Protein 5NKZ (pdb70)

Foldseek 3Di:
DCQVVVLVVLAVVQVVQLVDDPRCLVLLFWNDKDDPDPDSQKIKTKGQAHPPALSHPAIWIKIWGHDPPPPAAAIFMFTAADDPVVQVVLAVVPPCPDHKHFRADDAFQAAGPTRGGDDCCNVPVPHNVDDPSVVSSSVSVCRRPPDLVNGNHVPLSVCVVVVVVVVNSVVSVVRRVSGMHD/DDAFEEAEDEPVLVVLDALVVVVVYVNYAYEYDLNDDLVVVCVVRVPPVPSVSYHYDNHPVVVLVVCLVSQTQAYEDDPVPDPDPVPCVRDDSHHHYDHCVVVPD/DQAEEAEDEPVLVVVDALVVVVPDVRYAYEYDLNDDLVVVCVVRVPPVPSVSYHYDNHPVVVLVVCLVSQTQEYEAAPVPDPDPPCVVDDPPHHHYDHNVPVVVD/DCVVVVLVVLAVVVVVQQVDDPRCLVLLFWNDKDADDPDSQKMKTKGQAHPPALSHPAIWIKIWGHDPPPPAAAIFMFTAADDPVVQVVLAVVPDPPDHKHFRADDAFQAAGPTRGGDACCNPVVPHNVDDPSVVSSSVSVCRRPPDLVNGNHPPLSVCVVVVVRVVNSVVSNVRRVSGIHD

Structure (mmCIF, N/CA/C/O backbone):
data_5NKZ
#
_entry.id   5NKZ
#
_cell.length_a   44.683
_cell.length_b   61.582
_cell.length_c   78.441
_cell.angle_alpha   89.18
_cell.angle_beta   78.02
_cell.angle_gamma   84.09
#
_symmetry.space_group_name_H-M   'P 1'
#
loop_
_entity.id
_entity.type
_entity.pdbx_description
1 polymer 'Ubiquitin-conjugating enzyme E2-21 kDa'
2 polymer 'Peroxin 22'
#
loop_
_atom_site.group_PDB
_atom_site.id
_atom_site.type_symbol
_atom_site.label_atom_id
_atom_site.label_alt_id
_atom_site.label_comp_id
_atom_site.label_asym_id
_atom_site.label_entity_id
_atom_site.label_seq_id
_atom_site.pdbx_PDB_ins_code
_atom_site.Cartn_x
_atom_site.Cartn_y
_atom_site.Cartn_z
_atom_site.occupancy
_atom_site.B_iso_or_equiv
_atom_site.auth_seq_id
_atom_site.auth_comp_id
_atom_site.auth_asym_id
_atom_site.auth_atom_id
_atom_site.pdbx_PDB_model_num
ATOM 1 N N . ALA A 1 4 ? 10.867 24.091 -8.060 1.00 115.26 2 ALA A N 1
ATOM 2 C CA . ALA A 1 4 ? 9.827 24.548 -9.042 1.00 117.08 2 ALA A CA 1
ATOM 3 C C . ALA A 1 4 ? 8.417 24.281 -8.487 1.00 112.67 2 ALA A C 1
ATOM 4 O O . ALA A 1 4 ? 7.548 25.167 -8.398 1.00 108.00 2 ALA A O 1
ATOM 6 N N . SER A 1 5 ? 8.229 23.032 -8.090 1.00 111.54 3 SER A N 1
ATOM 7 C CA . SER A 1 5 ? 6.945 22.520 -7.623 1.00 105.80 3 SER A CA 1
ATOM 8 C C . SER A 1 5 ? 6.576 2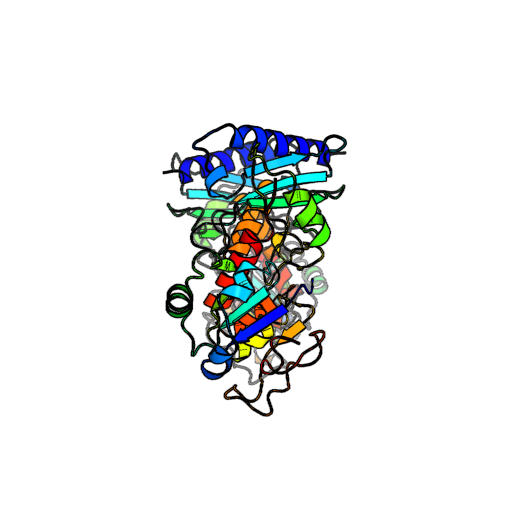2.981 -6.211 1.00 98.80 3 SER A C 1
ATOM 9 O O . SER A 1 5 ? 5.443 23.415 -6.006 1.00 96.57 3 SER A O 1
ATOM 12 N N . THR A 1 6 ? 7.517 22.852 -5.258 1.00 94.30 4 THR A N 1
ATOM 13 C CA . THR A 1 6 ? 7.338 23.213 -3.837 1.00 87.52 4 THR A CA 1
ATOM 14 C C . THR A 1 6 ? 6.328 24.321 -3.548 1.00 86.76 4 THR A C 1
ATOM 15 O O . THR A 1 6 ? 5.435 24.157 -2.714 1.00 80.50 4 THR A O 1
ATOM 19 N N . GLU A 1 7 ? 6.516 25.432 -4.266 1.00 93.79 5 GLU A N 1
ATOM 20 C CA . GLU A 1 7 ? 5.684 26.637 -4.246 1.00 96.69 5 GLU A CA 1
ATOM 21 C C . GLU A 1 7 ? 4.189 26.348 -4.282 1.00 95.07 5 GLU A C 1
ATOM 22 O O . GLU A 1 7 ? 3.409 26.934 -3.501 1.00 96.58 5 GLU A O 1
ATOM 28 N N . LYS A 1 8 ? 3.778 25.506 -5.237 1.00 94.39 6 LYS A N 1
ATOM 29 C CA . LYS A 1 8 ? 2.347 25.252 -5.298 1.00 91.55 6 LYS A CA 1
ATOM 30 C C . LYS A 1 8 ? 1.862 24.266 -4.270 1.00 84.09 6 LYS A C 1
ATOM 31 O O . LYS A 1 8 ? 0.702 24.351 -3.944 1.00 83.12 6 LYS A O 1
ATOM 37 N N . ARG A 1 9 ? 2.707 23.417 -3.681 1.00 79.46 7 ARG A N 1
ATOM 38 C CA . ARG A 1 9 ? 2.276 22.620 -2.520 1.00 75.30 7 ARG A CA 1
ATOM 39 C C . ARG A 1 9 ? 1.992 23.536 -1.345 1.00 73.45 7 ARG A C 1
ATOM 40 O O . ARG A 1 9 ? 0.904 23.500 -0.740 1.00 70.81 7 ARG A O 1
ATOM 48 N N . LEU A 1 10 ? 3.021 24.332 -1.026 1.00 73.78 8 LEU A N 1
ATOM 49 C CA . LEU A 1 10 ? 2.968 25.281 0.060 1.00 70.61 8 LEU A CA 1
ATOM 50 C C . LEU A 1 10 ? 1.744 26.145 -0.083 1.00 71.73 8 LEU A C 1
ATOM 51 O O . LEU A 1 10 ? 1.026 26.343 0.882 1.00 72.59 8 LEU A O 1
ATOM 56 N N . LEU A 1 11 ? 1.476 26.644 -1.276 1.00 75.39 9 LEU A N 1
ATOM 57 C CA . LEU A 1 11 ? 0.259 27.418 -1.451 1.00 79.81 9 LEU A CA 1
ATOM 58 C C . LEU A 1 11 ? -0.987 26.580 -1.115 1.00 78.34 9 LEU A C 1
ATOM 59 O O . LEU A 1 11 ? -1.904 27.084 -0.455 1.00 79.70 9 LEU A O 1
ATOM 64 N N . LYS A 1 12 ? -1.006 25.307 -1.525 1.00 78.08 10 LYS A N 1
ATOM 65 C CA . LYS A 1 12 ? -2.142 24.414 -1.240 1.00 75.53 10 LYS A CA 1
ATOM 66 C C . LYS A 1 12 ? -2.305 24.174 0.266 1.00 67.60 10 LYS A C 1
ATOM 67 O O . LYS A 1 12 ? -3.399 24.299 0.785 1.00 64.25 10 LYS A O 1
ATOM 73 N N . GLU A 1 13 ? -1.212 23.872 0.947 1.00 64.70 11 GLU A N 1
ATOM 74 C CA . GLU A 1 13 ? -1.221 23.786 2.414 1.00 65.17 11 GLU A CA 1
ATOM 75 C C . GLU A 1 13 ? -1.803 25.016 3.117 1.00 67.59 11 GLU A C 1
ATOM 76 O O . GLU A 1 13 ? -2.467 24.867 4.145 1.00 67.18 11 GLU A O 1
ATOM 82 N N . TYR A 1 14 ? -1.539 26.207 2.575 1.00 70.55 12 TYR A N 1
ATOM 83 C CA . TYR A 1 14 ? -2.059 27.445 3.131 1.00 71.99 12 TYR A CA 1
ATOM 84 C C . TYR A 1 14 ? -3.566 27.544 2.968 1.00 73.59 12 TYR A C 1
ATOM 85 O O . TYR A 1 14 ? -4.268 27.829 3.942 1.00 75.60 12 TYR A O 1
ATOM 94 N N . ARG A 1 15 ? -4.047 27.336 1.740 1.00 75.58 13 ARG A N 1
ATOM 95 C CA . ARG A 1 15 ? -5.470 27.434 1.446 1.00 77.35 13 ARG A CA 1
ATOM 96 C C . ARG A 1 15 ? -6.283 26.474 2.305 1.00 72.36 13 ARG A C 1
ATOM 97 O O . ARG A 1 15 ? -7.369 26.796 2.806 1.00 70.41 13 ARG A O 1
ATOM 105 N N . ALA A 1 16 ? -5.734 25.281 2.447 1.00 69.34 14 ALA A N 1
ATOM 106 C CA . ALA A 1 16 ? -6.310 24.229 3.244 1.00 69.06 14 ALA A CA 1
ATOM 107 C C . ALA A 1 16 ? -6.562 24.678 4.649 1.00 66.50 14 ALA A C 1
ATOM 108 O O . ALA A 1 16 ? -7.664 24.575 5.139 1.00 65.08 14 ALA A O 1
ATOM 110 N N . VAL A 1 17 ? -5.521 25.170 5.298 1.00 66.89 15 VAL A N 1
ATOM 111 C CA . VAL A 1 17 ? -5.613 25.562 6.702 1.00 67.88 15 VAL A CA 1
ATOM 112 C C . VAL A 1 17 ? -6.417 26.850 6.824 1.00 67.73 15 VAL A C 1
ATOM 113 O O . VAL A 1 17 ? -7.197 26.972 7.756 1.00 68.18 15 VAL A O 1
ATOM 117 N N . LYS A 1 18 ? -6.239 27.796 5.908 1.00 67.70 16 LYS A N 1
ATOM 118 C CA . LYS A 1 18 ? -7.129 28.929 5.865 1.00 70.90 16 LYS A CA 1
ATOM 119 C C . LYS A 1 18 ? -8.570 28.439 5.982 1.00 76.75 16 LYS A C 1
ATOM 120 O O . LYS A 1 18 ? -9.264 28.761 6.950 1.00 83.30 16 LYS A O 1
ATOM 126 N N . LYS A 1 19 ? -9.024 27.639 5.022 1.00 78.83 17 LYS A N 1
ATOM 127 C CA . LYS A 1 19 ? -10.423 27.293 5.063 1.00 79.56 17 LYS A CA 1
ATOM 128 C C . LYS A 1 19 ? -10.830 26.333 6.193 1.00 73.95 17 LYS A C 1
ATOM 129 O O . LYS A 1 19 ? -11.935 26.332 6.589 1.00 75.72 17 LYS A O 1
ATOM 135 N N . GLU A 1 20 ? -9.930 25.573 6.773 1.00 69.83 18 GLU A N 1
ATOM 136 C CA . GLU A 1 20 ? -10.292 24.644 7.847 1.00 69.74 18 GLU A CA 1
ATOM 137 C C . GLU A 1 20 ? -10.604 25.374 9.141 1.00 67.56 18 GLU A C 1
ATOM 138 O O . GLU A 1 20 ? -11.485 24.967 9.886 1.00 68.88 18 GLU A O 1
ATOM 144 N N . LEU A 1 21 ? -9.923 26.493 9.377 1.00 68.00 19 LEU A N 1
ATOM 145 C CA . LEU A 1 21 ? -10.138 27.372 10.577 1.00 66.24 19 LEU A CA 1
ATOM 146 C C . LEU A 1 21 ? -11.408 28.217 10.468 1.00 68.28 19 LEU A C 1
ATOM 147 O O . LEU A 1 21 ? -11.963 28.593 11.481 1.00 69.28 19 LEU A O 1
ATOM 152 N N . THR A 1 22 ? -11.831 28.523 9.245 1.00 68.17 20 THR A N 1
ATOM 153 C CA . THR A 1 22 ? -13.090 29.202 8.981 1.00 72.57 20 THR A CA 1
ATOM 154 C C . THR A 1 22 ? -14.306 28.344 9.365 1.00 77.09 20 THR A C 1
ATOM 155 O O . THR A 1 22 ? -15.380 28.884 9.552 1.00 82.28 20 THR A O 1
ATOM 159 N N . GLU A 1 23 ? -14.170 27.027 9.460 1.00 80.16 21 GLU A N 1
ATOM 160 C CA . GLU A 1 23 ? -15.268 26.168 9.938 1.00 85.37 21 GLU A CA 1
ATOM 161 C C . GLU A 1 23 ? -15.204 25.893 11.443 1.00 83.60 21 GLU A C 1
ATOM 162 O O . GLU A 1 23 ? -14.150 25.485 11.968 1.00 77.13 21 GLU A O 1
ATOM 168 N N . LYS A 1 24 ? -16.358 26.035 12.098 1.00 88.53 22 LYS A N 1
ATOM 169 C CA . LYS A 1 24 ? -16.471 25.978 13.560 1.00 91.91 22 LYS A CA 1
ATOM 170 C C . LYS A 1 24 ? -16.316 24.552 14.076 1.00 90.26 22 LYS A C 1
ATOM 171 O O . LYS A 1 24 ? -15.661 24.329 15.087 1.00 88.83 22 LYS A O 1
ATOM 177 N N . ARG A 1 25 ? -16.946 23.601 13.386 1.00 93.57 23 ARG A N 1
ATOM 178 C CA . ARG A 1 25 ? -16.990 22.223 13.827 1.00 95.73 23 ARG A CA 1
ATOM 179 C C . ARG A 1 25 ? -15.825 21.338 13.382 1.00 91.47 23 ARG A C 1
ATOM 180 O O . ARG A 1 25 ? -15.696 20.218 13.855 1.00 91.68 23 ARG A O 1
ATOM 188 N N . SER A 1 26 ? -14.950 21.868 12.527 1.00 89.22 24 SER A N 1
ATOM 189 C CA . SER A 1 26 ? -13.792 21.114 12.014 1.00 84.82 24 SER A CA 1
ATOM 190 C C . SER A 1 26 ? -12.860 20.590 13.129 1.00 79.99 24 SER A C 1
ATOM 191 O O . SER A 1 26 ? -12.708 21.266 14.155 1.00 86.58 24 SER A O 1
ATOM 194 N N . PRO A 1 27 ? -12.198 19.414 12.924 1.00 72.73 25 PRO A N 1
ATOM 195 C CA . PRO A 1 27 ? -11.396 18.881 14.021 1.00 68.87 25 PRO A CA 1
ATOM 196 C C . PRO A 1 27 ? -10.139 19.660 14.325 1.00 64.39 25 PRO A C 1
ATOM 197 O O . PRO A 1 27 ? -9.511 19.374 15.368 1.00 61.16 25 PRO A O 1
ATOM 201 N N . ILE A 1 28 ? -9.781 20.608 13.429 1.00 64.63 26 ILE A N 1
ATOM 202 C CA . ILE A 1 28 ? -8.570 21.491 13.533 1.00 62.12 26 ILE A CA 1
ATOM 203 C C . ILE A 1 28 ? -8.433 22.087 14.906 1.00 60.89 26 ILE A C 1
ATOM 204 O O . ILE A 1 28 ? -7.344 22.117 15.444 1.00 60.63 26 ILE A O 1
ATOM 209 N N . HIS A 1 29 ? -9.555 22.507 15.486 1.00 62.16 27 HIS A N 1
ATOM 210 C CA . HIS A 1 29 ? -9.513 23.293 16.692 1.00 62.14 27 HIS A CA 1
ATOM 211 C C . HIS A 1 29 ? -9.042 22.475 17.887 1.00 63.43 27 HIS A C 1
ATOM 212 O O . HIS A 1 29 ? -8.123 22.920 18.595 1.00 65.39 27 HIS A O 1
ATOM 219 N N . ASP A 1 30 ? -9.592 21.266 18.066 1.00 64.36 28 ASP A N 1
ATOM 220 C CA . ASP A 1 30 ? -9.146 20.400 19.167 1.00 65.66 28 ASP A CA 1
ATOM 221 C C . ASP A 1 30 ? -7.727 19.877 19.021 1.00 60.89 28 ASP A C 1
ATOM 222 O O . ASP A 1 30 ? -7.195 19.304 19.983 1.00 56.32 28 ASP A O 1
ATOM 227 N N . THR A 1 31 ? -7.121 20.094 17.846 1.00 61.58 29 THR A N 1
ATOM 228 C CA . THR A 1 31 ? -5.690 19.779 17.618 1.00 61.57 29 THR A CA 1
ATOM 229 C C . THR A 1 31 ? -4.747 20.815 18.191 1.00 63.69 29 THR A C 1
ATOM 230 O O . THR A 1 31 ? -3.548 20.546 18.280 1.00 64.24 29 THR A O 1
ATOM 234 N N . GLY A 1 32 ? -5.274 22.013 18.503 1.00 65.51 30 GLY A N 1
ATOM 235 C CA . GLY A 1 32 ? -4.504 23.099 19.100 1.00 61.20 30 GLY A CA 1
ATOM 236 C C . GLY A 1 32 ? -4.090 24.193 18.131 1.00 58.30 30 GLY A C 1
ATOM 237 O O . GLY A 1 32 ? -3.415 25.130 18.541 1.00 59.45 30 GLY A O 1
ATOM 238 N N . ILE A 1 33 ? -4.472 24.108 16.864 1.00 53.89 31 ILE A N 1
ATOM 239 C CA . ILE A 1 33 ? -3.926 25.018 15.892 1.00 54.02 31 ILE A CA 1
ATOM 240 C C . ILE A 1 33 ? -4.857 26.187 15.767 1.00 56.24 31 ILE A C 1
ATOM 241 O O . ILE A 1 33 ? -5.957 26.064 15.228 1.00 58.38 31 ILE A O 1
ATOM 246 N N . VAL A 1 34 ? -4.372 27.339 16.228 1.00 56.21 32 VAL A N 1
ATOM 247 C CA . VAL A 1 34 ? -5.149 28.557 16.270 1.00 55.89 32 VAL A CA 1
ATOM 248 C C . VAL A 1 34 ? -4.976 29.340 14.980 1.00 56.27 32 VAL A C 1
ATOM 249 O O . VAL A 1 34 ? -5.940 29.885 14.457 1.00 57.11 32 VAL A O 1
ATOM 253 N N . ASP A 1 35 ? -3.748 29.423 14.482 1.00 56.50 33 ASP A N 1
ATOM 254 C CA . ASP A 1 35 ? -3.492 30.114 13.222 1.00 59.38 33 ASP A CA 1
ATOM 255 C C . ASP A 1 35 ? -2.184 29.640 12.572 1.00 57.87 33 ASP A C 1
ATOM 256 O O . ASP A 1 35 ? -1.262 29.174 13.266 1.00 52.40 33 ASP A O 1
ATOM 261 N N . LEU A 1 36 ? -2.138 29.740 11.234 1.00 60.46 34 LEU A N 1
ATOM 262 C CA . LEU A 1 36 ? -0.948 29.383 10.407 1.00 60.62 34 LEU A CA 1
ATOM 263 C C . LEU A 1 36 ? -0.963 30.018 9.021 1.00 58.67 34 LEU A C 1
ATOM 264 O O . LEU A 1 36 ? -1.898 29.813 8.277 1.00 54.39 34 LEU A O 1
ATOM 269 N N . HIS A 1 37 ? 0.086 30.753 8.681 1.00 60.64 35 HIS A N 1
ATOM 270 C CA . HIS A 1 37 ? 0.154 31.436 7.392 1.00 65.41 35 HIS A CA 1
ATOM 271 C C . HIS A 1 37 ? 1.580 31.858 7.009 1.00 64.02 35 HIS A C 1
ATOM 272 O O . HIS A 1 37 ? 2.461 31.927 7.871 1.00 60.17 35 HIS A O 1
ATOM 279 N N . PRO A 1 38 ? 1.797 32.141 5.718 1.00 65.58 36 PRO A N 1
ATOM 280 C CA . PRO A 1 38 ? 3.030 32.767 5.310 1.00 69.88 36 PRO A CA 1
ATOM 281 C C . PRO A 1 38 ? 3.098 34.239 5.713 1.00 71.38 36 PRO A C 1
ATOM 282 O O . PRO A 1 38 ? 2.084 34.916 5.810 1.00 71.94 36 PRO A O 1
ATOM 286 N N . LEU A 1 39 ? 4.321 34.690 5.913 1.00 72.26 37 LEU A N 1
ATOM 287 C CA . LEU A 1 39 ? 4.639 36.082 6.069 1.00 76.87 37 LEU A CA 1
ATOM 288 C C . LEU A 1 39 ? 4.696 36.766 4.721 1.00 85.30 37 LEU A C 1
ATOM 289 O O . LEU A 1 39 ? 4.823 36.122 3.688 1.00 85.10 37 LEU A O 1
ATOM 294 N N . GLU A 1 40 ? 4.618 38.103 4.753 1.00 96.13 38 GLU A N 1
ATOM 295 C CA . GLU A 1 40 ? 4.896 38.964 3.614 1.00 105.00 38 GLU A CA 1
ATOM 296 C C . GLU A 1 40 ? 4.168 38.454 2.368 1.00 108.23 38 GLU A C 1
ATOM 297 O O . GLU A 1 40 ? 3.009 38.060 2.449 1.00 108.84 38 GLU A O 1
ATOM 303 N N . ASP A 1 41 ? 4.833 38.515 1.216 1.00 113.59 39 ASP A N 1
ATOM 304 C CA . ASP A 1 41 ? 4.496 37.695 0.059 1.00 115.98 39 ASP A CA 1
ATOM 305 C C . ASP A 1 41 ? 5.342 36.384 0.052 1.00 113.32 39 ASP A C 1
ATOM 306 O O . ASP A 1 41 ? 4.930 35.427 -0.606 1.00 118.18 39 ASP A O 1
ATOM 311 N N . GLY A 1 42 ? 6.483 36.291 0.755 1.00 108.11 40 GLY A N 1
ATOM 312 C CA . GLY A 1 42 ? 7.346 35.083 0.643 1.00 102.92 40 GLY A CA 1
ATOM 313 C C . GLY A 1 42 ? 6.721 33.811 1.240 1.00 96.58 40 GLY A C 1
ATOM 314 O O . GLY A 1 42 ? 6.235 33.847 2.381 1.00 97.19 40 GLY A O 1
ATOM 315 N N . LEU A 1 43 ? 6.726 32.700 0.473 1.00 89.53 41 LEU A N 1
ATOM 316 C CA . LEU A 1 43 ? 6.130 31.436 0.919 1.00 81.63 41 LEU A CA 1
ATOM 317 C C . LEU A 1 43 ? 7.029 30.664 1.878 1.00 76.47 41 LEU A C 1
ATOM 318 O O . LEU A 1 43 ? 6.567 29.714 2.506 1.00 72.74 41 LEU A O 1
ATOM 323 N N . PHE A 1 44 ? 8.291 31.049 1.984 1.00 76.86 42 PHE A N 1
ATOM 324 C CA . PHE A 1 44 ? 9.265 30.207 2.671 1.00 75.96 42 PHE A CA 1
ATOM 325 C C . PHE A 1 44 ? 9.506 30.590 4.117 1.00 75.62 42 PHE A C 1
ATOM 326 O O . PHE A 1 44 ? 10.423 30.056 4.732 1.00 77.66 42 PHE A O 1
ATOM 334 N N . ARG A 1 45 ? 8.720 31.544 4.630 1.00 74.90 43 ARG A N 1
ATOM 335 C CA . ARG A 1 45 ? 8.743 31.852 6.049 1.00 73.10 43 ARG A CA 1
ATOM 336 C C . ARG A 1 45 ? 7.345 32.037 6.521 1.00 69.03 43 ARG A C 1
ATOM 337 O O . ARG A 1 45 ? 6.604 32.805 5.943 1.00 67.08 43 ARG A O 1
ATOM 345 N N . TRP A 1 46 ? 6.992 31.303 7.558 1.00 68.43 44 TRP A N 1
ATOM 346 C CA . TRP A 1 46 ? 5.619 31.249 8.027 1.00 70.44 44 TRP A CA 1
ATOM 347 C C . TRP A 1 46 ? 5.552 31.557 9.513 1.00 68.17 44 TRP A C 1
ATOM 348 O O . TRP A 1 46 ? 6.500 31.285 10.256 1.00 65.07 44 TRP A O 1
ATOM 359 N N . SER A 1 47 ? 4.377 32.040 9.921 1.00 65.63 45 SER A N 1
ATOM 360 C CA . SER A 1 47 ? 3.998 32.136 11.311 1.00 63.50 45 SER A CA 1
ATOM 361 C C . SER A 1 47 ? 2.884 31.168 11.664 1.00 58.21 45 SER A C 1
ATOM 362 O O . SER A 1 47 ? 1.992 30.886 10.874 1.00 54.57 45 SER A O 1
ATOM 365 N N . ALA A 1 48 ? 2.944 30.702 12.897 1.00 56.28 46 ALA A N 1
ATOM 366 C CA . ALA A 1 48 ? 1.915 29.904 13.472 1.00 53.63 46 ALA A CA 1
ATOM 367 C C . ALA A 1 48 ? 1.730 30.245 14.940 1.00 54.10 46 ALA A C 1
ATOM 368 O O . ALA A 1 48 ? 2.671 30.590 15.642 1.00 53.10 46 ALA A O 1
ATOM 370 N N . VAL A 1 49 ? 0.496 30.065 15.382 1.00 55.52 47 VAL A N 1
ATOM 371 C CA . VAL A 1 49 ? 0.055 30.193 16.756 1.00 55.12 47 VAL A CA 1
ATOM 372 C C . VAL A 1 49 ? -0.620 28.855 17.125 1.00 52.19 47 VAL A C 1
ATOM 373 O O . VAL A 1 49 ? -1.532 28.371 16.416 1.00 49.89 47 VAL A O 1
ATOM 377 N N . ILE A 1 50 ? -0.224 28.296 18.258 1.00 50.83 48 ILE A N 1
ATOM 378 C CA . ILE A 1 50 ? -0.827 27.060 18.763 1.00 50.96 48 ILE A CA 1
ATOM 379 C C . ILE A 1 50 ? -1.301 27.217 20.207 1.00 51.89 48 ILE A C 1
ATOM 380 O O . ILE A 1 50 ? -0.784 28.054 20.918 1.00 53.24 48 ILE A O 1
ATOM 385 N N . ARG A 1 51 ? -2.247 26.388 20.632 1.00 50.65 49 ARG A N 1
ATOM 386 C CA . ARG A 1 51 ? -2.713 26.373 21.999 1.00 51.81 49 ARG A CA 1
ATOM 387 C C . ARG A 1 51 ? -2.285 25.078 22.601 1.00 49.31 49 ARG A C 1
ATOM 388 O O . ARG A 1 51 ? -2.589 24.048 22.087 1.00 49.58 49 ARG A O 1
ATOM 396 N N . GLY A 1 52 ? -1.594 25.142 23.713 1.00 51.29 50 GLY A N 1
ATOM 397 C CA . GLY A 1 52 ? -1.121 23.971 24.398 1.00 53.15 50 GLY A CA 1
ATOM 398 C C . GLY A 1 52 ? -2.286 23.125 24.834 1.00 56.70 50 GLY A C 1
ATOM 399 O O . GLY A 1 52 ? -3.349 23.637 25.112 1.00 58.52 50 GLY A O 1
ATOM 400 N N . PRO A 1 53 ? -2.078 21.821 24.904 1.00 60.92 51 PRO A N 1
ATOM 401 C CA . PRO A 1 53 ? -3.155 20.886 24.999 1.00 61.14 51 PRO A CA 1
ATOM 402 C C . PRO A 1 53 ? -3.661 20.743 26.410 1.00 61.21 51 PRO A C 1
ATOM 403 O O . PRO A 1 53 ? -2.875 20.810 27.349 1.00 58.75 51 PRO A O 1
ATOM 407 N N . ASP A 1 54 ? -4.963 20.474 26.499 1.00 61.09 52 ASP A N 1
ATOM 408 C CA . ASP A 1 54 ? -5.692 20.238 27.726 1.00 64.59 52 ASP A CA 1
ATOM 409 C C . ASP A 1 54 ? -5.108 19.148 28.603 1.00 66.31 52 ASP A C 1
ATOM 410 O O . ASP A 1 54 ? -4.183 18.481 28.226 1.00 66.45 52 ASP A O 1
ATOM 415 N N . GLN A 1 55 ? -5.625 19.047 29.823 1.00 72.75 53 GLN A N 1
ATOM 416 C CA . GLN A 1 55 ? -5.071 18.197 30.888 1.00 78.80 53 GLN A CA 1
ATOM 417 C C . GLN A 1 55 ? -3.530 18.236 30.940 1.00 75.47 53 GLN A C 1
ATOM 418 O O . GLN A 1 55 ? -2.920 17.251 31.300 1.00 76.13 53 GLN A O 1
ATOM 424 N N . SER A 1 56 ? -2.906 19.360 30.599 1.00 73.82 54 SER A N 1
ATOM 425 C CA . SER A 1 56 ? -1.453 19.511 30.621 1.00 71.38 54 SER A CA 1
ATOM 426 C C . SER A 1 56 ? -1.091 20.899 31.133 1.00 72.01 54 SER A C 1
ATOM 427 O O . SER A 1 56 ? -1.868 21.827 30.953 1.00 75.21 54 SER A O 1
ATOM 430 N N . PRO A 1 57 ? 0.102 21.077 31.711 1.00 70.84 55 PRO A N 1
ATOM 431 C CA . PRO A 1 57 ? 0.456 22.393 32.299 1.00 71.64 55 PRO A CA 1
ATOM 432 C C . PRO A 1 57 ? 0.498 23.586 31.309 1.00 68.99 55 PRO A C 1
ATOM 433 O O . PRO A 1 57 ? 0.463 24.766 31.740 1.00 71.47 55 PRO A O 1
ATOM 437 N N . PHE A 1 58 ? 0.515 23.268 30.014 1.00 65.08 56 PHE A N 1
ATOM 438 C CA . PHE A 1 58 ? 0.491 24.251 28.932 1.00 63.48 56 PHE A CA 1
ATOM 439 C C . PHE A 1 58 ? -0.952 24.599 28.505 1.00 63.36 56 PHE A C 1
ATOM 440 O O . PHE A 1 58 ? -1.149 25.421 27.600 1.00 59.73 56 PHE A O 1
ATOM 448 N N . GLU A 1 59 ? -1.965 24.007 29.155 1.00 65.71 57 GLU A N 1
ATOM 449 C CA . GLU A 1 59 ? -3.361 24.268 28.789 1.00 66.61 57 GLU A CA 1
ATOM 450 C C . GLU A 1 59 ? -3.755 25.742 28.935 1.00 67.02 57 GLU A C 1
ATOM 451 O O . GLU A 1 59 ? -3.298 26.464 29.825 1.00 67.51 57 GLU A O 1
ATOM 457 N N . ASP A 1 60 ? -4.607 26.159 28.016 1.00 67.07 58 ASP A N 1
ATOM 458 C CA . ASP A 1 60 ? -5.272 27.443 28.036 1.00 67.62 58 ASP A CA 1
ATOM 459 C C . ASP A 1 60 ? -4.395 28.623 27.659 1.00 64.51 58 ASP A C 1
ATOM 460 O O . ASP A 1 60 ? -4.869 29.726 27.668 1.00 70.15 58 ASP A O 1
ATOM 465 N N . ALA A 1 61 ? -3.166 28.388 27.228 1.00 59.75 59 ALA A N 1
ATOM 466 C CA . ALA A 1 61 ? -2.252 29.449 26.801 1.00 57.79 59 ALA A CA 1
ATOM 467 C C . ALA A 1 61 ? -1.847 29.239 25.339 1.00 54.59 59 ALA A C 1
ATOM 468 O O . ALA A 1 61 ? -1.670 28.120 24.898 1.00 53.76 59 ALA A O 1
ATOM 470 N N . LEU A 1 62 ? -1.640 30.320 24.626 1.00 53.78 60 LEU A N 1
ATOM 471 C CA . LEU A 1 62 ? -1.118 30.273 23.282 1.00 52.37 60 LEU A CA 1
ATOM 472 C C . LEU A 1 62 ? 0.425 30.422 23.189 1.00 54.43 60 LEU A C 1
ATOM 473 O O . LEU A 1 62 ? 1.072 30.908 24.117 1.00 58.12 60 LEU A O 1
ATOM 478 N N . TRP A 1 63 ? 1.012 29.955 22.077 1.00 53.06 61 TRP A N 1
ATOM 479 C CA . TRP A 1 63 ? 2.403 30.227 21.745 1.00 53.16 61 TRP A CA 1
ATOM 480 C C . TRP A 1 63 ? 2.554 30.574 20.302 1.00 55.41 61 TRP A C 1
ATOM 481 O O . TRP A 1 63 ? 1.675 30.222 19.494 1.00 56.22 61 TRP A O 1
ATOM 492 N N . LYS A 1 64 ? 3.652 31.289 19.991 1.00 60.14 62 LYS A N 1
ATOM 493 C CA . LYS A 1 64 ? 3.936 31.675 18.615 1.00 61.46 62 LYS A CA 1
ATOM 494 C C . LYS A 1 64 ? 5.112 30.857 18.116 1.00 61.27 62 LYS A C 1
ATOM 495 O O . LYS A 1 64 ? 6.033 30.527 18.883 1.00 63.70 62 LYS A O 1
ATOM 501 N N . LEU A 1 65 ? 5.025 30.470 16.843 1.00 59.38 63 LEU A N 1
ATOM 502 C CA . LEU A 1 65 ? 6.057 29.712 16.162 1.00 58.60 63 LEU A CA 1
ATOM 503 C C . LEU A 1 65 ? 6.409 30.408 14.850 1.00 60.94 63 LEU A C 1
ATOM 504 O O . LEU A 1 65 ? 5.539 31.011 14.201 1.00 58.42 63 LEU A O 1
ATOM 509 N N . GLU A 1 66 ? 7.703 30.376 14.521 1.00 65.06 64 GLU A N 1
ATOM 510 C CA . GLU A 1 66 ? 8.221 30.811 13.233 1.00 69.47 64 GLU A CA 1
ATOM 511 C C . GLU A 1 66 ? 8.673 29.556 12.525 1.00 68.78 64 GLU A C 1
ATOM 512 O O . GLU A 1 66 ? 9.277 28.692 13.147 1.00 67.02 64 GLU A O 1
ATOM 518 N N . ILE A 1 67 ? 8.403 29.487 11.222 1.00 69.07 65 ILE A N 1
ATOM 519 C CA . ILE A 1 67 ? 8.634 28.308 10.402 1.00 67.81 65 ILE A CA 1
ATOM 520 C C . ILE A 1 67 ? 9.408 28.706 9.151 1.00 69.36 65 ILE A C 1
ATOM 521 O O . ILE A 1 67 ? 8.887 29.464 8.326 1.00 65.98 65 ILE A O 1
ATOM 526 N N . ASP A 1 68 ? 10.637 28.188 9.034 1.00 74.47 66 ASP A N 1
ATOM 527 C CA . ASP A 1 68 ? 11.471 28.312 7.822 1.00 80.96 66 ASP A CA 1
ATOM 528 C C . ASP A 1 68 ? 11.382 27.086 6.916 1.00 77.34 66 ASP A C 1
ATOM 529 O O . ASP A 1 68 ? 11.710 25.993 7.334 1.00 76.02 66 ASP A O 1
ATOM 534 N N . ILE A 1 69 ? 11.033 27.318 5.662 1.00 75.29 67 ILE A N 1
ATOM 535 C CA . ILE A 1 69 ? 10.812 26.272 4.702 1.00 76.03 67 ILE A CA 1
ATOM 536 C C . ILE A 1 69 ? 12.026 26.172 3.785 1.00 77.36 67 ILE A C 1
ATOM 537 O O . ILE A 1 69 ? 12.289 27.132 3.106 1.00 79.53 67 ILE A O 1
ATOM 542 N N . PRO A 1 70 ? 12.739 25.012 3.715 1.00 67.26 68 PRO A N 1
ATOM 543 C CA . PRO A 1 70 ? 13.814 24.849 2.712 1.00 66.57 68 PRO A CA 1
ATOM 544 C C . PRO A 1 70 ? 13.290 24.737 1.293 1.00 64.96 68 PRO A C 1
ATOM 545 O O . PRO A 1 70 ? 12.145 24.434 1.125 1.00 62.68 68 PRO A O 1
ATOM 549 N N . THR A 1 71 ? 14.111 25.020 0.284 1.00 66.99 69 THR A N 1
ATOM 550 C CA . THR A 1 71 ? 13.610 25.143 -1.094 1.00 69.58 69 THR A CA 1
ATOM 551 C C . THR A 1 71 ? 13.188 23.791 -1.655 1.00 71.61 69 THR A C 1
ATOM 552 O O . THR A 1 71 ? 12.200 23.695 -2.386 1.00 73.33 69 THR A O 1
ATOM 556 N N . ASN A 1 72 ? 13.922 22.737 -1.308 1.00 73.93 70 ASN A N 1
ATOM 557 C CA . ASN A 1 72 ? 13.572 21.395 -1.766 1.00 75.11 70 ASN A CA 1
ATOM 558 C C . ASN A 1 72 ? 12.470 20.721 -0.910 1.00 71.87 70 ASN A C 1
ATOM 559 O O . ASN A 1 72 ? 12.190 19.539 -1.094 1.00 79.52 70 ASN A O 1
ATOM 564 N N . TYR A 1 73 ? 11.869 21.426 0.047 1.00 65.60 71 TYR A N 1
ATOM 565 C CA . TYR A 1 73 ? 10.663 20.951 0.750 1.00 58.81 71 TYR A CA 1
ATOM 566 C C . TYR A 1 73 ? 9.659 20.437 -0.287 1.00 57.77 71 TYR A C 1
ATOM 567 O O . TYR A 1 73 ? 9.509 21.042 -1.352 1.00 58.69 71 TYR A O 1
ATOM 576 N N . PRO A 1 74 ? 8.976 19.337 -0.001 1.00 55.95 72 PRO A N 1
ATOM 577 C CA . PRO A 1 74 ? 8.960 18.651 1.296 1.00 55.70 72 PRO A CA 1
ATOM 578 C C . PRO A 1 74 ? 9.953 17.550 1.493 1.00 56.26 72 PRO A C 1
ATOM 579 O O . PRO A 1 74 ? 9.801 16.760 2.431 1.00 53.51 72 PRO A O 1
ATOM 583 N N . LEU A 1 75 ? 10.988 17.503 0.656 1.00 59.34 73 LEU A N 1
ATOM 584 C CA . LEU A 1 75 ? 11.944 16.419 0.766 1.00 62.71 73 LEU A CA 1
ATOM 585 C C . LEU A 1 75 ? 12.673 16.669 2.026 1.00 63.10 73 LEU A C 1
ATOM 586 O O . LEU A 1 75 ? 12.773 15.768 2.834 1.00 63.64 73 LEU A O 1
ATOM 591 N N . ASP A 1 76 ? 13.142 17.907 2.216 1.00 64.89 74 ASP A N 1
ATOM 592 C CA . ASP A 1 76 ? 13.645 18.314 3.530 1.00 61.30 74 ASP A CA 1
ATOM 593 C C . ASP A 1 76 ? 12.616 18.981 4.418 1.00 58.29 74 ASP A C 1
ATOM 594 O O . ASP A 1 76 ? 11.728 19.720 3.909 1.00 56.87 74 ASP A O 1
ATOM 599 N N . PRO A 1 77 ? 12.729 18.728 5.742 1.00 56.51 75 PRO A N 1
ATOM 600 C CA . PRO A 1 77 ? 11.817 19.298 6.748 1.00 54.51 75 PRO A CA 1
ATOM 601 C C . PRO A 1 77 ? 11.890 20.802 6.875 1.00 54.19 75 PRO A C 1
ATOM 602 O O . PRO A 1 77 ? 12.938 21.384 6.598 1.00 56.42 75 PRO A O 1
ATOM 606 N N . PRO A 1 78 ? 10.796 21.429 7.355 1.00 54.66 76 PRO A N 1
ATOM 607 C CA . PRO A 1 78 ? 10.859 22.821 7.777 1.00 55.75 76 PRO A CA 1
ATOM 608 C C . PRO A 1 78 ? 11.651 22.906 9.058 1.00 55.84 76 PRO A C 1
ATOM 609 O O . PRO A 1 78 ? 11.726 21.920 9.787 1.00 53.29 76 PRO A O 1
ATOM 613 N N . LYS A 1 79 ? 12.286 24.051 9.282 1.00 60.25 77 LYS A N 1
ATOM 614 C CA . LYS A 1 79 ? 12.901 24.371 10.583 1.00 61.94 77 LYS A CA 1
ATOM 615 C C . LYS A 1 79 ? 11.831 25.152 11.319 1.00 60.95 77 LYS A C 1
ATOM 616 O O . LYS A 1 79 ? 11.316 26.156 10.802 1.00 59.42 77 LYS A O 1
ATOM 622 N N . ILE A 1 80 ? 11.452 24.662 12.495 1.00 61.08 78 ILE A N 1
ATOM 623 C CA . ILE A 1 80 ? 10.418 25.303 13.279 1.00 62.67 78 ILE A CA 1
ATOM 624 C C . ILE A 1 80 ? 10.892 25.647 14.688 1.00 64.26 78 ILE A C 1
ATOM 625 O O . ILE A 1 80 ? 11.481 24.818 15.364 1.00 64.99 78 ILE A O 1
ATOM 630 N N . LYS A 1 81 ? 10.642 26.888 15.114 1.00 67.07 79 LYS A N 1
ATOM 631 C CA . LYS A 1 81 ? 10.970 27.307 16.490 1.00 65.76 79 LYS A CA 1
ATOM 632 C C . LYS A 1 81 ? 9.863 28.112 17.119 1.00 61.18 79 LYS A C 1
ATOM 633 O O . LYS A 1 81 ? 9.103 28.771 16.415 1.00 59.43 79 LYS A O 1
ATOM 639 N N . PHE A 1 82 ? 9.756 27.985 18.441 1.00 58.73 80 PHE A N 1
ATOM 640 C CA . PHE A 1 82 ? 8.911 28.865 19.276 1.00 59.85 80 PHE A CA 1
ATOM 641 C C . PHE A 1 82 ? 9.485 30.262 19.288 1.00 60.28 80 PHE A C 1
ATOM 642 O O . PHE A 1 82 ? 10.699 30.392 19.446 1.00 59.51 80 PHE A O 1
ATOM 650 N N . VAL A 1 83 ? 8.652 31.295 19.163 1.00 61.28 81 VAL A N 1
ATOM 651 C CA . VAL A 1 83 ? 9.168 32.667 19.340 1.00 63.74 81 VAL A CA 1
ATOM 652 C C . VAL A 1 83 ? 9.256 33.000 20.863 1.00 63.50 81 VAL A C 1
ATOM 653 O O . VAL A 1 83 ? 8.286 32.916 21.619 1.00 63.97 81 VAL A O 1
ATOM 657 N N . VAL A 1 84 ? 10.482 33.317 21.258 1.00 63.81 82 VAL A N 1
ATOM 658 C CA . VAL A 1 84 ? 10.924 33.470 22.610 1.00 64.03 82 VAL A CA 1
ATOM 659 C C . VAL A 1 84 ? 11.715 34.776 22.653 1.00 65.83 82 VAL A C 1
ATOM 660 O O . VAL A 1 84 ? 12.631 34.983 21.872 1.00 69.21 82 VAL A O 1
ATOM 664 N N . PHE A 1 85 ? 11.369 35.663 23.559 1.00 65.78 83 PHE A N 1
ATOM 665 C CA . PHE A 1 85 ? 12.055 36.917 23.636 1.00 66.90 83 PHE A CA 1
ATOM 666 C C . PHE A 1 85 ? 12.738 37.037 24.964 1.00 66.59 83 PHE A C 1
ATOM 667 O O . PHE A 1 85 ? 12.462 36.267 25.893 1.00 64.16 83 PHE A O 1
ATOM 675 N N . GLY A 1 86 ? 13.673 37.978 25.033 1.00 68.73 84 GLY A N 1
ATOM 676 C CA . GLY A 1 86 ? 14.259 38.348 26.298 1.00 71.56 84 GLY A CA 1
ATOM 677 C C . GLY A 1 86 ? 13.233 39.038 27.205 1.00 73.60 84 GLY A C 1
ATOM 678 O O . GLY A 1 86 ? 12.256 39.683 26.750 1.00 71.61 84 GLY A O 1
ATOM 679 N N . GLU A 1 87 ? 13.465 38.881 28.508 1.00 76.42 85 GLU A N 1
ATOM 680 C CA . GLU A 1 87 ? 12.647 39.471 29.580 1.00 78.85 85 GLU A CA 1
ATOM 681 C C . GLU A 1 87 ? 12.453 41.017 29.420 1.00 79.85 85 GLU A C 1
ATOM 682 O O . GLU A 1 87 ? 11.355 41.532 29.640 1.00 79.64 85 GLU A O 1
ATOM 688 N N . GLU A 1 88 ? 13.487 41.722 28.966 1.00 80.92 86 GLU A N 1
ATOM 689 C CA . GLU A 1 88 ? 13.373 43.153 28.649 1.00 84.48 86 GLU A CA 1
ATOM 690 C C . GLU A 1 88 ? 12.516 43.442 27.404 1.00 83.53 86 GLU A C 1
ATOM 691 O O . GLU A 1 88 ? 11.727 44.353 27.411 1.00 83.74 86 GLU A O 1
ATOM 697 N N . LYS A 1 89 ? 12.641 42.667 26.339 1.00 85.22 87 LYS A N 1
ATOM 698 C CA . LYS A 1 89 ? 11.722 42.831 25.199 1.00 85.19 87 LYS A CA 1
ATOM 699 C C . LYS A 1 89 ? 10.263 42.501 25.547 1.00 84.03 87 LYS A C 1
ATOM 700 O O . LYS A 1 89 ? 9.340 43.149 25.034 1.00 85.35 87 LYS A O 1
ATOM 706 N N . ILE A 1 90 ? 10.048 41.493 26.391 1.00 82.14 88 ILE A N 1
ATOM 707 C CA . ILE A 1 90 ? 8.672 41.126 26.757 1.00 82.16 88 ILE A CA 1
ATOM 708 C C . ILE A 1 90 ? 8.022 42.220 27.603 1.00 87.70 88 ILE A C 1
ATOM 709 O O . ILE A 1 90 ? 6.879 42.592 27.333 1.00 92.18 88 ILE A O 1
ATOM 714 N N . ARG A 1 91 ? 8.741 42.754 28.605 1.00 90.41 89 ARG A N 1
ATOM 715 C CA . ARG A 1 91 ? 8.180 43.815 29.476 1.00 90.40 89 ARG A CA 1
ATOM 716 C C . ARG A 1 91 ? 7.814 45.094 28.695 1.00 89.85 89 ARG A C 1
ATOM 717 O O . ARG A 1 91 ? 6.872 45.742 29.073 1.00 91.27 89 ARG A O 1
ATOM 725 N N . GLN A 1 92 ? 8.476 45.407 27.578 1.00 89.23 90 GLN A N 1
ATOM 726 C CA . GLN A 1 92 ? 8.021 46.468 26.649 1.00 92.37 90 GLN A CA 1
ATOM 727 C C . GLN A 1 92 ? 6.798 46.114 25.822 1.00 90.44 90 GLN A C 1
ATOM 728 O O . GLN A 1 92 ? 5.954 46.970 25.559 1.00 94.32 90 GLN A O 1
ATOM 734 N N . LEU A 1 93 ? 6.722 44.879 25.347 1.00 85.16 91 LEU A N 1
ATOM 735 C CA . LEU A 1 93 ? 5.505 44.389 24.686 1.00 82.72 91 LEU A CA 1
ATOM 736 C C . LEU A 1 93 ? 4.285 44.413 25.598 1.00 81.58 91 LEU A C 1
ATOM 737 O O . LEU A 1 93 ? 3.187 44.606 25.120 1.00 83.59 91 LEU A O 1
ATOM 742 N N . GLN A 1 94 ? 4.487 44.165 26.887 1.00 78.93 92 GLN A N 1
ATOM 743 C CA . GLN A 1 94 ? 3.437 44.219 27.926 1.00 79.77 92 GLN A CA 1
ATOM 744 C C . GLN A 1 94 ? 2.872 45.659 28.172 1.00 88.10 92 GLN A C 1
ATOM 745 O O . GLN A 1 94 ? 1.709 45.856 28.538 1.00 89.23 92 GLN A O 1
ATOM 751 N N . ARG A 1 95 ? 3.694 46.672 27.937 1.00 96.43 93 ARG A N 1
ATOM 752 C CA . ARG A 1 95 ? 3.241 48.055 28.029 1.00 105.31 93 ARG A CA 1
ATOM 753 C C . ARG A 1 95 ? 2.153 48.415 27.034 1.00 111.99 93 ARG A C 1
ATOM 754 O O . ARG A 1 95 ? 1.433 49.369 27.257 1.00 117.68 93 ARG A O 1
ATOM 762 N N . LYS A 1 96 ? 2.027 47.682 25.931 1.00 113.95 94 LYS A N 1
ATOM 763 C CA . LYS A 1 96 ? 0.911 47.860 24.980 1.00 118.40 94 LYS A CA 1
ATOM 764 C C . LYS A 1 96 ? -0.230 46.888 25.332 1.00 119.12 94 LYS A C 1
ATOM 765 O O . LYS A 1 96 ? -0.573 45.938 24.590 1.00 114.62 94 LYS A O 1
ATOM 771 N N . THR A 1 97 ? -0.866 47.190 26.471 1.00 125.39 95 THR A N 1
ATOM 772 C CA . THR A 1 97 ? -1.871 46.327 27.148 1.00 124.80 95 THR A CA 1
ATOM 773 C C . THR A 1 97 ? -3.329 46.348 26.608 1.00 129.38 95 THR A C 1
ATOM 774 O O . THR A 1 97 ? -4.115 45.483 27.006 1.00 125.02 95 THR A O 1
ATOM 778 N N . SER A 1 98 ? -3.708 47.313 25.741 1.00 136.29 96 SER A N 1
ATOM 779 C CA . SER A 1 98 ? -5.021 47.366 25.089 1.00 139.98 96 SER A CA 1
ATOM 780 C C . SER A 1 98 ? -5.300 46.035 24.450 1.00 141.66 96 SER A C 1
ATOM 781 O O . SER A 1 98 ? -4.620 45.656 23.509 1.00 145.68 96 SER A O 1
ATOM 784 N N . SER A 1 99 ? -6.292 45.324 24.981 1.00 141.58 97 SER A N 1
ATOM 785 C CA . SER A 1 99 ? -6.382 43.854 24.878 1.00 136.70 97 SER A CA 1
ATOM 786 C C . SER A 1 99 ? -6.885 43.350 23.515 1.00 134.65 97 SER A C 1
ATOM 787 O O . SER A 1 99 ? -7.834 42.551 23.442 1.00 136.66 97 SER A O 1
ATOM 790 N N . GLY A 1 100 ? -6.153 43.736 22.464 1.00 130.35 98 GLY A N 1
ATOM 791 C CA . GLY A 1 100 ? -6.558 43.576 21.053 1.00 129.60 98 GLY A CA 1
ATOM 792 C C . GLY A 1 100 ? -6.785 42.126 20.651 1.00 124.72 98 GLY A C 1
ATOM 793 O O . GLY A 1 100 ? -7.699 41.494 21.187 1.00 124.01 98 GLY A O 1
ATOM 794 N N . ALA A 1 101 ? -5.968 41.598 19.740 1.00 119.49 99 ALA A N 1
ATOM 795 C CA . ALA A 1 101 ? -6.111 40.198 19.295 1.00 117.08 99 ALA A CA 1
ATOM 796 C C . ALA A 1 101 ? -6.108 39.208 20.497 1.00 112.19 99 ALA A C 1
ATOM 797 O O . ALA A 1 101 ? -7.158 38.870 21.039 1.00 116.97 99 ALA A O 1
ATOM 799 N N . ARG A 1 102 ? -4.949 38.768 20.942 1.00 101.51 100 ARG A N 1
ATOM 800 C CA . ARG A 1 102 ? -4.908 37.667 21.897 1.00 94.94 100 ARG A CA 1
ATOM 801 C C . ARG A 1 102 ? -3.634 37.761 22.691 1.00 89.47 100 ARG A C 1
ATOM 802 O O . ARG A 1 102 ? -2.686 38.439 22.284 1.00 86.97 100 ARG A O 1
ATOM 810 N N . LYS A 1 103 ? -3.648 37.159 23.877 1.00 87.17 101 LYS A N 1
ATOM 811 C CA . LYS A 1 103 ? -2.461 36.989 24.679 1.00 86.04 101 LYS A CA 1
ATOM 812 C C . LYS A 1 103 ? -1.701 35.748 24.201 1.00 82.82 101 LYS A C 1
ATOM 813 O O . LYS A 1 103 ? -2.282 34.672 23.948 1.00 79.35 101 LYS A O 1
ATOM 819 N N . VAL A 1 104 ? -0.387 35.936 24.079 1.00 80.21 102 VAL A N 1
ATOM 820 C CA . VAL A 1 104 ? 0.543 34.929 23.682 1.00 76.13 102 VAL A CA 1
ATOM 821 C C . VAL A 1 104 ? 1.680 34.991 24.673 1.00 71.86 102 VAL A C 1
ATOM 822 O O . VAL A 1 104 ? 2.068 36.063 25.091 1.00 74.38 102 VAL A O 1
ATOM 826 N N . CYS A 1 105 ? 2.252 33.841 24.986 1.00 67.19 103 CYS A N 1
ATOM 827 C CA . CYS A 1 105 ? 3.343 33.716 25.930 1.00 63.60 103 CYS A CA 1
ATOM 828 C C . CYS A 1 105 ? 4.646 33.565 25.151 1.00 63.74 103 CYS A C 1
ATOM 829 O O . CYS A 1 105 ? 4.714 32.829 24.143 1.00 66.68 103 CYS A O 1
ATOM 832 N N . TYR A 1 106 ? 5.675 34.282 25.594 1.00 62.89 104 TYR A N 1
ATOM 833 C CA . TYR A 1 106 ? 6.905 34.398 24.854 1.00 60.00 104 TYR A CA 1
ATOM 834 C C . TYR A 1 106 ? 8.037 33.728 25.575 1.00 58.62 104 TYR A C 1
ATOM 835 O O . TYR A 1 106 ? 9.173 33.990 25.285 1.00 58.19 104 TYR A O 1
ATOM 844 N N . LYS A 1 107 ? 7.748 32.831 26.501 1.00 59.84 105 LYS A N 1
ATOM 845 C CA . LYS A 1 107 ? 8.777 31.916 27.001 1.00 63.39 105 LYS A CA 1
ATOM 846 C C . LYS A 1 107 ? 8.247 30.499 26.836 1.00 65.34 105 LYS A C 1
ATOM 847 O O . LYS A 1 107 ? 7.002 30.281 26.977 1.00 69.42 105 LYS A O 1
ATOM 853 N N . MET A 1 108 ? 9.164 29.550 26.557 1.00 60.04 106 MET A N 1
ATOM 854 C CA . MET A 1 108 ? 8.799 28.159 26.398 1.00 57.17 106 MET A CA 1
ATOM 855 C C . MET A 1 108 ? 9.638 27.194 27.233 1.00 56.82 106 MET A C 1
ATOM 856 O O . MET A 1 108 ? 10.719 26.729 26.789 1.00 58.54 106 MET A O 1
ATOM 861 N N . PRO A 1 109 ? 9.138 26.857 28.433 1.00 57.32 107 PRO A N 1
ATOM 862 C CA . PRO A 1 109 ? 9.829 25.945 29.357 1.00 60.94 107 PRO A CA 1
ATOM 863 C C . PRO A 1 109 ? 9.406 24.477 29.213 1.00 62.93 107 PRO A C 1
ATOM 864 O O . PRO A 1 109 ? 8.404 24.076 29.765 1.00 64.03 107 PRO A O 1
ATOM 868 N N . HIS A 1 110 ? 10.201 23.696 28.469 1.00 65.76 108 HIS A N 1
ATOM 869 C CA . HIS A 1 110 ? 9.897 22.302 28.154 1.00 66.02 108 HIS A CA 1
ATOM 870 C C . HIS A 1 110 ? 11.230 21.605 27.887 1.00 66.63 108 HIS A C 1
ATOM 871 O O . HIS A 1 110 ? 12.093 22.221 27.251 1.00 66.63 108 HIS A O 1
ATOM 878 N N . PRO A 1 111 ? 11.419 20.339 28.366 1.00 65.86 109 PRO A N 1
ATOM 879 C CA . PRO A 1 111 ? 12.655 19.536 28.142 1.00 64.09 109 PRO A CA 1
ATOM 880 C C . PRO A 1 111 ? 13.122 19.464 26.710 1.00 61.32 109 PRO A C 1
ATOM 881 O O . PRO A 1 111 ? 14.289 19.497 26.473 1.00 62.94 109 PRO A O 1
ATOM 885 N N . ASN A 1 112 ? 12.221 19.385 25.762 1.00 58.90 110 ASN A N 1
ATOM 886 C CA . ASN A 1 112 ? 12.605 19.265 24.366 1.00 58.91 110 ASN A CA 1
ATOM 887 C C . ASN A 1 112 ? 12.583 20.585 23.599 1.00 57.37 110 ASN A C 1
ATOM 888 O O . ASN A 1 112 ? 12.583 20.580 22.381 1.00 57.95 110 ASN A O 1
ATOM 893 N N . VAL A 1 113 ? 12.579 21.722 24.276 1.00 57.63 111 VAL A N 1
ATOM 894 C CA . VAL A 1 113 ? 12.821 22.983 23.551 1.00 57.50 111 VAL A CA 1
ATOM 895 C C . VAL A 1 113 ? 13.845 23.777 24.292 1.00 59.11 111 VAL A C 1
ATOM 896 O O . VAL A 1 113 ? 13.988 23.644 25.489 1.00 60.86 111 VAL A O 1
ATOM 900 N N . ASN A 1 114 ? 14.629 24.490 23.495 1.00 61.04 112 ASN A N 1
ATOM 901 C CA . ASN A 1 114 ? 15.810 25.211 23.923 1.00 64.08 112 ASN A CA 1
ATOM 902 C C . ASN A 1 114 ? 15.288 26.512 24.459 1.00 63.82 112 ASN A C 1
ATOM 903 O O . ASN A 1 114 ? 14.545 27.215 23.752 1.00 63.27 112 ASN A O 1
ATOM 908 N N . PHE A 1 115 ? 15.643 26.813 25.704 1.00 65.63 113 PHE A N 1
ATOM 909 C CA . PHE A 1 115 ? 14.962 27.929 26.402 1.00 66.67 113 PHE A CA 1
ATOM 910 C C . PHE A 1 115 ? 15.163 29.298 25.760 1.00 65.94 113 PHE A C 1
ATOM 911 O O . PHE A 1 115 ? 14.199 30.081 25.735 1.00 64.07 113 PHE A O 1
ATOM 919 N N . LYS A 1 116 ? 16.376 29.518 25.220 1.00 66.91 114 LYS A N 1
ATOM 920 C CA . LYS A 1 116 ? 16.805 30.768 24.550 1.00 70.44 114 LYS A CA 1
ATOM 921 C C . LYS A 1 116 ? 16.380 30.855 23.081 1.00 67.19 114 LYS A C 1
ATOM 922 O O . LYS A 1 116 ? 15.631 31.736 22.699 1.00 64.05 114 LYS A O 1
ATOM 928 N N . THR A 1 117 ? 16.841 29.918 22.265 1.00 68.12 115 THR A N 1
ATOM 929 C CA . THR A 1 117 ? 16.594 29.941 20.812 1.00 69.62 115 THR A CA 1
ATOM 930 C C . THR A 1 117 ? 15.134 29.656 20.386 1.00 67.57 115 THR A C 1
ATOM 931 O O . THR A 1 117 ? 14.648 30.254 19.407 1.00 67.63 115 THR A O 1
ATOM 935 N N . GLY A 1 118 ? 14.442 28.775 21.124 1.00 65.63 116 GLY A N 1
ATOM 936 C CA . GLY A 1 118 ? 13.096 28.312 20.764 1.00 64.37 116 GLY A CA 1
ATOM 937 C C . GLY A 1 118 ? 13.115 27.055 19.886 1.00 64.29 116 GLY A C 1
ATOM 938 O O . GLY A 1 118 ? 12.079 26.612 19.365 1.00 59.53 116 GLY A O 1
ATOM 939 N N . GLU A 1 119 ? 14.299 26.472 19.748 1.00 65.60 117 GLU A N 1
ATOM 940 C CA . GLU A 1 119 ? 14.513 25.346 18.898 1.00 66.95 117 GLU A CA 1
ATOM 941 C C . GLU A 1 119 ? 13.931 24.112 19.538 1.00 65.03 117 GLU A C 1
ATOM 942 O O . GLU A 1 119 ? 13.964 23.982 20.747 1.00 63.46 117 GLU A O 1
ATOM 948 N N . ILE A 1 120 ? 13.440 23.201 18.694 1.00 64.30 118 ILE A N 1
ATOM 949 C CA . ILE A 1 120 ? 12.656 22.029 19.122 1.00 61.80 118 ILE A CA 1
ATOM 950 C C . ILE A 1 120 ? 13.366 20.738 18.775 1.00 58.28 118 ILE A C 1
ATOM 951 O O . ILE A 1 120 ? 13.895 20.630 17.703 1.00 55.33 118 ILE A O 1
ATOM 956 N N . CYS A 1 121 ? 13.345 19.776 19.685 1.00 59.67 119 CYS A N 1
ATOM 957 C CA . CYS A 1 121 ? 13.877 18.451 19.445 1.00 66.14 119 CYS A CA 1
ATOM 958 C C . CYS A 1 121 ? 12.743 17.415 19.307 1.00 67.39 119 CYS A C 1
ATOM 959 O O . CYS A 1 121 ? 12.275 16.811 20.277 1.00 71.18 119 CYS A O 1
ATOM 962 N N . LEU A 1 122 ? 12.321 17.202 18.072 1.00 64.89 120 LEU A N 1
ATOM 963 C CA . LEU A 1 122 ? 11.203 16.320 17.768 1.00 62.08 120 LEU A CA 1
ATOM 964 C C . LEU A 1 122 ? 11.537 15.459 16.492 1.00 62.14 120 LEU A C 1
ATOM 965 O O . LEU A 1 122 ? 11.697 16.022 15.397 1.00 59.35 120 LEU A O 1
ATOM 970 N N . ASP A 1 123 ? 11.650 14.131 16.665 1.00 62.36 121 ASP A N 1
ATOM 971 C CA . ASP A 1 123 ? 11.983 13.140 15.579 1.00 63.64 121 ASP A CA 1
ATOM 972 C C . ASP A 1 123 ? 11.417 13.461 14.190 1.00 59.77 121 ASP A C 1
ATOM 973 O O . ASP A 1 123 ? 12.145 13.517 13.231 1.00 59.78 121 ASP A O 1
ATOM 978 N N . ILE A 1 124 ? 10.134 13.728 14.113 1.00 58.78 122 ILE A N 1
ATOM 979 C CA . ILE A 1 124 ? 9.426 14.237 12.908 1.00 59.05 122 ILE A CA 1
ATOM 980 C C . ILE A 1 124 ? 10.067 15.367 12.126 1.00 56.83 122 ILE A C 1
ATOM 981 O O . ILE A 1 124 ? 9.809 15.516 10.954 1.00 51.41 122 ILE A O 1
ATOM 986 N N . LEU A 1 125 ? 10.797 16.227 12.816 1.00 58.70 123 LEU A N 1
ATOM 987 C CA . LEU A 1 125 ? 11.458 17.356 12.194 1.00 60.42 123 LEU A CA 1
ATOM 988 C C . LEU A 1 125 ? 12.901 17.070 11.841 1.00 64.43 123 LEU A C 1
ATOM 989 O O . LEU A 1 125 ? 13.420 17.714 10.965 1.00 64.48 123 LEU A O 1
ATOM 994 N N . GLN A 1 126 ? 13.528 16.121 12.556 1.00 69.07 124 GLN A N 1
ATOM 995 C CA . GLN A 1 126 ? 14.925 15.734 12.370 1.00 73.19 124 GLN A CA 1
ATOM 996 C C . GLN A 1 126 ? 15.005 14.302 11.782 1.00 72.34 124 GLN A C 1
ATOM 997 O O . GLN A 1 126 ? 15.502 13.333 12.416 1.00 70.11 124 GLN A O 1
ATOM 1003 N N . GLN A 1 127 ? 14.522 14.156 10.556 1.00 70.72 125 GLN A N 1
ATOM 1004 C CA . GLN A 1 127 ? 14.815 12.957 9.745 1.00 74.71 125 GLN A CA 1
ATOM 1005 C C . GLN A 1 127 ? 14.175 11.603 10.271 1.00 71.34 125 GLN A C 1
ATOM 1006 O O . GLN A 1 127 ? 14.703 10.536 10.082 1.00 73.72 125 GLN A O 1
ATOM 1012 N N . LYS A 1 128 ? 13.017 11.714 10.929 1.00 65.18 126 LYS A N 1
ATOM 1013 C CA . LYS A 1 128 ? 11.806 10.938 10.570 1.00 59.23 126 LYS A CA 1
ATOM 1014 C C . LYS A 1 128 ? 10.836 11.785 9.719 1.00 55.01 126 LYS A C 1
ATOM 1015 O O . LYS A 1 128 ? 9.717 11.378 9.494 1.00 54.81 126 LYS A O 1
ATOM 1021 N N . TRP A 1 129 ? 11.227 12.978 9.268 1.00 53.42 127 TRP A N 1
ATOM 1022 C CA . TRP A 1 129 ? 10.413 13.767 8.351 1.00 51.96 127 TRP A CA 1
ATOM 1023 C C . TRP A 1 129 ? 10.255 12.976 7.088 1.00 54.27 127 TRP A C 1
ATOM 1024 O O . TRP A 1 129 ? 11.156 12.202 6.717 1.00 60.93 127 TRP A O 1
ATOM 1035 N N . SER A 1 130 ? 9.120 13.145 6.416 1.00 52.75 128 SER A N 1
ATOM 1036 C CA . SER A 1 130 ? 8.965 12.637 5.038 1.00 53.20 128 SER A CA 1
ATOM 1037 C C . SER A 1 130 ? 7.995 13.580 4.385 1.00 52.92 128 SER A C 1
ATOM 1038 O O . SER A 1 130 ? 7.351 14.357 5.093 1.00 49.96 128 SER A O 1
ATOM 1041 N N . PRO A 1 131 ? 7.880 13.527 3.046 1.00 54.63 129 PRO A N 1
ATOM 1042 C CA . PRO A 1 131 ? 6.903 14.384 2.365 1.00 54.45 129 PRO A CA 1
ATOM 1043 C C . PRO A 1 131 ? 5.469 14.116 2.727 1.00 54.40 129 PRO A C 1
ATOM 1044 O O . PRO A 1 131 ? 4.607 14.907 2.345 1.00 52.71 129 PRO A O 1
ATOM 1048 N N . ALA A 1 132 ? 5.226 12.981 3.406 1.00 56.52 130 ALA A N 1
ATOM 1049 C CA . ALA A 1 132 ? 3.913 12.606 3.896 1.00 57.82 130 ALA A CA 1
ATOM 1050 C C . ALA A 1 132 ? 3.399 13.640 4.849 1.00 59.16 130 ALA A C 1
ATOM 1051 O O . ALA A 1 132 ? 2.210 13.957 4.792 1.00 63.72 130 ALA A O 1
ATOM 1053 N N . TRP A 1 133 ? 4.303 14.179 5.694 1.00 57.89 131 TRP A N 1
ATOM 1054 C CA . TRP A 1 133 ? 4.020 15.293 6.600 1.00 54.15 131 TRP A CA 1
ATOM 1055 C C . TRP A 1 133 ? 3.792 16.632 5.921 1.00 53.97 131 TRP A C 1
ATOM 1056 O O . TRP A 1 133 ? 4.395 16.976 4.930 1.00 50.32 131 TRP A O 1
ATOM 1067 N N . THR A 1 134 ? 2.903 17.394 6.552 1.00 57.63 132 THR A N 1
ATOM 1068 C CA . THR A 1 134 ? 2.613 18.765 6.194 1.00 59.45 132 THR A CA 1
ATOM 1069 C C . THR A 1 134 ? 3.014 19.671 7.321 1.00 57.33 132 THR A C 1
ATOM 1070 O O . THR A 1 134 ? 3.339 19.220 8.428 1.00 53.76 132 THR A O 1
ATOM 1074 N N . LEU A 1 135 ? 2.992 20.971 7.052 1.00 59.72 133 LEU A N 1
ATOM 1075 C CA . LEU A 1 135 ? 3.260 21.956 8.128 1.00 59.70 133 LEU A CA 1
ATOM 1076 C C . LEU A 1 135 ? 2.222 21.721 9.248 1.00 59.84 133 LEU A C 1
ATOM 1077 O O . LEU A 1 135 ? 2.563 21.623 10.446 1.00 58.50 133 LEU A O 1
ATOM 1082 N N . GLN A 1 136 ? 0.977 21.558 8.810 1.00 57.94 134 GLN A N 1
ATOM 1083 C CA . GLN A 1 136 ? -0.118 21.450 9.709 1.00 57.95 134 GLN A CA 1
ATOM 1084 C C . GLN A 1 136 ? 0.019 20.260 10.652 1.00 57.52 134 GLN A C 1
ATOM 1085 O O . GLN A 1 136 ? -0.270 20.376 11.828 1.00 57.64 134 GLN A O 1
ATOM 1091 N N . SER A 1 137 ? 0.470 19.116 10.163 1.00 58.38 135 SER A N 1
ATOM 1092 C CA . SER A 1 137 ? 0.537 17.928 11.040 1.00 57.37 135 SER A CA 1
ATOM 1093 C C . SER A 1 137 ? 1.782 17.928 11.879 1.00 53.77 135 SER A C 1
ATOM 1094 O O . SER A 1 137 ? 1.807 17.322 12.943 1.00 51.19 135 SER A O 1
ATOM 1097 N N . ALA A 1 138 ? 2.815 18.608 11.399 1.00 54.06 136 ALA A N 1
ATOM 1098 C CA . ALA A 1 138 ? 3.989 18.862 12.232 1.00 56.56 136 ALA A CA 1
ATOM 1099 C C . ALA A 1 138 ? 3.626 19.726 13.468 1.00 56.01 136 ALA A C 1
ATOM 1100 O O . ALA A 1 138 ? 4.036 19.418 14.583 1.00 52.51 136 ALA A O 1
ATOM 1102 N N . LEU A 1 139 ? 2.813 20.760 13.269 1.00 55.98 137 LEU A N 1
ATOM 1103 C CA . LEU A 1 139 ? 2.297 21.526 14.389 1.00 57.21 137 LEU A CA 1
ATOM 1104 C C . LEU A 1 139 ? 1.541 20.696 15.394 1.00 58.86 137 LEU A C 1
ATOM 1105 O O . LEU A 1 139 ? 1.834 20.806 16.597 1.00 63.17 137 LEU A O 1
ATOM 1110 N N . VAL A 1 140 ? 0.597 19.866 14.919 1.00 56.49 138 VAL A N 1
ATOM 1111 C CA . VAL A 1 140 ? -0.163 18.994 15.808 1.00 54.15 138 VAL A CA 1
ATOM 1112 C C . VAL A 1 140 ? 0.792 18.089 16.560 1.00 54.49 138 VAL A C 1
ATOM 1113 O O . VAL A 1 140 ? 0.569 17.775 17.740 1.00 54.00 138 VAL A O 1
ATOM 1117 N N . ALA A 1 141 ? 1.877 17.700 15.886 1.00 54.97 139 ALA A N 1
ATOM 1118 C CA . ALA A 1 141 ? 2.913 16.883 16.513 1.00 56.31 139 ALA A CA 1
ATOM 1119 C C . ALA A 1 141 ? 3.594 17.580 17.664 1.00 57.08 139 ALA A C 1
ATOM 1120 O O . ALA A 1 141 ? 3.936 16.938 18.650 1.00 60.36 139 ALA A O 1
ATOM 1122 N N . ILE A 1 142 ? 3.795 18.890 17.522 1.00 56.70 140 ILE A N 1
ATOM 1123 C CA . ILE A 1 142 ? 4.447 19.727 18.529 1.00 55.18 140 ILE A CA 1
ATOM 1124 C C . ILE A 1 142 ? 3.533 19.915 19.737 1.00 58.18 140 ILE A C 1
ATOM 1125 O O . ILE A 1 142 ? 4.016 19.883 20.902 1.00 59.56 140 ILE A O 1
ATOM 1130 N N . VAL A 1 143 ? 2.225 20.104 19.492 1.00 55.30 141 VAL A N 1
ATOM 1131 C CA . VAL A 1 143 ? 1.309 20.189 20.627 1.00 53.06 141 VAL A CA 1
ATOM 1132 C C . VAL A 1 143 ? 1.265 18.867 21.376 1.00 52.79 141 VAL A C 1
ATOM 1133 O O . VAL A 1 143 ? 1.260 18.848 22.623 1.00 57.07 141 VAL A O 1
ATOM 1137 N N . VAL A 1 144 ? 1.317 17.758 20.655 1.00 49.58 142 VAL A N 1
ATOM 1138 C CA . VAL A 1 144 ? 1.397 16.456 21.333 1.00 49.09 142 VAL A CA 1
ATOM 1139 C C . VAL A 1 144 ? 2.683 16.333 22.219 1.00 47.99 142 VAL A C 1
ATOM 1140 O O . VAL A 1 144 ? 2.710 15.723 23.285 1.00 47.94 142 VAL A O 1
ATOM 1144 N N . LEU A 1 145 ? 3.742 16.945 21.747 1.00 47.53 143 LEU A N 1
ATOM 1145 C CA . LEU A 1 145 ? 5.038 16.942 22.424 1.00 48.62 143 LEU A CA 1
ATOM 1146 C C . LEU A 1 145 ? 4.956 17.730 23.731 1.00 51.85 143 LEU A C 1
ATOM 1147 O O . LEU A 1 145 ? 5.528 17.313 24.770 1.00 52.57 143 LEU A O 1
ATOM 1152 N N . LEU A 1 146 ? 4.224 18.848 23.689 1.00 52.92 144 LEU A N 1
ATOM 1153 C CA . LEU A 1 146 ? 3.977 19.630 24.896 1.00 55.05 144 LEU A CA 1
ATOM 1154 C C . LEU A 1 146 ? 3.337 18.816 26.038 1.00 55.86 144 LEU A C 1
ATOM 1155 O O . LEU A 1 146 ? 3.783 18.910 27.189 1.00 55.78 144 LEU A O 1
ATOM 1160 N N . ALA A 1 147 ? 2.334 18.008 25.716 1.00 57.50 145 ALA A N 1
ATOM 1161 C CA . ALA A 1 147 ? 1.798 17.048 26.694 1.00 61.79 145 ALA A CA 1
ATOM 1162 C C . ALA A 1 147 ? 2.702 15.840 26.977 1.00 64.54 145 ALA A C 1
ATOM 1163 O O . ALA A 1 147 ? 2.520 15.168 27.972 1.00 66.56 145 ALA A O 1
ATOM 1165 N N . ASN A 1 148 ? 3.651 15.549 26.102 1.00 64.91 146 ASN A N 1
ATOM 1166 C CA . ASN A 1 148 ? 4.407 14.305 26.168 1.00 67.26 146 ASN A CA 1
ATOM 1167 C C . ASN A 1 148 ? 5.887 14.608 26.036 1.00 70.63 146 ASN A C 1
ATOM 1168 O O . ASN A 1 148 ? 6.563 14.205 25.079 1.00 76.51 146 ASN A O 1
ATOM 1173 N N . PRO A 1 149 ? 6.412 15.337 26.993 1.00 71.44 147 PRO A N 1
ATOM 1174 C CA . PRO A 1 149 ? 7.820 15.616 26.844 1.00 72.42 147 PRO A CA 1
ATOM 1175 C C . PRO A 1 149 ? 8.614 14.319 26.858 1.00 73.42 147 PRO A C 1
ATOM 1176 O O . PRO A 1 149 ? 8.169 13.348 27.489 1.00 73.29 147 PRO A O 1
ATOM 1180 N N . GLU A 1 150 ? 9.767 14.322 26.194 1.00 74.16 148 GLU A N 1
ATOM 1181 C CA . GLU A 1 150 ? 10.720 13.232 26.271 1.00 78.24 148 GLU A CA 1
ATOM 1182 C C . GLU A 1 150 ? 12.012 13.624 26.995 1.00 78.40 148 GLU A C 1
ATOM 1183 O O . GLU A 1 150 ? 12.954 14.107 26.364 1.00 73.75 148 GLU A O 1
ATOM 1189 N N . PRO A 1 151 ? 12.072 13.370 28.329 1.00 83.03 149 PRO A N 1
ATOM 1190 C CA . PRO A 1 151 ? 13.225 13.759 29.202 1.00 86.05 149 PRO A CA 1
ATOM 1191 C C . PRO A 1 151 ? 14.607 13.209 28.825 1.00 89.03 149 PRO A C 1
ATOM 1192 O O . PRO A 1 151 ? 15.625 13.728 29.300 1.00 90.36 149 PRO A O 1
ATOM 1196 N N . LEU A 1 152 ? 14.631 12.129 28.047 1.00 89.89 150 LEU A N 1
ATOM 1197 C CA . LEU A 1 152 ? 15.871 11.447 27.709 1.00 90.12 150 LEU A CA 1
ATOM 1198 C C . LEU A 1 152 ? 16.471 11.998 26.420 1.00 84.40 150 LEU A C 1
ATOM 1199 O O . LEU A 1 152 ? 17.602 11.683 26.119 1.00 83.69 150 LEU A O 1
ATOM 1204 N N . SER A 1 153 ? 15.753 12.889 25.726 1.00 78.79 151 SER A N 1
ATOM 1205 C CA . SER A 1 153 ? 16.277 13.671 24.584 1.00 76.57 151 SER A CA 1
ATOM 1206 C C . SER A 1 153 ? 16.205 15.259 24.830 1.00 75.26 151 SER A C 1
ATOM 1207 O O . SER A 1 153 ? 15.561 16.014 24.074 1.00 73.36 151 SER A O 1
ATOM 1210 N N . PRO A 1 154 ? 16.891 15.766 25.884 1.00 74.54 152 PRO A N 1
ATOM 1211 C CA . PRO A 1 154 ? 16.622 17.108 26.358 1.00 71.45 152 PRO A CA 1
ATOM 1212 C C . PRO A 1 154 ? 17.386 18.219 25.641 1.00 70.90 152 PRO A C 1
ATOM 1213 O O . PRO A 1 154 ? 18.556 18.117 25.379 1.00 78.46 152 PRO A O 1
ATOM 1217 N N . LEU A 1 155 ? 16.691 19.282 25.325 1.00 68.70 153 LEU A N 1
ATOM 1218 C CA . LEU A 1 155 ? 17.273 20.543 24.910 1.00 67.65 153 LEU A CA 1
ATOM 1219 C C . LEU A 1 155 ? 17.185 21.593 26.023 1.00 69.54 153 LEU A C 1
ATOM 1220 O O . LEU A 1 155 ? 17.608 22.695 25.817 1.00 73.15 153 LEU A O 1
ATOM 1225 N N . ASN A 1 156 ? 16.603 21.247 27.171 1.00 70.02 154 ASN A N 1
ATOM 1226 C CA . ASN A 1 156 ? 16.476 22.108 28.333 1.00 68.75 154 ASN A CA 1
ATOM 1227 C C . ASN A 1 156 ? 16.673 21.144 29.503 1.00 70.97 154 ASN A C 1
ATOM 1228 O O . ASN A 1 156 ? 15.754 20.447 29.905 1.00 70.82 154 ASN A O 1
ATOM 1233 N N . ILE A 1 157 ? 17.889 21.095 30.041 1.00 73.77 155 ILE A N 1
ATOM 1234 C CA . ILE A 1 157 ? 18.246 20.052 31.014 1.00 77.30 155 ILE A CA 1
ATOM 1235 C C . ILE A 1 157 ? 17.461 20.100 32.324 1.00 75.81 155 ILE A C 1
ATOM 1236 O O . ILE A 1 157 ? 17.157 19.064 32.931 1.00 72.03 155 ILE A O 1
ATOM 1241 N N . ASP A 1 158 ? 17.121 21.318 32.724 1.00 77.03 156 ASP A N 1
ATOM 1242 C CA . ASP A 1 158 ? 16.635 21.592 34.066 1.00 77.88 156 ASP A CA 1
ATOM 1243 C C . ASP A 1 158 ? 15.169 21.219 34.152 1.00 77.48 156 ASP A C 1
ATOM 1244 O O . ASP A 1 158 ? 14.743 20.601 35.117 1.00 77.92 156 ASP A O 1
ATOM 1249 N N . MET A 1 159 ? 14.415 21.554 33.107 1.00 76.12 157 MET A N 1
ATOM 1250 C CA . MET A 1 159 ? 13.029 21.148 33.045 1.00 77.03 157 MET A CA 1
ATOM 1251 C C . MET A 1 159 ? 12.941 19.647 32.940 1.00 77.18 157 MET A C 1
ATOM 1252 O O . MET A 1 159 ? 12.060 19.040 33.557 1.00 82.08 157 MET A O 1
ATOM 1257 N N . ALA A 1 160 ? 13.856 19.057 32.168 1.00 75.74 158 ALA A N 1
ATOM 1258 C CA . ALA A 1 160 ? 13.920 17.603 32.002 1.00 73.75 158 ALA A CA 1
ATOM 1259 C C . ALA A 1 160 ? 14.214 16.928 33.333 1.00 74.87 158 ALA A C 1
ATOM 1260 O O . ALA A 1 160 ? 13.591 15.911 33.666 1.00 72.45 158 ALA A O 1
ATOM 1262 N N . ASN A 1 161 ? 15.138 17.511 34.107 1.00 76.37 159 ASN A N 1
ATOM 1263 C CA . ASN A 1 161 ? 15.516 16.917 35.403 1.00 77.92 159 ASN A CA 1
ATOM 1264 C C . ASN A 1 161 ? 14.431 16.934 36.460 1.00 77.49 159 ASN A C 1
ATOM 1265 O O . ASN A 1 161 ? 14.495 16.182 37.423 1.00 78.78 159 ASN A O 1
ATOM 1270 N N . LEU A 1 162 ? 13.435 17.790 36.289 1.00 75.22 160 LEU A N 1
ATOM 1271 C CA . LEU A 1 162 ? 12.323 17.800 37.213 1.00 74.87 160 LEU A CA 1
ATOM 1272 C C . LEU A 1 162 ? 11.510 16.570 37.027 1.00 75.93 160 LEU A C 1
ATOM 1273 O O . LEU A 1 162 ? 11.038 16.014 38.010 1.00 76.66 160 LEU A O 1
ATOM 1278 N N . LEU A 1 163 ? 11.389 16.140 35.768 1.00 76.91 161 LEU A N 1
ATOM 1279 C CA . LEU A 1 163 ? 10.768 14.862 35.423 1.00 78.59 161 LEU A CA 1
ATOM 1280 C C . LEU A 1 163 ? 11.606 13.679 35.871 1.00 81.56 161 LEU A C 1
ATOM 1281 O O . LEU A 1 163 ? 11.065 12.727 36.411 1.00 83.91 161 LEU A O 1
ATOM 1286 N N . LYS A 1 164 ? 12.918 13.749 35.730 1.00 83.55 162 LYS A N 1
ATOM 1287 C CA . LYS A 1 164 ? 13.740 12.664 36.237 1.00 92.00 162 LYS A CA 1
ATOM 1288 C C . LYS A 1 164 ? 13.617 12.494 37.742 1.00 98.11 162 LYS A C 1
ATOM 1289 O O . LYS A 1 164 ? 13.650 11.370 38.234 1.00 103.93 162 LYS A O 1
ATOM 1295 N N . CYS A 1 165 ? 13.428 13.600 38.464 1.00 99.87 163 CYS A N 1
ATOM 1296 C CA . CYS A 1 165 ? 13.158 13.560 39.913 1.00 101.82 163 CYS A CA 1
ATOM 1297 C C . CYS A 1 165 ? 11.733 13.114 40.232 1.00 100.09 163 CYS A C 1
ATOM 1298 O O . CYS A 1 165 ? 11.396 12.881 41.395 1.00 102.34 163 CYS A O 1
ATOM 1301 N N . ASP A 1 166 ? 10.895 13.010 39.203 1.00 95.04 164 ASP A N 1
ATOM 1302 C CA . ASP A 1 166 ? 9.482 12.866 39.360 1.00 95.07 164 ASP A CA 1
ATOM 1303 C C . ASP A 1 166 ? 8.807 14.098 40.014 1.00 93.71 164 ASP A C 1
ATOM 1304 O O . ASP A 1 166 ? 7.645 14.027 40.451 1.00 95.23 164 ASP A O 1
ATOM 1309 N N . ASP A 1 167 ? 9.491 15.242 40.037 1.00 89.93 165 ASP A N 1
ATOM 1310 C CA . ASP A 1 167 ? 8.919 16.449 40.627 1.00 87.63 165 ASP A CA 1
ATOM 1311 C C . ASP A 1 167 ? 7.969 17.060 39.616 1.00 83.59 165 ASP A C 1
ATOM 1312 O O . ASP A 1 167 ? 8.294 17.996 38.880 1.00 79.17 165 ASP A O 1
ATOM 1317 N N . THR A 1 168 ? 6.774 16.503 39.603 1.00 85.06 166 THR A N 1
ATOM 1318 C CA . THR A 1 168 ? 5.791 16.881 38.617 1.00 83.60 166 THR A CA 1
ATOM 1319 C C . THR A 1 168 ? 5.151 18.242 38.951 1.00 81.14 166 THR A C 1
ATOM 1320 O O . THR A 1 168 ? 4.810 19.011 38.044 1.00 77.70 166 THR A O 1
ATOM 1324 N N . THR A 1 169 ? 5.025 18.547 40.244 1.00 79.71 167 THR A N 1
ATOM 1325 C CA . THR A 1 169 ? 4.456 19.814 40.689 1.00 77.81 167 THR A CA 1
ATOM 1326 C C . THR A 1 169 ? 5.363 21.034 40.446 1.00 74.67 167 THR A C 1
ATOM 1327 O O . THR A 1 169 ? 4.887 22.101 40.045 1.00 74.81 167 THR A O 1
ATOM 1331 N N . ALA A 1 170 ? 6.660 20.874 40.700 1.00 70.89 168 ALA A N 1
ATOM 1332 C CA . ALA A 1 170 ? 7.629 21.869 40.324 1.00 68.32 168 ALA A CA 1
ATOM 1333 C C . ALA A 1 170 ? 7.611 22.151 38.838 1.00 66.23 168 ALA A C 1
ATOM 1334 O O . ALA A 1 170 ? 7.676 23.279 38.444 1.00 63.62 168 ALA A O 1
ATOM 1336 N N . TYR A 1 171 ? 7.537 21.108 38.018 1.00 68.29 169 TYR A N 1
ATOM 1337 C CA . TYR A 1 171 ? 7.423 21.235 36.566 1.00 66.32 169 TYR A CA 1
ATOM 1338 C C . TYR A 1 171 ? 6.211 22.124 36.237 1.00 66.48 169 TYR A C 1
ATOM 1339 O O . TYR A 1 171 ? 6.324 23.051 35.432 1.00 63.38 169 TYR A O 1
ATOM 1348 N N . LYS A 1 172 ? 5.074 21.845 36.874 1.00 70.20 170 LYS A N 1
ATOM 1349 C CA . LYS A 1 172 ? 3.815 22.499 36.522 1.00 72.96 170 LYS A CA 1
ATOM 1350 C C . LYS A 1 172 ? 3.714 23.941 37.063 1.00 75.66 170 LYS A C 1
ATOM 1351 O O . LYS A 1 172 ? 3.222 24.826 36.344 1.00 77.10 170 LYS A O 1
ATOM 1357 N N . ASP A 1 173 ? 4.117 24.15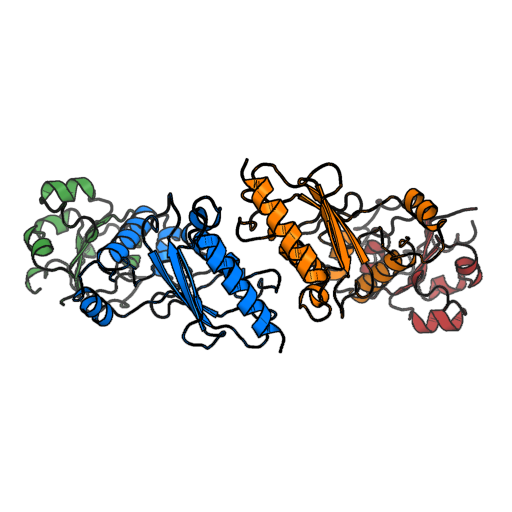4 38.328 1.00 73.93 171 ASP A N 1
ATOM 1358 C CA . ASP A 1 173 ? 4.181 25.480 38.907 1.00 72.27 171 ASP A CA 1
ATOM 1359 C C . ASP A 1 173 ? 5.036 26.381 38.002 1.00 72.09 171 ASP A C 1
ATOM 1360 O O . ASP A 1 173 ? 4.631 27.487 37.615 1.00 72.51 171 ASP A O 1
ATOM 1365 N N . LEU A 1 174 ? 6.198 25.876 37.623 1.00 72.92 172 LEU A N 1
ATOM 1366 C CA . LEU A 1 174 ? 7.156 26.640 36.824 1.00 74.09 172 LEU A CA 1
ATOM 1367 C C . LEU A 1 174 ? 6.572 26.986 35.449 1.00 73.85 172 LEU A C 1
ATOM 1368 O O . LEU A 1 174 ? 6.636 28.115 35.004 1.00 72.06 172 LEU A O 1
ATOM 1373 N N . VAL A 1 175 ? 5.934 26.018 34.798 1.00 74.38 173 VAL A N 1
ATOM 1374 C CA . VAL A 1 175 ? 5.218 26.283 33.539 1.00 71.00 173 VAL A CA 1
ATOM 1375 C C . VAL A 1 175 ? 4.126 27.370 33.721 1.00 69.14 173 VAL A C 1
ATOM 1376 O O . VAL A 1 175 ? 3.979 28.241 32.864 1.00 65.34 173 VAL A O 1
ATOM 1380 N N . HIS A 1 176 ? 3.390 27.309 34.833 1.00 70.77 174 HIS A N 1
ATOM 1381 C CA . HIS A 1 176 ? 2.317 28.304 35.174 1.00 70.42 174 HIS A CA 1
ATOM 1382 C C . HIS A 1 176 ? 2.893 29.685 35.468 1.00 67.57 174 HIS A C 1
ATOM 1383 O O . HIS A 1 176 ? 2.256 30.718 35.160 1.00 66.63 174 HIS A O 1
ATOM 1390 N N . TYR A 1 177 ? 4.100 29.673 36.041 1.00 64.59 175 TYR A N 1
ATOM 1391 C CA . TYR A 1 177 ? 4.866 30.877 36.294 1.00 64.53 175 TYR A CA 1
ATOM 1392 C C . TYR A 1 177 ? 5.135 31.611 35.026 1.00 61.87 175 TYR A C 1
ATOM 1393 O O . TYR A 1 177 ? 4.610 32.683 34.832 1.00 63.57 175 TYR A O 1
ATOM 1402 N N . TYR A 1 178 ? 5.896 30.999 34.134 1.00 60.68 176 TYR A N 1
ATOM 1403 C CA . TYR A 1 178 ? 6.274 31.627 32.856 1.00 59.77 176 TYR A CA 1
ATOM 1404 C C . TYR A 1 178 ? 5.098 32.189 32.086 1.00 60.61 176 TYR A C 1
ATOM 1405 O O . TYR A 1 178 ? 5.186 33.250 31.513 1.00 63.87 176 TYR A O 1
ATOM 1414 N N . ILE A 1 179 ? 3.977 31.498 32.114 1.00 61.05 177 ILE A N 1
ATOM 1415 C CA . ILE A 1 179 ? 2.795 31.932 31.364 1.00 60.49 177 ILE A CA 1
ATOM 1416 C C . ILE A 1 179 ? 2.197 33.185 31.935 1.00 60.16 177 ILE A C 1
ATOM 1417 O O . ILE A 1 179 ? 1.803 34.054 31.182 1.00 58.03 177 ILE A O 1
ATOM 1422 N N . ALA A 1 180 ? 2.118 33.242 33.260 1.00 61.24 178 ALA A N 1
ATOM 1423 C CA . ALA A 1 180 ? 1.609 34.411 33.969 1.00 62.55 178 ALA A CA 1
ATOM 1424 C C . ALA A 1 180 ? 2.507 35.599 33.667 1.00 64.35 178 ALA A C 1
ATOM 1425 O O . ALA A 1 180 ? 2.093 36.532 32.990 1.00 65.58 178 ALA A O 1
ATOM 1427 N N . LYS A 1 181 ? 3.765 35.508 34.090 1.00 65.97 179 LYS A N 1
ATOM 1428 C CA . LYS A 1 181 ? 4.695 36.636 34.067 1.00 68.44 179 LYS A CA 1
ATOM 1429 C C . LYS A 1 181 ? 5.071 37.109 32.635 1.00 69.78 179 LYS A C 1
ATOM 1430 O O . LYS A 1 181 ? 5.256 38.327 32.426 1.00 72.11 179 LYS A O 1
ATOM 1436 N N . TYR A 1 182 ? 5.160 36.177 31.662 1.00 68.56 180 TYR A N 1
ATOM 1437 C CA . TYR A 1 182 ? 5.686 36.485 30.293 1.00 67.03 180 TYR A CA 1
ATOM 1438 C C . TYR A 1 182 ? 4.753 36.363 29.075 1.00 66.03 180 TYR A C 1
ATOM 1439 O O . TYR A 1 182 ? 5.233 36.036 27.973 1.00 64.87 180 TYR A O 1
ATOM 1448 N N . SER A 1 183 ? 3.463 36.677 29.225 1.00 65.51 181 SER A N 1
ATOM 1449 C CA . SER A 1 183 ? 2.574 36.789 28.051 1.00 64.63 181 SER A CA 1
ATOM 1450 C C . SER A 1 183 ? 2.310 38.259 27.693 1.00 66.12 181 SER A C 1
ATOM 1451 O O . SER A 1 183 ? 2.571 39.145 28.500 1.00 65.77 181 SER A O 1
ATOM 1454 N N . ALA A 1 184 ? 1.778 38.488 26.494 1.00 67.37 182 ALA A N 1
ATOM 1455 C CA . ALA A 1 184 ? 1.599 39.829 25.945 1.00 72.90 182 ALA A CA 1
ATOM 1456 C C . ALA A 1 184 ? 0.724 39.781 24.701 1.00 75.99 182 ALA A C 1
ATOM 1457 O O . ALA A 1 184 ? 0.303 38.737 24.340 1.00 77.32 182 ALA A O 1
ATOM 1459 N N . TYR A 1 185 ? 0.473 40.897 24.036 1.00 82.47 183 TYR A N 1
ATOM 1460 C CA . TYR A 1 185 ? -0.300 40.927 22.807 1.00 87.47 183 TYR A CA 1
ATOM 1461 C C . TYR A 1 185 ? 0.630 41.256 21.660 1.00 89.97 183 TYR A C 1
ATOM 1462 O O . TYR A 1 185 ? 0.362 40.864 20.520 1.00 98.31 183 TYR A O 1
ATOM 1471 N N . ASN B 2 28 ? 2.695 -31.800 -13.143 1.00 120.48 50 ASN D N 1
ATOM 1472 C CA . ASN B 2 28 ? 4.021 -32.415 -12.833 1.00 114.61 50 ASN D CA 1
ATOM 1473 C C . ASN B 2 28 ? 4.343 -32.205 -11.327 1.00 109.24 50 ASN D C 1
ATOM 1474 O O . ASN B 2 28 ? 3.449 -32.287 -10.476 1.00 109.58 50 ASN D O 1
ATOM 1479 N N . GLY B 2 29 ? 5.602 -31.964 -10.996 1.00 104.14 51 GLY D N 1
ATOM 1480 C CA . GLY B 2 29 ? 6.014 -31.595 -9.643 1.00 101.51 51 GLY D CA 1
ATOM 1481 C C . GLY B 2 29 ? 6.372 -30.121 -9.608 1.00 95.86 51 GLY D C 1
ATOM 1482 O O . GLY B 2 29 ? 7.272 -29.681 -10.350 1.00 87.86 51 GLY D O 1
ATOM 1483 N N . GLN B 2 30 ? 5.662 -29.368 -8.764 1.00 95.58 52 GLN D N 1
ATOM 1484 C CA . GLN B 2 30 ? 5.869 -27.929 -8.691 1.00 90.11 52 GLN D CA 1
ATOM 1485 C C . GLN B 2 30 ? 6.064 -27.352 -7.259 1.00 85.23 52 GLN D C 1
ATOM 1486 O O . GLN B 2 30 ? 5.462 -27.880 -6.287 1.00 87.63 52 GLN D O 1
ATOM 1492 N N . SER B 2 31 ? 6.904 -26.291 -7.210 1.00 74.39 53 SER D N 1
ATOM 1493 C CA . SER B 2 31 ? 7.340 -25.527 -6.043 1.00 69.75 53 SER D CA 1
ATOM 1494 C C . SER B 2 31 ? 8.614 -26.114 -5.499 1.00 68.23 53 SER D C 1
ATOM 1495 O O . SER B 2 31 ? 8.657 -26.831 -4.498 1.00 69.16 53 SER D O 1
ATOM 1498 N N . VAL B 2 32 ? 9.701 -25.744 -6.149 1.00 66.22 54 VAL D N 1
ATOM 1499 C CA . VAL B 2 32 ? 11.025 -26.184 -5.706 1.00 65.82 54 VAL D CA 1
ATOM 1500 C C . VAL B 2 32 ? 11.973 -24.994 -5.632 1.00 62.63 54 VAL D C 1
ATOM 1501 O O . VAL B 2 32 ? 12.045 -24.168 -6.553 1.00 59.27 54 VAL D O 1
ATOM 1505 N N . SER B 2 33 ? 12.686 -24.914 -4.518 1.00 64.39 55 SER D N 1
ATOM 1506 C CA . SER B 2 33 ? 13.778 -23.932 -4.337 1.00 64.25 55 SER D CA 1
ATOM 1507 C C . SER B 2 33 ? 15.103 -24.690 -4.535 1.00 63.08 55 SER D C 1
ATOM 1508 O O . SER B 2 33 ? 15.369 -25.691 -3.867 1.00 66.79 55 SER D O 1
ATOM 1511 N N . LEU B 2 34 ? 15.934 -24.207 -5.438 1.00 58.72 56 LEU D N 1
ATOM 1512 C CA . LEU B 2 34 ? 17.157 -24.911 -5.750 1.00 58.74 56 LEU D CA 1
ATOM 1513 C C . LEU B 2 34 ? 18.339 -24.035 -5.416 1.00 58.90 56 LEU D C 1
ATOM 1514 O O . LEU B 2 34 ? 18.537 -23.024 -6.076 1.00 56.90 56 LEU D O 1
ATOM 1519 N N . VAL B 2 35 ? 19.145 -24.421 -4.431 1.00 59.19 57 VAL D N 1
ATOM 1520 C CA . VAL B 2 35 ? 20.305 -23.611 -4.111 1.00 58.52 57 VAL D CA 1
ATOM 1521 C C . VAL B 2 35 ? 21.527 -24.292 -4.669 1.00 59.44 57 VAL D C 1
ATOM 1522 O O . VAL B 2 35 ? 21.853 -25.442 -4.326 1.00 60.19 57 VAL D O 1
ATOM 1526 N N . LEU B 2 36 ? 22.205 -23.507 -5.504 1.00 60.32 58 LEU D N 1
ATOM 1527 C CA . LEU B 2 36 ? 23.383 -23.891 -6.239 1.00 61.15 58 LEU D CA 1
ATOM 1528 C C . LEU B 2 36 ? 24.637 -23.191 -5.719 1.00 60.64 58 LEU D C 1
ATOM 1529 O O . LEU B 2 36 ? 24.772 -22.010 -5.889 1.00 60.21 58 LEU D O 1
ATOM 1534 N N . THR B 2 37 ? 25.519 -23.947 -5.066 1.00 63.16 59 THR D N 1
ATOM 1535 C CA . THR B 2 37 ? 26.923 -23.610 -4.971 1.00 67.29 59 THR D CA 1
ATOM 1536 C C . THR B 2 37 ? 27.632 -23.925 -6.301 1.00 70.84 59 THR D C 1
ATOM 1537 O O . THR B 2 37 ? 27.105 -24.675 -7.140 1.00 71.59 59 THR D O 1
ATOM 1541 N N . GLN B 2 38 ? 28.810 -23.340 -6.489 1.00 75.69 60 GLN D N 1
ATOM 1542 C CA . GLN B 2 38 ? 29.810 -23.802 -7.477 1.00 79.28 60 GLN D CA 1
ATOM 1543 C C . GLN B 2 38 ? 29.752 -25.315 -7.804 1.00 77.25 60 GLN D C 1
ATOM 1544 O O . GLN B 2 38 ? 29.614 -25.701 -8.934 1.00 73.97 60 GLN D O 1
ATOM 1550 N N . LYS B 2 39 ? 29.771 -26.137 -6.772 1.00 77.62 61 LYS D N 1
ATOM 1551 C CA . LYS B 2 39 ? 29.862 -27.580 -6.893 1.00 80.41 61 LYS D CA 1
ATOM 1552 C C . LYS B 2 39 ? 28.523 -28.103 -7.348 1.00 79.46 61 LYS D C 1
ATOM 1553 O O . LYS B 2 39 ? 28.438 -28.805 -8.316 1.00 83.21 61 LYS D O 1
ATOM 1559 N N . ASP B 2 40 ? 27.456 -27.729 -6.669 1.00 80.47 62 ASP D N 1
ATOM 1560 C CA . ASP B 2 40 ? 26.120 -28.187 -7.054 1.00 80.10 62 ASP D CA 1
ATOM 1561 C C . ASP B 2 40 ? 25.757 -27.960 -8.529 1.00 76.84 62 ASP D C 1
ATOM 1562 O O . ASP B 2 40 ? 24.947 -28.676 -9.102 1.00 76.20 62 ASP D O 1
ATOM 1567 N N . LEU B 2 41 ? 26.379 -26.947 -9.112 1.00 75.79 63 LEU D N 1
ATOM 1568 C CA . LEU B 2 41 ? 26.192 -26.509 -10.506 1.00 72.89 63 LEU D CA 1
ATOM 1569 C C . LEU B 2 41 ? 26.206 -27.579 -11.624 1.00 71.88 63 LEU D C 1
ATOM 1570 O O . LEU B 2 41 ? 25.618 -27.358 -12.677 1.00 67.58 63 LEU D O 1
ATOM 1575 N N . ASP B 2 42 ? 26.913 -28.693 -11.402 1.00 75.76 64 ASP D N 1
ATOM 1576 C CA . ASP B 2 42 ? 26.902 -29.876 -12.278 1.00 79.80 64 ASP D CA 1
ATOM 1577 C C . ASP B 2 42 ? 25.524 -30.499 -12.439 1.00 79.90 64 ASP D C 1
ATOM 1578 O O . ASP B 2 42 ? 25.155 -30.968 -13.517 1.00 85.37 64 ASP D O 1
ATOM 1583 N N . PHE B 2 43 ? 24.769 -30.534 -11.340 1.00 76.17 65 PHE D N 1
ATOM 1584 C CA . PHE B 2 43 ? 23.383 -31.027 -11.380 1.00 70.41 65 PHE D CA 1
ATOM 1585 C C . PHE B 2 43 ? 22.382 -30.090 -12.040 1.00 64.27 65 PHE D C 1
ATOM 1586 O O . PHE B 2 43 ? 21.217 -30.389 -12.018 1.00 64.15 65 PHE D O 1
ATOM 1594 N N . PHE B 2 44 ? 22.792 -28.962 -12.601 1.00 62.59 66 PHE D N 1
ATOM 1595 C CA . PHE B 2 44 ? 21.828 -28.014 -13.197 1.00 61.19 66 PHE D CA 1
ATOM 1596 C C . PHE B 2 44 ? 21.671 -28.232 -14.711 1.00 64.18 66 PHE D C 1
ATOM 1597 O O . PHE B 2 44 ? 22.597 -28.741 -15.395 1.00 71.21 66 PHE D O 1
ATOM 1605 N N . SER B 2 45 ? 20.501 -27.851 -15.225 1.00 61.19 67 SER D N 1
ATOM 1606 C CA . SER B 2 45 ? 20.285 -27.843 -16.656 1.00 60.41 67 SER D CA 1
ATOM 1607 C C . SER B 2 45 ? 19.330 -26.716 -17.018 1.00 57.86 67 SER D C 1
ATOM 1608 O O . SER B 2 45 ? 18.226 -26.604 -16.429 1.00 55.64 67 SER D O 1
ATOM 1611 N N . ALA B 2 46 ? 19.719 -25.925 -18.017 1.00 57.30 68 ALA D N 1
ATOM 1612 C CA . ALA B 2 46 ? 18.813 -24.937 -18.606 1.00 57.95 68 ALA D CA 1
ATOM 1613 C C . ALA B 2 46 ? 17.404 -25.480 -18.735 1.00 62.09 68 ALA D C 1
ATOM 1614 O O . ALA B 2 46 ? 16.433 -24.768 -18.587 1.00 61.88 68 ALA D O 1
ATOM 1616 N N . ALA B 2 47 ? 17.300 -26.764 -19.044 1.00 70.57 69 ALA D N 1
ATOM 1617 C CA . ALA B 2 47 ? 15.999 -27.434 -19.171 1.00 72.94 69 ALA D CA 1
ATOM 1618 C C . ALA B 2 47 ? 15.042 -27.175 -17.996 1.00 70.10 69 ALA D C 1
ATOM 1619 O O . ALA B 2 47 ? 13.872 -26.872 -18.228 1.00 71.29 69 ALA D O 1
ATOM 1621 N N . TYR B 2 48 ? 15.544 -27.247 -16.759 1.00 66.09 70 TYR D N 1
ATOM 1622 C CA . TYR B 2 48 ? 14.678 -27.167 -15.585 1.00 64.38 70 TYR D CA 1
ATOM 1623 C C . TYR B 2 48 ? 13.867 -25.874 -15.506 1.00 63.96 70 TYR D C 1
ATOM 1624 O O . TYR B 2 48 ? 12.678 -25.909 -15.199 1.00 64.37 70 TYR D O 1
ATOM 1633 N N . LEU B 2 49 ? 14.514 -24.753 -15.808 1.00 64.16 71 LEU D N 1
ATOM 1634 C CA . LEU B 2 49 ? 13.886 -23.424 -15.779 1.00 65.07 71 LEU D CA 1
ATOM 1635 C C . LEU B 2 49 ? 12.932 -23.198 -16.923 1.00 69.17 71 LEU D C 1
ATOM 1636 O O . LEU B 2 49 ? 11.943 -22.501 -16.751 1.00 73.88 71 LEU D O 1
ATOM 1641 N N . ASN B 2 50 ? 13.237 -23.740 -18.095 1.00 71.83 72 ASN D N 1
ATOM 1642 C CA . ASN B 2 50 ? 12.291 -23.728 -19.222 1.00 76.03 72 ASN D CA 1
ATOM 1643 C C . ASN B 2 50 ? 10.997 -24.387 -18.818 1.00 76.30 72 ASN D C 1
ATOM 1644 O O . ASN B 2 50 ? 9.928 -23.846 -19.071 1.00 76.62 72 ASN D O 1
ATOM 1649 N N . GLU B 2 51 ? 11.108 -25.547 -18.165 1.00 76.76 73 GLU D N 1
ATOM 1650 C CA . GLU B 2 51 ? 9.963 -26.424 -17.983 1.00 82.34 73 GLU D CA 1
ATOM 1651 C C . GLU B 2 51 ? 9.157 -26.156 -16.726 1.00 82.57 73 GLU D C 1
ATOM 1652 O O . GLU B 2 51 ? 7.944 -26.294 -16.775 1.00 93.15 73 GLU D O 1
ATOM 1658 N N . TYR B 2 52 ? 9.783 -25.768 -15.622 1.00 79.44 74 TYR D N 1
ATOM 1659 C CA . TYR B 2 52 ? 9.049 -25.424 -14.375 1.00 80.96 74 TYR D CA 1
ATOM 1660 C C . TYR B 2 52 ? 9.012 -23.889 -14.023 1.00 79.60 74 TYR D C 1
ATOM 1661 O O . TYR B 2 52 ? 10.043 -23.318 -13.614 1.00 73.48 74 TYR D O 1
ATOM 1670 N N . PRO B 2 53 ? 7.831 -23.223 -14.146 1.00 82.16 75 PRO D N 1
ATOM 1671 C CA . PRO B 2 53 ? 7.782 -21.801 -13.680 1.00 80.62 75 PRO D CA 1
ATOM 1672 C C . PRO B 2 53 ? 7.927 -21.650 -12.158 1.00 75.91 75 PRO D C 1
ATOM 1673 O O . PRO B 2 53 ? 8.522 -20.680 -11.720 1.00 75.44 75 PRO D O 1
ATOM 1677 N N . ASN B 2 54 ? 7.448 -22.631 -11.389 1.00 74.14 76 ASN D N 1
ATOM 1678 C CA . ASN B 2 54 ? 7.704 -22.715 -9.932 1.00 71.93 76 ASN D CA 1
ATOM 1679 C C . ASN B 2 54 ? 9.048 -23.336 -9.481 1.00 70.69 76 ASN D C 1
ATOM 1680 O O . ASN B 2 54 ? 9.161 -23.931 -8.403 1.00 69.99 76 ASN D O 1
ATOM 1685 N N . LEU B 2 55 ? 10.070 -23.207 -10.294 1.00 69.73 77 LEU D N 1
ATOM 1686 C CA . LEU B 2 55 ? 11.392 -23.559 -9.851 1.00 67.88 77 LEU D CA 1
ATOM 1687 C C . LEU B 2 55 ? 11.988 -22.227 -9.607 1.00 66.36 77 LEU D C 1
ATOM 1688 O O . LEU B 2 55 ? 11.668 -21.239 -10.309 1.00 69.64 77 LEU D O 1
ATOM 1693 N N . THR B 2 56 ? 12.819 -22.169 -8.579 1.00 63.15 78 THR D N 1
ATOM 1694 C CA . THR B 2 56 ? 13.402 -20.913 -8.175 1.00 62.64 78 THR D CA 1
ATOM 1695 C C . THR B 2 56 ? 14.791 -21.253 -7.718 1.00 58.92 78 THR D C 1
ATOM 1696 O O . THR B 2 56 ? 14.971 -22.118 -6.884 1.00 55.94 78 THR D O 1
ATOM 1700 N N . VAL B 2 57 ? 15.772 -20.615 -8.336 1.00 58.19 79 VAL D N 1
ATOM 1701 C CA . VAL B 2 57 ? 17.179 -20.928 -8.129 1.00 57.63 79 VAL D CA 1
ATOM 1702 C C . VAL B 2 57 ? 17.871 -19.824 -7.291 1.00 59.62 79 VAL D C 1
ATOM 1703 O O . VAL B 2 57 ? 17.792 -18.632 -7.595 1.00 57.12 79 VAL D O 1
ATOM 1707 N N . ILE B 2 58 ? 18.629 -20.264 -6.296 1.00 60.33 80 ILE D N 1
ATOM 1708 C CA . ILE B 2 58 ? 19.300 -19.393 -5.362 1.00 61.60 80 ILE D CA 1
ATOM 1709 C C . ILE B 2 58 ? 20.818 -19.636 -5.464 1.00 60.34 80 ILE D C 1
ATOM 1710 O O . ILE B 2 58 ? 21.328 -20.674 -5.054 1.00 58.39 80 ILE D O 1
ATOM 1715 N N . LEU B 2 59 ? 21.549 -18.661 -5.984 1.00 60.69 81 LEU D N 1
ATOM 1716 C CA . LEU B 2 59 ? 23.001 -18.816 -6.153 1.00 61.35 81 LEU D CA 1
ATOM 1717 C C . LEU B 2 59 ? 23.762 -18.414 -4.875 1.00 64.03 81 LEU D C 1
ATOM 1718 O O . LEU B 2 59 ? 23.515 -17.358 -4.271 1.00 66.88 81 LEU D O 1
ATOM 1723 N N . HIS B 2 60 ? 24.674 -19.288 -4.471 1.00 62.73 82 HIS D N 1
ATOM 1724 C CA . HIS B 2 60 ? 25.712 -18.999 -3.503 1.00 64.06 82 HIS D CA 1
ATOM 1725 C C . HIS B 2 60 ? 26.392 -17.694 -3.925 1.00 66.07 82 HIS D C 1
ATOM 1726 O O . HIS B 2 60 ? 26.351 -17.323 -5.125 1.00 64.32 82 HIS D O 1
ATOM 1733 N N . PRO B 2 61 ? 27.008 -16.974 -2.957 1.00 69.13 83 PRO D N 1
ATOM 1734 C CA . PRO B 2 61 ? 27.835 -15.821 -3.323 1.00 70.77 83 PRO D CA 1
ATOM 1735 C C . PRO B 2 61 ? 28.898 -16.181 -4.366 1.00 72.31 83 PRO D C 1
ATOM 1736 O O . PRO B 2 61 ? 29.182 -15.371 -5.253 1.00 75.14 83 PRO D O 1
ATOM 1740 N N . SER B 2 62 ? 29.460 -17.395 -4.251 1.00 71.60 84 SER D N 1
ATOM 1741 C CA . SER B 2 62 ? 30.495 -17.903 -5.168 1.00 69.68 84 SER D CA 1
ATOM 1742 C C . SER B 2 62 ? 30.083 -17.866 -6.624 1.00 66.08 84 SER D C 1
ATOM 1743 O O . SER B 2 62 ? 30.934 -17.667 -7.477 1.00 69.63 84 SER D O 1
ATOM 1746 N N . VAL B 2 63 ? 28.795 -18.067 -6.896 1.00 62.05 85 VAL D N 1
ATOM 1747 C CA . VAL B 2 63 ? 28.261 -18.083 -8.262 1.00 60.54 85 VAL D CA 1
ATOM 1748 C C . VAL B 2 63 ? 27.662 -16.741 -8.656 1.00 58.33 85 VAL D C 1
ATOM 1749 O O . VAL B 2 63 ? 26.660 -16.322 -8.087 1.00 58.55 85 VAL D O 1
ATOM 1753 N N . ASP B 2 64 ? 28.275 -16.087 -9.638 1.00 59.22 86 ASP D N 1
ATOM 1754 C CA . ASP B 2 64 ? 27.762 -14.833 -10.171 1.00 60.86 86 ASP D CA 1
ATOM 1755 C C . ASP B 2 64 ? 26.513 -15.053 -11.000 1.00 58.51 86 ASP D C 1
ATOM 1756 O O . ASP B 2 64 ? 26.475 -15.932 -11.847 1.00 59.90 86 ASP D O 1
ATOM 1761 N N . LYS B 2 65 ? 25.504 -14.225 -10.781 1.00 58.93 87 LYS D N 1
ATOM 1762 C CA . LYS B 2 65 ? 24.243 -14.387 -11.458 1.00 59.65 87 LYS D CA 1
ATOM 1763 C C . LYS B 2 65 ? 24.404 -14.167 -12.947 1.00 63.02 87 LYS D C 1
ATOM 1764 O O . LYS B 2 65 ? 24.003 -15.021 -13.714 1.00 65.68 87 LYS D O 1
ATOM 1770 N N . SER B 2 66 ? 24.991 -13.053 -13.367 1.00 65.70 88 SER D N 1
ATOM 1771 C CA . SER B 2 66 ? 24.949 -12.721 -14.788 1.00 68.53 88 SER D CA 1
ATOM 1772 C C . SER B 2 66 ? 25.823 -13.675 -15.666 1.00 71.77 88 SER D C 1
ATOM 1773 O O . SER B 2 66 ? 25.501 -13.907 -16.851 1.00 72.34 88 SER D O 1
ATOM 1776 N N . GLU B 2 67 ? 26.880 -14.240 -15.077 1.00 74.70 89 GLU D N 1
ATOM 1777 C CA . GLU B 2 67 ? 27.718 -15.259 -15.732 1.00 77.30 89 GLU D CA 1
ATOM 1778 C C . GLU B 2 67 ? 26.909 -16.519 -15.918 1.00 72.94 89 GLU D C 1
ATOM 1779 O O . GLU B 2 67 ? 26.853 -17.090 -17.001 1.00 70.21 89 GLU D O 1
ATOM 1785 N N . PHE B 2 68 ? 26.269 -16.935 -14.829 1.00 71.25 90 PHE D N 1
ATOM 1786 C CA . PHE B 2 68 ? 25.370 -18.111 -14.822 1.00 69.69 90 PHE D CA 1
ATOM 1787 C C . PHE B 2 68 ? 24.278 -18.043 -15.894 1.00 67.59 90 PHE D C 1
ATOM 1788 O O . PHE B 2 68 ? 23.954 -19.029 -16.514 1.00 67.31 90 PHE D O 1
ATOM 1796 N N . LEU B 2 69 ? 23.723 -16.867 -16.102 1.00 67.30 91 LEU D N 1
ATOM 1797 C CA . LEU B 2 69 ? 22.652 -16.715 -17.066 1.00 68.94 91 LEU D CA 1
ATOM 1798 C C . LEU B 2 69 ? 23.113 -16.868 -18.528 1.00 70.05 91 LEU D C 1
ATOM 1799 O O . LEU B 2 69 ? 22.335 -17.333 -19.355 1.00 71.83 91 LEU D O 1
ATOM 1804 N N . SER B 2 70 ? 24.325 -16.456 -18.878 1.00 69.16 92 SER D N 1
ATOM 1805 C CA . SER B 2 70 ? 24.725 -16.585 -20.282 1.00 72.67 92 SER D CA 1
ATOM 1806 C C . SER B 2 70 ? 25.353 -17.955 -20.521 1.00 71.66 92 SER D C 1
ATOM 1807 O O . SER B 2 70 ? 25.302 -18.474 -21.651 1.00 67.57 92 SER D O 1
ATOM 1810 N N . ARG B 2 71 ? 25.923 -18.517 -19.448 1.00 69.35 93 ARG D N 1
ATOM 1811 C CA . ARG B 2 71 ? 26.517 -19.838 -19.486 1.00 69.01 93 ARG D CA 1
ATOM 1812 C C . ARG B 2 71 ? 25.472 -20.908 -19.709 1.00 70.37 93 ARG D C 1
ATOM 1813 O O . ARG B 2 71 ? 25.787 -21.940 -20.346 1.00 77.51 93 ARG D O 1
ATOM 1821 N N . PHE B 2 72 ? 24.238 -20.692 -19.237 1.00 66.83 94 PHE D N 1
ATOM 1822 C CA . PHE B 2 72 ? 23.145 -21.662 -19.487 1.00 63.76 94 PHE D CA 1
ATOM 1823 C C . PHE B 2 72 ? 22.025 -21.151 -20.408 1.00 61.85 94 PHE D C 1
ATOM 1824 O O . PHE B 2 72 ? 21.017 -21.796 -20.532 1.00 60.72 94 PHE D O 1
ATOM 1832 N N . ASN B 2 73 ? 22.230 -20.032 -21.106 1.00 62.83 95 ASN D N 1
ATOM 1833 C CA . ASN B 2 73 ? 21.188 -19.383 -21.918 1.00 63.44 95 ASN D CA 1
ATOM 1834 C C . ASN B 2 73 ? 19.841 -19.323 -21.217 1.00 64.42 95 ASN D C 1
ATOM 1835 O O . ASN B 2 73 ? 18.836 -19.681 -21.769 1.00 66.89 95 ASN D O 1
ATOM 1840 N N . VAL B 2 74 ? 19.821 -18.854 -19.976 1.00 65.30 96 VAL D N 1
ATOM 1841 C CA . VAL B 2 74 ? 18.558 -18.682 -19.233 1.00 62.90 96 VAL D CA 1
ATOM 1842 C C . VAL B 2 74 ? 18.252 -17.205 -18.937 1.00 63.95 96 VAL D C 1
ATOM 1843 O O . VAL B 2 74 ? 17.636 -16.917 -17.953 1.00 63.10 96 VAL D O 1
ATOM 1847 N N . GLN B 2 75 ? 18.665 -16.287 -19.812 1.00 68.13 97 GLN D N 1
ATOM 1848 C CA . GLN B 2 75 ? 18.368 -14.852 -19.690 1.00 71.48 97 GLN D CA 1
ATOM 1849 C C . GLN B 2 75 ? 16.863 -14.614 -19.518 1.00 75.23 97 GLN D C 1
ATOM 1850 O O . GLN B 2 75 ? 16.436 -13.770 -18.731 1.00 78.02 97 GLN D O 1
ATOM 1856 N N . ARG B 2 76 ? 16.056 -15.379 -20.253 1.00 78.86 98 ARG D N 1
ATOM 1857 C CA . ARG B 2 76 ? 14.601 -15.249 -20.220 1.00 80.50 98 ARG D CA 1
ATOM 1858 C C . ARG B 2 76 ? 14.022 -15.497 -18.837 1.00 73.92 98 ARG D C 1
ATOM 1859 O O . ARG B 2 76 ? 12.991 -14.952 -18.533 1.00 76.34 98 ARG D O 1
ATOM 1867 N N . ASN B 2 77 ? 14.694 -16.294 -18.023 1.00 69.00 99 ASN D N 1
ATOM 1868 C CA . ASN B 2 77 ? 14.304 -16.580 -16.639 1.00 70.72 99 ASN D CA 1
ATOM 1869 C C . ASN B 2 77 ? 15.170 -15.855 -15.602 1.00 68.91 99 ASN D C 1
ATOM 1870 O O . ASN B 2 77 ? 15.546 -16.461 -14.578 1.00 65.72 99 ASN D O 1
ATOM 1875 N N . SER B 2 78 ? 15.521 -14.594 -15.856 1.00 70.05 100 SER D N 1
ATOM 1876 C CA . SER B 2 78 ? 16.331 -13.840 -14.886 1.00 70.67 100 SER D CA 1
ATOM 1877 C C . SER B 2 78 ? 15.681 -13.836 -13.493 1.00 69.96 100 SER D C 1
ATOM 1878 O O . SER B 2 78 ? 16.329 -14.147 -12.506 1.00 68.02 100 SER D O 1
ATOM 1881 N N . HIS B 2 79 ? 14.389 -13.505 -13.458 1.00 70.53 101 HIS D N 1
ATOM 1882 C CA . HIS B 2 79 ? 13.646 -13.325 -12.230 1.00 70.71 101 HIS D CA 1
ATOM 1883 C C . HIS B 2 79 ? 13.585 -14.551 -11.358 1.00 67.42 101 HIS D C 1
ATOM 1884 O O . HIS B 2 79 ? 13.533 -14.428 -10.153 1.00 67.21 101 HIS D O 1
ATOM 1891 N N . GLN B 2 80 ? 13.594 -15.733 -11.968 1.00 69.40 102 GLN D N 1
ATOM 1892 C CA . GLN B 2 80 ? 13.545 -17.007 -11.232 1.00 67.84 102 GLN D CA 1
ATOM 1893 C C . GLN B 2 80 ? 14.819 -17.332 -10.509 1.00 64.40 102 GLN D C 1
ATOM 1894 O O . GLN B 2 80 ? 14.844 -18.314 -9.764 1.00 62.13 102 GLN D O 1
ATOM 1900 N N . VAL B 2 81 ? 15.874 -16.558 -10.774 1.00 64.82 103 VAL D N 1
ATOM 1901 C CA . VAL B 2 81 ? 17.207 -16.805 -10.221 1.00 66.59 103 VAL D CA 1
ATOM 1902 C C . VAL B 2 81 ? 17.536 -15.698 -9.219 1.00 65.95 103 VAL D C 1
ATOM 1903 O O . VAL B 2 81 ? 17.320 -14.535 -9.502 1.00 67.40 103 VAL D O 1
ATOM 1907 N N . ILE B 2 82 ? 18.092 -16.048 -8.066 1.00 64.18 104 ILE D N 1
ATOM 1908 C CA . ILE B 2 82 ? 18.259 -15.093 -6.968 1.00 64.25 104 ILE D CA 1
ATOM 1909 C C . ILE B 2 82 ? 19.700 -15.061 -6.469 1.00 62.40 104 ILE D C 1
ATOM 1910 O O . ILE B 2 82 ? 20.179 -16.002 -5.832 1.00 60.52 104 ILE D O 1
ATOM 1915 N N . GLN B 2 83 ? 20.383 -13.957 -6.774 1.00 61.47 105 GLN D N 1
ATOM 1916 C CA . GLN B 2 83 ? 21.759 -13.748 -6.333 1.00 60.08 105 GLN D CA 1
ATOM 1917 C C . GLN B 2 83 ? 21.748 -13.377 -4.867 1.00 59.96 105 GLN D C 1
ATOM 1918 O O . GLN B 2 83 ? 21.212 -12.354 -4.493 1.00 59.39 105 GLN D O 1
ATOM 1924 N N . VAL B 2 84 ? 22.385 -14.207 -4.067 1.00 59.26 106 VAL D N 1
ATOM 1925 C CA . VAL B 2 84 ? 22.547 -13.989 -2.647 1.00 59.41 106 VAL D CA 1
ATOM 1926 C C . VAL B 2 84 ? 24.024 -13.639 -2.451 1.00 63.18 106 VAL D C 1
ATOM 1927 O O . VAL B 2 84 ? 24.874 -14.006 -3.269 1.00 65.02 106 VAL D O 1
ATOM 1931 N N . ARG B 2 85 ? 24.301 -12.884 -1.375 1.00 59.60 107 ARG D N 1
ATOM 1932 C CA . ARG B 2 85 ? 25.638 -12.345 -1.081 1.00 59.60 107 ARG D CA 1
ATOM 1933 C C . ARG B 2 85 ? 26.308 -12.880 0.166 1.00 56.79 107 ARG D C 1
ATOM 1934 O O . ARG B 2 85 ? 27.532 -12.781 0.252 1.00 56.23 107 ARG D O 1
ATOM 1942 N N . THR B 2 86 ? 25.540 -13.470 1.091 1.00 54.52 108 THR D N 1
ATOM 1943 C CA . THR B 2 86 ? 26.087 -14.215 2.242 1.00 55.99 108 THR D CA 1
ATOM 1944 C C . THR B 2 86 ? 25.411 -15.588 2.319 1.00 55.28 108 THR D C 1
ATOM 1945 O O . THR B 2 86 ? 24.256 -15.724 2.005 1.00 55.04 108 THR D O 1
ATOM 1949 N N . GLU B 2 87 ? 26.114 -16.600 2.789 1.00 57.81 109 GLU D N 1
ATOM 1950 C CA . GLU B 2 87 ? 25.504 -17.892 3.039 1.00 58.76 109 GLU D CA 1
ATOM 1951 C C . GLU B 2 87 ? 24.263 -17.826 3.936 1.00 60.69 109 GLU D C 1
ATOM 1952 O O . GLU B 2 87 ? 23.256 -18.472 3.652 1.00 63.19 109 GLU D O 1
ATOM 1958 N N . GLU B 2 88 ? 24.320 -17.033 5.006 1.00 64.86 110 GLU D N 1
ATOM 1959 C CA . GLU B 2 88 ? 23.175 -16.854 5.900 1.00 62.89 110 GLU D CA 1
ATOM 1960 C C . GLU B 2 88 ? 21.942 -16.459 5.103 1.00 59.80 110 GLU D C 1
ATOM 1961 O O . GLU B 2 88 ? 20.888 -17.075 5.225 1.00 56.34 110 GLU D O 1
ATOM 1967 N N . SER B 2 89 ? 22.097 -15.475 4.232 1.00 59.87 111 SER D N 1
ATOM 1968 C CA . SER B 2 89 ? 20.976 -15.007 3.417 1.00 60.80 111 SER D CA 1
ATOM 1969 C C . SER B 2 89 ? 20.223 -16.126 2.725 1.00 60.90 111 SER D C 1
ATOM 1970 O O . SER B 2 89 ? 19.019 -15.997 2.491 1.00 63.51 111 SER D O 1
ATOM 1973 N N . ILE B 2 90 ? 20.922 -17.209 2.389 1.00 61.36 112 ILE D N 1
ATOM 1974 C CA . ILE B 2 90 ? 20.294 -18.375 1.733 1.00 60.67 112 ILE D CA 1
ATOM 1975 C C . ILE B 2 90 ? 19.058 -18.785 2.525 1.00 56.90 112 ILE D C 1
ATOM 1976 O O . ILE B 2 90 ? 17.964 -18.779 1.962 1.00 53.23 112 ILE D O 1
ATOM 1981 N N . PHE B 2 91 ? 19.249 -19.029 3.823 1.00 53.97 113 PHE D N 1
ATOM 1982 C CA . PHE B 2 91 ? 18.201 -19.560 4.675 1.00 55.67 113 PHE D CA 1
ATOM 1983 C C . PHE B 2 91 ? 17.024 -18.584 4.761 1.00 57.42 113 PHE D C 1
ATOM 1984 O O . PHE B 2 91 ? 15.863 -18.984 4.747 1.00 63.64 113 PHE D O 1
ATOM 1992 N N . HIS B 2 92 ? 17.306 -17.298 4.793 1.00 57.10 114 HIS D N 1
ATOM 1993 C CA . HIS B 2 92 ? 16.225 -16.311 4.798 1.00 56.27 114 HIS D CA 1
ATOM 1994 C C . HIS B 2 92 ? 15.475 -16.328 3.486 1.00 54.87 114 HIS D C 1
ATOM 1995 O O . HIS B 2 92 ? 14.246 -16.231 3.474 1.00 56.96 114 HIS D O 1
ATOM 2002 N N . VAL B 2 93 ? 16.213 -16.465 2.391 1.00 54.66 115 VAL D N 1
ATOM 2003 C CA . VAL B 2 93 ? 15.586 -16.550 1.070 1.00 55.25 115 VAL D CA 1
ATOM 2004 C C . VAL B 2 93 ? 14.711 -17.815 0.953 1.00 54.37 115 VAL D C 1
ATOM 2005 O O . VAL B 2 93 ? 13.604 -17.767 0.423 1.00 54.78 115 VAL D O 1
ATOM 2009 N N A LEU B 2 94 ? 15.207 -18.932 1.466 0.50 54.07 116 LEU D N 1
ATOM 2010 N N B LEU B 2 94 ? 15.207 -18.932 1.466 0.50 54.07 116 LEU D N 1
ATOM 2011 C CA A LEU B 2 94 ? 14.445 -20.175 1.458 0.50 55.03 116 LEU D CA 1
ATOM 2012 C CA B LEU B 2 94 ? 14.445 -20.175 1.458 0.50 55.03 116 LEU D CA 1
ATOM 2013 C C A LEU B 2 94 ? 13.159 -20.017 2.252 0.50 55.87 116 LEU D C 1
ATOM 2014 C C B LEU B 2 94 ? 13.159 -20.017 2.252 0.50 55.87 116 LEU D C 1
ATOM 2015 O O A LEU B 2 94 ? 12.068 -20.365 1.762 0.50 59.73 116 LEU D O 1
ATOM 2016 O O B LEU B 2 94 ? 12.068 -20.365 1.762 0.50 59.73 116 LEU D O 1
ATOM 2025 N N . LYS B 2 95 ? 13.302 -19.488 3.468 1.00 54.84 117 LYS D N 1
ATOM 2026 C CA . LYS B 2 95 ? 12.162 -19.241 4.389 1.00 52.43 117 LYS D CA 1
ATOM 2027 C C . LYS B 2 95 ? 11.195 -18.225 3.852 1.00 48.92 117 LYS D C 1
ATOM 2028 O O . LYS B 2 95 ? 10.024 -18.365 4.039 1.00 48.48 117 LYS D O 1
ATOM 2034 N N . GLN B 2 96 ? 11.684 -17.220 3.156 1.00 48.53 118 GLN D N 1
ATOM 2035 C CA . GLN B 2 96 ? 10.802 -16.275 2.495 1.00 50.46 118 GLN D CA 1
ATOM 2036 C C . GLN B 2 96 ? 10.061 -16.953 1.384 1.00 51.71 118 GLN D C 1
ATOM 2037 O O . GLN B 2 96 ? 8.874 -16.738 1.280 1.00 55.93 118 GLN D O 1
ATOM 2043 N N . LEU B 2 97 ? 10.742 -17.764 0.566 1.00 52.98 119 LEU D N 1
ATOM 2044 C CA . LEU B 2 97 ? 10.091 -18.435 -0.605 1.00 54.12 119 LEU D CA 1
ATOM 2045 C C . LEU B 2 97 ? 9.082 -19.478 -0.146 1.00 55.17 119 LEU D C 1
ATOM 2046 O O . LEU B 2 97 ? 7.983 -19.535 -0.678 1.00 54.61 119 LEU D O 1
ATOM 2051 N N . SER B 2 98 ? 9.470 -20.261 0.863 1.00 56.70 120 SER D N 1
ATOM 2052 C CA . SER B 2 98 ? 8.690 -21.408 1.369 1.00 60.03 120 SER D CA 1
ATOM 2053 C C . SER B 2 98 ? 8.250 -22.410 0.291 1.00 63.19 120 SER D C 1
ATOM 2054 O O . SER B 2 98 ? 7.064 -22.727 0.193 1.00 71.19 120 SER D O 1
ATOM 2057 N N . SER B 2 99 ? 9.190 -22.911 -0.511 1.00 60.90 121 SER D N 1
ATOM 2058 C CA . SER B 2 99 ? 8.823 -23.858 -1.535 1.00 60.45 121 SER D CA 1
ATOM 2059 C C . SER B 2 99 ? 8.481 -25.225 -0.892 1.00 60.33 121 SER D C 1
ATOM 2060 O O . SER B 2 99 ? 9.002 -25.550 0.202 1.00 59.66 121 SER D O 1
ATOM 2063 N N . ASN B 2 100 ? 7.604 -25.990 -1.550 1.00 59.17 122 ASN D N 1
ATOM 2064 C CA . ASN B 2 100 ? 7.341 -27.396 -1.157 1.00 58.87 122 ASN D CA 1
ATOM 2065 C C . ASN B 2 100 ? 8.574 -28.279 -1.057 1.00 55.91 122 ASN D C 1
ATOM 2066 O O . ASN B 2 100 ? 8.641 -29.151 -0.206 1.00 54.40 122 ASN D O 1
ATOM 2071 N N . ILE B 2 101 ? 9.498 -28.088 -1.998 1.00 54.59 123 ILE D N 1
ATOM 2072 C CA . ILE B 2 101 ? 10.721 -28.905 -2.088 1.00 54.25 123 ILE D CA 1
ATOM 2073 C C . ILE B 2 101 ? 11.944 -27.983 -1.994 1.00 51.61 123 ILE D C 1
ATOM 2074 O O . ILE B 2 101 ? 12.020 -26.944 -2.634 1.00 50.23 123 ILE D O 1
ATOM 2079 N N . ASN B 2 102 ? 12.908 -28.386 -1.195 1.00 49.92 124 ASN D N 1
ATOM 2080 C CA . ASN B 2 102 ? 14.009 -27.539 -0.929 1.00 50.32 124 ASN D CA 1
ATOM 2081 C C . ASN B 2 102 ? 15.243 -28.397 -1.134 1.00 51.76 124 ASN D C 1
ATOM 2082 O O . ASN B 2 102 ? 15.555 -29.290 -0.348 1.00 51.54 124 ASN D O 1
ATOM 2087 N N . LEU B 2 103 ? 15.942 -28.096 -2.229 1.00 53.41 125 LEU D N 1
ATOM 2088 C CA . LEU B 2 103 ? 17.157 -28.766 -2.571 1.00 55.78 125 LEU D CA 1
ATOM 2089 C C . LEU B 2 103 ? 18.337 -27.870 -2.283 1.00 56.82 125 LEU D C 1
ATOM 2090 O O . LEU B 2 103 ? 18.462 -26.789 -2.862 1.00 55.95 125 LEU D O 1
ATOM 2095 N N . ILE B 2 104 ? 19.225 -28.373 -1.431 1.00 59.11 126 ILE D N 1
ATOM 2096 C CA . ILE B 2 104 ? 20.369 -27.657 -0.934 1.00 58.57 126 ILE D CA 1
ATOM 2097 C C . ILE B 2 104 ? 21.308 -28.679 -0.283 1.00 58.49 126 ILE D C 1
ATOM 2098 O O . ILE B 2 104 ? 20.895 -29.438 0.623 1.00 54.59 126 ILE D O 1
ATOM 2103 N N . THR B 2 105 ? 22.568 -28.712 -0.730 1.00 61.15 127 THR D N 1
ATOM 2104 C CA . THR B 2 105 ? 23.539 -29.564 -0.040 1.00 65.20 127 THR D CA 1
ATOM 2105 C C . THR B 2 105 ? 24.157 -28.655 1.005 1.00 63.50 127 THR D C 1
ATOM 2106 O O . THR B 2 105 ? 24.900 -27.736 0.646 1.00 63.33 127 THR D O 1
ATOM 2110 N N . LEU B 2 106 ? 23.828 -28.895 2.274 1.00 60.86 128 LEU D N 1
ATOM 2111 C CA . LEU B 2 106 ? 24.383 -28.116 3.368 1.00 59.33 128 LEU D CA 1
ATOM 2112 C C . LEU B 2 106 ? 25.878 -28.373 3.503 1.00 62.22 128 LEU D C 1
ATOM 2113 O O . LEU B 2 106 ? 26.636 -27.444 3.797 1.00 63.77 128 LEU D O 1
ATOM 2118 N N . GLY B 2 107 ? 26.304 -29.613 3.266 1.00 64.93 129 GLY D N 1
ATOM 2119 C CA . GLY B 2 107 ? 27.742 -29.962 3.243 1.00 66.02 129 GLY D CA 1
ATOM 2120 C C . GLY B 2 107 ? 28.613 -29.192 2.261 1.00 64.85 129 GLY D C 1
ATOM 2121 O O . GLY B 2 107 ? 29.814 -29.240 2.401 1.00 65.18 129 GLY D O 1
ATOM 2122 N N . ASN B 2 108 ? 28.023 -28.511 1.276 1.00 64.86 130 ASN D N 1
ATOM 2123 C CA . ASN B 2 108 ? 28.767 -27.647 0.354 1.00 69.32 130 ASN D CA 1
ATOM 2124 C C . ASN B 2 108 ? 28.818 -26.189 0.754 1.00 69.30 130 ASN D C 1
ATOM 2125 O O . ASN B 2 108 ? 29.282 -25.347 -0.019 1.00 71.90 130 ASN D O 1
ATOM 2130 N N . LEU B 2 109 ? 28.356 -25.863 1.946 1.00 70.36 131 LEU D N 1
ATOM 2131 C CA . LEU B 2 109 ? 28.559 -24.529 2.485 1.00 71.62 131 LEU D CA 1
ATOM 2132 C C . LEU B 2 109 ? 29.914 -24.483 3.224 1.00 71.69 131 LEU D C 1
ATOM 2133 O O . LEU B 2 109 ? 30.465 -25.531 3.587 1.00 69.08 131 LEU D O 1
ATOM 2138 N N . GLU B 2 110 ? 30.455 -23.272 3.409 1.00 71.30 132 GLU D N 1
ATOM 2139 C CA . GLU B 2 110 ? 31.433 -23.006 4.478 1.00 74.91 132 GLU D CA 1
ATOM 2140 C C . GLU B 2 110 ? 30.597 -22.544 5.670 1.00 74.78 132 GLU D C 1
ATOM 2141 O O . GLU B 2 110 ? 30.176 -21.377 5.716 1.00 83.34 132 GLU D O 1
ATOM 2147 N N . MET B 2 111 ? 30.319 -23.413 6.631 1.00 71.33 133 MET D N 1
ATOM 2148 C CA . MET B 2 111 ? 29.464 -23.050 7.800 1.00 68.92 133 MET D CA 1
ATOM 2149 C C . MET B 2 111 ? 29.323 -24.322 8.575 1.00 69.61 133 MET D C 1
ATOM 2150 O O . MET B 2 111 ? 29.591 -25.294 7.960 1.00 69.66 133 MET D O 1
ATOM 2155 N N . SER B 2 112 ? 28.966 -24.391 9.860 1.00 73.17 134 SER D N 1
ATOM 2156 C CA . SER B 2 112 ? 28.946 -25.749 10.495 1.00 78.59 134 SER D CA 1
ATOM 2157 C C . SER B 2 112 ? 27.947 -26.199 11.587 1.00 81.45 134 SER D C 1
ATOM 2158 O O . SER B 2 112 ? 27.038 -26.980 11.260 1.00 76.80 134 SER D O 1
ATOM 2161 N N . ALA B 2 113 ? 28.174 -25.830 12.861 1.00 86.09 135 ALA D N 1
ATOM 2162 C CA . ALA B 2 113 ? 27.138 -25.939 13.896 1.00 86.84 135 ALA D CA 1
ATOM 2163 C C . ALA B 2 113 ? 26.106 -24.774 13.788 1.00 86.26 135 ALA D C 1
ATOM 2164 O O . ALA B 2 113 ? 25.402 -24.483 14.761 1.00 87.99 135 ALA D O 1
ATOM 2166 N N . ASN B 2 114 ? 26.011 -24.108 12.627 1.00 86.77 136 ASN D N 1
ATOM 2167 C CA . ASN B 2 114 ? 24.896 -23.190 12.286 1.00 87.28 136 ASN D CA 1
ATOM 2168 C C . ASN B 2 114 ? 23.722 -23.988 11.678 1.00 88.80 136 ASN D C 1
ATOM 2169 O O . ASN B 2 114 ? 23.332 -23.904 10.500 1.00 82.42 136 ASN D O 1
ATOM 2174 N N . GLU B 2 115 ? 23.178 -24.795 12.554 1.00 94.54 137 GLU D N 1
ATOM 2175 C CA . GLU B 2 115 ? 21.896 -25.420 12.438 1.00 92.82 137 GLU D CA 1
ATOM 2176 C C . GLU B 2 115 ? 21.081 -24.643 13.475 1.00 93.67 137 GLU D C 1
ATOM 2177 O O . GLU B 2 115 ? 20.503 -25.188 14.417 1.00 91.79 137 GLU D O 1
ATOM 2183 N N . VAL B 2 116 ? 21.141 -23.326 13.344 1.00 92.15 138 VAL D N 1
ATOM 2184 C CA . VAL B 2 116 ? 20.362 -22.420 14.128 1.00 89.54 138 VAL D CA 1
ATOM 2185 C C . VAL B 2 116 ? 19.040 -22.369 13.393 1.00 86.02 138 VAL D C 1
ATOM 2186 O O . VAL B 2 116 ? 17.995 -22.553 13.998 1.00 97.02 138 VAL D O 1
ATOM 2190 N N . GLU B 2 117 ? 19.111 -22.211 12.079 1.00 78.87 139 GLU D N 1
ATOM 2191 C CA . GLU B 2 117 ? 17.947 -21.979 11.222 1.00 77.65 139 GLU D CA 1
ATOM 2192 C C . GLU B 2 117 ? 16.771 -23.042 11.174 1.00 78.76 139 GLU D C 1
ATOM 2193 O O . GLU B 2 117 ? 15.752 -22.765 11.719 1.00 76.55 139 GLU D O 1
ATOM 2199 N N . THR B 2 118 ? 16.864 -24.194 10.480 1.00 85.55 140 THR D N 1
ATOM 2200 C CA . THR B 2 118 ? 16.020 -25.430 10.726 1.00 84.79 140 THR D CA 1
ATOM 2201 C C . THR B 2 118 ? 14.799 -25.889 9.799 1.00 80.81 140 THR D C 1
ATOM 2202 O O . THR B 2 118 ? 14.917 -26.019 8.600 1.00 66.59 140 THR D O 1
ATOM 2206 N N . PHE B 2 119 ? 13.636 -25.988 10.452 1.00 94.51 141 PHE D N 1
ATOM 2207 C CA . PHE B 2 119 ? 12.498 -26.910 10.263 1.00 95.73 141 PHE D CA 1
ATOM 2208 C C . PHE B 2 119 ? 11.284 -26.259 9.623 1.00 91.87 141 PHE D C 1
ATOM 2209 O O . PHE B 2 119 ? 10.273 -26.914 9.508 1.00 96.49 141 PHE D O 1
ATOM 2217 N N . HIS B 2 120 ? 11.359 -24.964 9.310 1.00 87.88 142 HIS D N 1
ATOM 2218 C CA . HIS B 2 120 ? 10.295 -24.150 8.664 1.00 82.41 142 HIS D CA 1
ATOM 2219 C C . HIS B 2 120 ? 10.032 -24.562 7.202 1.00 82.10 142 HIS D C 1
ATOM 2220 O O . HIS B 2 120 ? 9.039 -24.161 6.616 1.00 83.22 142 HIS D O 1
ATOM 2227 N N . LEU B 2 121 ? 10.971 -25.300 6.591 1.00 81.57 143 LEU D N 1
ATOM 2228 C CA . LEU B 2 121 ? 10.894 -25.742 5.206 1.00 80.49 143 LEU D CA 1
ATOM 2229 C C . LEU B 2 121 ? 10.352 -27.171 5.062 1.00 82.69 143 LEU D C 1
ATOM 2230 O O . LEU B 2 121 ? 10.814 -28.087 5.715 1.00 80.24 143 LEU D O 1
ATOM 2235 N N . ASP B 2 122 ? 9.414 -27.343 4.137 1.00 87.73 144 ASP D N 1
ATOM 2236 C CA . ASP B 2 122 ? 8.844 -28.670 3.815 1.00 91.55 144 ASP D CA 1
ATOM 2237 C C . ASP B 2 122 ? 9.862 -29.323 2.877 1.00 88.75 144 ASP D C 1
ATOM 2238 O O . ASP B 2 122 ? 10.255 -28.700 1.895 1.00 85.21 144 ASP D O 1
ATOM 2243 N N . LYS B 2 123 ? 10.336 -30.526 3.209 1.00 87.78 145 LYS D N 1
ATOM 2244 C CA . LYS B 2 123 ? 11.000 -31.455 2.240 1.00 85.01 145 LYS D CA 1
ATOM 2245 C C . LYS B 2 123 ? 12.365 -30.959 1.809 1.00 80.29 145 LYS D C 1
ATOM 2246 O O . LYS B 2 123 ? 12.612 -30.700 0.629 1.00 75.01 145 LYS D O 1
ATOM 2252 N N . PHE B 2 124 ? 13.250 -30.827 2.784 1.00 82.60 146 PHE D N 1
ATOM 2253 C CA . PHE B 2 124 ? 14.651 -30.482 2.500 1.00 82.60 146 PHE D CA 1
ATOM 2254 C C . PHE B 2 124 ? 15.506 -31.737 2.244 1.00 80.14 146 PHE D C 1
ATOM 2255 O O . PHE B 2 124 ? 15.532 -32.724 3.014 1.00 77.95 146 PHE D O 1
ATOM 2263 N N . LEU B 2 125 ? 16.131 -31.745 1.081 1.00 78.73 147 LEU D N 1
ATOM 2264 C CA . LEU B 2 125 ? 16.992 -32.871 0.674 1.00 78.71 147 LEU D CA 1
ATOM 2265 C C . LEU B 2 125 ? 18.159 -32.332 -0.152 1.00 77.43 147 LEU D C 1
ATOM 2266 O O . LEU B 2 125 ? 17.996 -31.316 -0.823 1.00 71.18 147 LEU D O 1
ATOM 2271 N N . THR B 2 126 ? 19.323 -33.005 -0.049 1.00 76.30 148 THR D N 1
ATOM 2272 C CA . THR B 2 126 ? 20.532 -32.665 -0.823 1.00 74.93 148 THR D CA 1
ATOM 2273 C C . THR B 2 126 ? 20.210 -32.436 -2.279 1.00 70.66 148 THR D C 1
ATOM 2274 O O . THR B 2 126 ? 19.422 -33.144 -2.840 1.00 73.03 148 THR D O 1
ATOM 2278 N N . ASN B 2 127 ? 20.838 -31.471 -2.910 1.00 69.81 149 ASN D N 1
ATOM 2279 C CA . ASN B 2 127 ? 20.668 -31.223 -4.337 1.00 70.79 149 ASN D CA 1
ATOM 2280 C C . ASN B 2 127 ? 21.043 -32.419 -5.242 1.00 73.55 149 ASN D C 1
ATOM 2281 O O . ASN B 2 127 ? 20.586 -32.539 -6.356 1.00 73.45 149 ASN D O 1
ATOM 2286 N N . VAL B 2 128 ? 21.884 -33.308 -4.722 1.00 79.00 150 VAL D N 1
ATOM 2287 C CA . VAL B 2 128 ? 22.268 -34.586 -5.344 1.00 80.90 150 VAL D CA 1
ATOM 2288 C C . VAL B 2 128 ? 21.044 -35.411 -5.811 1.00 83.06 150 VAL D C 1
ATOM 2289 O O . VAL B 2 128 ? 21.138 -36.080 -6.810 1.00 85.98 150 VAL D O 1
ATOM 2293 N N . HIS B 2 129 ? 19.900 -35.321 -5.132 1.00 86.08 151 HIS D N 1
ATOM 2294 C CA . HIS B 2 129 ? 18.655 -36.014 -5.538 1.00 86.65 151 HIS D CA 1
ATOM 2295 C C . HIS B 2 129 ? 17.858 -35.283 -6.645 1.00 82.12 151 HIS D C 1
ATOM 2296 O O . HIS B 2 129 ? 16.667 -35.439 -6.748 1.00 80.17 151 HIS D O 1
ATOM 2303 N N . GLU B 2 130 ? 18.552 -34.534 -7.479 1.00 82.28 152 GLU D N 1
ATOM 2304 C CA . GLU B 2 130 ? 17.938 -33.546 -8.321 1.00 83.62 152 GLU D CA 1
ATOM 2305 C C . GLU B 2 130 ? 16.717 -34.020 -9.097 1.00 89.10 152 GLU D C 1
ATOM 2306 O O . GLU B 2 130 ? 15.643 -33.438 -8.960 1.00 90.68 152 GLU D O 1
ATOM 2312 N N . VAL B 2 131 ? 16.865 -35.054 -9.926 1.00 97.76 153 VAL D N 1
ATOM 2313 C CA . VAL B 2 131 ? 15.722 -35.500 -10.774 1.00 101.17 153 VAL D CA 1
ATOM 2314 C C . VAL B 2 131 ? 14.571 -36.197 -9.991 1.00 103.22 153 VAL D C 1
ATOM 2315 O O . VAL B 2 131 ? 13.431 -36.218 -10.458 1.00 109.30 153 VAL D O 1
ATOM 2319 N N . ASP B 2 132 ? 14.821 -36.685 -8.780 1.00 101.71 154 ASP D N 1
ATOM 2320 C CA . ASP B 2 132 ? 13.917 -37.646 -8.154 1.00 103.92 154 ASP D CA 1
ATOM 2321 C C . ASP B 2 132 ? 13.656 -37.320 -6.713 1.00 100.90 154 ASP D C 1
ATOM 2322 O O . ASP B 2 132 ? 14.233 -37.941 -5.824 1.00 101.52 154 ASP D O 1
ATOM 2327 N N . GLY C 2 29 ? 13.555 46.360 37.876 1.00 106.51 51 GLY C N 1
ATOM 2328 C CA . GLY C 2 29 ? 13.968 44.959 37.545 1.00 100.57 51 GLY C CA 1
ATOM 2329 C C . GLY C 2 29 ? 15.122 44.554 38.425 1.00 96.89 51 GLY C C 1
ATOM 2330 O O . GLY C 2 29 ? 16.222 45.041 38.254 1.00 103.17 51 GLY C O 1
ATOM 2331 N N . GLN C 2 30 ? 14.877 43.659 39.375 1.00 92.90 52 GLN C N 1
ATOM 2332 C CA . GLN C 2 30 ? 15.837 43.362 40.447 1.00 92.27 52 GLN C CA 1
ATOM 2333 C C . GLN C 2 30 ? 15.699 41.862 40.779 1.00 88.64 52 GLN C C 1
ATOM 2334 O O . GLN C 2 30 ? 15.171 41.518 41.845 1.00 92.50 52 GLN C O 1
ATOM 2340 N N . SER C 2 31 ? 16.142 40.957 39.893 1.00 81.79 53 SER C N 1
ATOM 2341 C CA . SER C 2 31 ? 15.647 39.519 39.899 1.00 76.33 53 SER C CA 1
ATOM 2342 C C . SER C 2 31 ? 16.140 38.641 41.040 1.00 67.58 53 SER C C 1
ATOM 2343 O O . SER C 2 31 ? 17.316 38.435 41.132 1.00 67.95 53 SER C O 1
ATOM 2346 N N . VAL C 2 32 ? 15.264 38.118 41.886 1.00 62.26 54 VAL C N 1
ATOM 2347 C CA . VAL C 2 32 ? 15.702 37.353 43.045 1.00 59.05 54 VAL C CA 1
ATOM 2348 C C . VAL C 2 32 ? 14.909 36.052 43.150 1.00 58.31 54 VAL C C 1
ATOM 2349 O O . VAL C 2 32 ? 13.664 36.045 43.028 1.00 60.99 54 VAL C O 1
ATOM 2353 N N . SER C 2 33 ? 15.642 34.957 43.359 1.00 57.42 55 SER C N 1
ATOM 2354 C CA . SER C 2 33 ? 15.033 33.672 43.682 1.00 60.77 55 SER C CA 1
ATOM 2355 C C . SER C 2 33 ? 15.168 33.450 45.179 1.00 59.50 55 SER C C 1
ATOM 2356 O O . SER C 2 33 ? 16.273 33.481 45.716 1.00 61.04 55 SER C O 1
ATOM 2359 N N . LEU C 2 34 ? 14.063 33.200 45.860 1.00 59.32 56 LEU C N 1
ATOM 2360 C CA . LEU C 2 34 ? 14.111 33.043 47.297 1.00 61.54 56 LEU C CA 1
ATOM 2361 C C . LEU C 2 34 ? 13.688 31.663 47.691 1.00 59.54 56 LEU C C 1
ATOM 2362 O O . LEU C 2 34 ? 12.528 31.314 47.485 1.00 66.76 56 LEU C O 1
ATOM 2367 N N . VAL C 2 35 ? 14.580 30.869 48.258 1.00 59.80 57 VAL C N 1
ATOM 2368 C CA . VAL C 2 35 ? 14.156 29.531 48.664 1.00 67.70 57 VAL C CA 1
ATOM 2369 C C . VAL C 2 35 ? 13.979 29.500 50.151 1.00 69.16 57 VAL C C 1
ATOM 2370 O O . VAL C 2 35 ? 14.917 29.800 50.922 1.00 69.99 57 VAL C O 1
ATOM 2374 N N . LEU C 2 36 ? 12.756 29.114 50.519 1.00 73.47 58 LEU C N 1
ATOM 2375 C CA . LEU C 2 36 ? 12.294 29.072 51.902 1.00 77.06 58 LEU C CA 1
ATOM 2376 C C . LEU C 2 36 ? 12.083 27.632 52.364 1.00 80.59 58 LEU C C 1
ATOM 2377 O O . LEU C 2 36 ? 11.197 26.950 51.875 1.00 81.78 58 LEU C O 1
ATOM 2382 N N . THR C 2 37 ? 12.928 27.179 53.280 1.00 85.87 59 THR C N 1
ATOM 2383 C CA . THR C 2 37 ? 12.591 26.085 54.189 1.00 90.44 59 THR C CA 1
ATOM 2384 C C . THR C 2 37 ? 11.684 26.604 55.312 1.00 89.64 59 THR C C 1
ATOM 2385 O O . THR C 2 37 ? 11.595 27.790 55.533 1.00 85.09 59 THR C O 1
ATOM 2389 N N . GLN C 2 38 ? 11.023 25.679 56.012 1.00 92.13 60 GLN C N 1
ATOM 2390 C CA . GLN C 2 38 ? 10.431 25.905 57.337 1.00 93.54 60 GLN C CA 1
ATOM 2391 C C . GLN C 2 38 ? 11.132 26.984 58.180 1.00 95.74 60 GLN C C 1
ATOM 2392 O O . GLN C 2 38 ? 10.498 27.937 58.606 1.00 98.72 60 GLN C O 1
ATOM 2398 N N . LYS C 2 39 ? 12.443 26.875 58.341 1.00 98.10 61 LYS C N 1
ATOM 2399 C CA . LYS C 2 39 ? 13.206 27.755 59.204 1.00 102.10 61 LYS C CA 1
ATOM 2400 C C . LYS C 2 39 ? 13.347 29.092 58.535 1.00 98.77 61 LYS C C 1
ATOM 2401 O O . LYS C 2 39 ? 13.013 30.102 59.108 1.00 102.67 61 LYS C O 1
ATOM 2407 N N . ASP C 2 40 ? 13.787 29.113 57.292 1.00 117.48 62 ASP C N 1
ATOM 2408 C CA . ASP C 2 40 ? 13.944 30.390 56.569 1.00 115.80 62 ASP C CA 1
ATOM 2409 C C . ASP C 2 40 ? 12.693 31.277 56.580 1.00 106.09 62 ASP C C 1
ATOM 2410 O O . ASP C 2 40 ? 12.781 32.486 56.512 1.00 98.52 62 ASP C O 1
ATOM 2415 N N . LEU C 2 41 ? 11.543 30.632 56.691 1.00 106.02 63 LEU C N 1
ATOM 2416 C CA . LEU C 2 41 ? 10.200 31.240 56.654 1.00 104.04 63 LEU C CA 1
ATOM 2417 C C . LEU C 2 41 ? 9.937 32.461 57.551 1.00 98.97 63 LEU C C 1
ATOM 2418 O O . LEU C 2 41 ? 9.060 33.265 57.243 1.00 94.75 63 LEU C O 1
ATOM 2423 N N . ASP C 2 42 ? 10.646 32.590 58.669 1.00 97.43 64 ASP C N 1
ATOM 2424 C CA . ASP C 2 42 ? 10.439 33.782 59.509 1.00 93.65 64 ASP C CA 1
ATOM 2425 C C . ASP C 2 42 ? 11.097 35.020 58.903 1.00 90.40 64 ASP C C 1
ATOM 2426 O O . ASP C 2 42 ? 10.594 36.121 59.146 1.00 94.13 64 ASP C O 1
ATOM 2431 N N . PHE C 2 43 ? 12.126 34.868 58.061 1.00 85.81 65 PHE C N 1
ATOM 2432 C CA . PHE C 2 43 ? 12.634 35.993 57.260 1.00 82.33 65 PHE C CA 1
ATOM 2433 C C . PHE C 2 43 ? 11.737 36.403 56.085 1.00 77.78 65 PHE C C 1
ATOM 2434 O O . PHE C 2 43 ? 12.138 37.211 55.275 1.00 78.52 65 PHE C O 1
ATOM 2442 N N . PHE C 2 44 ? 10.547 35.836 55.947 1.00 74.27 66 PHE C N 1
ATOM 2443 C CA . PHE C 2 44 ? 9.635 36.242 54.879 1.00 70.12 66 PHE C CA 1
ATOM 2444 C C . PHE C 2 44 ? 8.625 37.293 55.354 1.00 68.24 66 PHE C C 1
ATOM 2445 O O . PHE C 2 44 ? 8.275 37.375 56.542 1.00 69.77 66 PHE C O 1
ATOM 2453 N N . SER C 2 45 ? 8.162 38.092 54.402 1.00 65.14 67 SER C N 1
ATOM 2454 C CA . SER C 2 45 ? 7.096 39.003 54.637 1.00 64.63 67 SER C CA 1
ATOM 2455 C C . SER C 2 45 ? 6.271 39.163 53.376 1.00 62.15 67 SER C C 1
ATOM 2456 O O . SER C 2 45 ? 6.792 39.461 52.305 1.00 60.13 67 SER C O 1
ATOM 2459 N N . ALA C 2 46 ? 4.962 39.019 53.541 1.00 61.43 68 ALA C N 1
ATOM 2460 C CA . ALA C 2 46 ? 4.021 39.332 52.493 1.00 63.10 68 ALA C CA 1
ATOM 2461 C C . ALA C 2 46 ? 4.420 40.579 51.723 1.00 63.16 68 ALA C C 1
ATOM 2462 O O . ALA C 2 46 ? 4.207 40.672 50.533 1.00 64.67 68 ALA C O 1
ATOM 2464 N N . ALA C 2 47 ? 4.996 41.541 52.410 1.00 65.64 69 ALA C N 1
ATOM 2465 C CA . ALA C 2 47 ? 5.463 42.773 51.778 1.00 69.16 69 ALA C CA 1
ATOM 2466 C C . ALA C 2 47 ? 6.338 42.546 50.532 1.00 68.93 69 ALA C C 1
ATOM 2467 O O . ALA C 2 47 ? 6.128 43.205 49.513 1.00 68.71 69 ALA C O 1
ATOM 2469 N N . TYR C 2 48 ? 7.274 41.600 50.607 1.00 69.10 70 TYR C N 1
ATOM 2470 C CA . TYR C 2 48 ? 8.245 41.390 49.519 1.00 71.29 70 TYR C CA 1
ATOM 2471 C C . TYR C 2 48 ? 7.591 41.087 48.176 1.00 73.72 70 TYR C C 1
ATOM 2472 O O . TYR C 2 48 ? 7.997 41.672 47.163 1.00 76.44 70 TYR C O 1
ATOM 2481 N N . LEU C 2 49 ? 6.578 40.202 48.187 1.00 70.72 71 LEU C N 1
ATOM 2482 C CA . LEU C 2 49 ? 5.855 39.805 46.973 1.00 70.77 71 LEU C CA 1
ATOM 2483 C C . LEU C 2 49 ? 4.964 40.895 46.415 1.00 73.94 71 LEU C C 1
ATOM 2484 O O . LEU C 2 49 ? 4.818 40.981 45.189 1.00 76.69 71 LEU C O 1
ATOM 2489 N N . ASN C 2 50 ? 4.345 41.685 47.289 1.00 78.28 72 ASN C N 1
ATOM 2490 C CA . ASN C 2 50 ? 3.612 42.878 46.867 1.00 82.04 72 ASN C CA 1
ATOM 2491 C C . ASN C 2 50 ? 4.516 43.792 46.064 1.00 85.24 72 ASN C C 1
ATOM 2492 O O . ASN C 2 50 ? 4.138 44.264 45.009 1.00 87.42 72 ASN C O 1
ATOM 2497 N N . GLU C 2 51 ? 5.713 44.031 46.577 1.00 88.37 73 GLU C N 1
ATOM 2498 C CA . GLU C 2 51 ? 6.533 45.158 46.116 1.00 93.87 73 GLU C CA 1
ATOM 2499 C C . GLU C 2 51 ? 7.474 44.794 44.967 1.00 90.74 73 GLU C C 1
ATOM 2500 O O . GLU C 2 51 ? 7.694 45.643 44.115 1.00 91.31 73 GLU C O 1
ATOM 2506 N N . TYR C 2 52 ? 8.019 43.572 44.939 1.00 86.80 74 TYR C N 1
ATOM 2507 C CA . TYR C 2 52 ? 8.939 43.146 43.849 1.00 85.06 74 TYR C CA 1
ATOM 2508 C C . TYR C 2 52 ? 8.329 42.114 42.828 1.00 78.19 74 TYR C C 1
ATOM 2509 O O . TYR C 2 52 ? 8.091 40.932 43.199 1.00 71.53 74 TYR C O 1
ATOM 2518 N N . PRO C 2 53 ? 8.047 42.557 41.560 1.00 76.82 75 PRO C N 1
ATOM 2519 C CA . PRO C 2 53 ? 7.485 41.626 40.574 1.00 75.20 75 PRO C CA 1
ATOM 2520 C C . PRO C 2 53 ? 8.424 40.479 40.196 1.00 72.79 75 PRO C C 1
ATOM 2521 O O . PRO C 2 53 ? 7.977 39.328 40.021 1.00 73.64 75 PRO C O 1
ATOM 2525 N N . ASN C 2 54 ? 9.719 40.785 40.124 1.00 72.42 76 ASN C N 1
ATOM 2526 C CA . ASN C 2 54 ? 10.762 39.792 39.846 1.00 71.14 76 ASN C CA 1
ATOM 2527 C C . ASN C 2 54 ? 11.304 39.039 41.065 1.00 68.59 76 ASN C C 1
ATOM 2528 O O . ASN C 2 54 ? 12.481 38.610 41.076 1.00 71.54 76 ASN C O 1
ATOM 2533 N N . LEU C 2 55 ? 10.478 38.866 42.090 1.00 65.71 77 LEU C N 1
ATOM 2534 C CA . LEU C 2 55 ? 10.863 38.020 43.186 1.00 66.30 77 LEU C CA 1
ATOM 2535 C C . LEU C 2 55 ? 10.117 36.759 42.889 1.00 67.15 77 LEU C C 1
ATOM 2536 O O . LEU C 2 55 ? 9.010 36.807 42.307 1.00 73.05 77 LEU C O 1
ATOM 2541 N N . THR C 2 56 ? 10.740 35.634 43.212 1.00 64.82 78 THR C N 1
ATOM 2542 C CA . THR C 2 56 ? 10.174 34.351 42.905 1.00 59.83 78 THR C CA 1
ATOM 2543 C C . THR C 2 56 ? 10.576 33.458 44.061 1.00 58.60 78 THR C C 1
ATOM 2544 O O . THR C 2 56 ? 11.752 33.358 44.402 1.00 61.05 78 THR C O 1
ATOM 2548 N N . VAL C 2 57 ? 9.594 32.839 44.683 1.00 57.84 79 VAL C N 1
ATOM 2549 C CA . VAL C 2 57 ? 9.790 32.046 45.881 1.00 60.67 79 VAL C CA 1
ATOM 2550 C C . VAL C 2 57 ? 9.681 30.536 45.590 1.00 62.97 79 VAL C C 1
ATOM 2551 O O . VAL C 2 57 ? 8.715 30.058 44.969 1.00 63.72 79 VAL C O 1
ATOM 2555 N N . ILE C 2 58 ? 10.625 29.787 46.140 1.00 63.69 80 ILE C N 1
ATOM 2556 C CA . ILE C 2 58 ? 10.696 28.358 45.970 1.00 66.41 80 ILE C CA 1
ATOM 2557 C C . ILE C 2 58 ? 10.553 27.671 47.337 1.00 68.32 80 ILE C C 1
ATOM 2558 O O . ILE C 2 58 ? 11.440 27.763 48.192 1.00 72.76 80 ILE C O 1
ATOM 2563 N N . LEU C 2 59 ? 9.451 26.965 47.547 1.00 68.75 81 LEU C N 1
ATOM 2564 C CA . LEU C 2 59 ? 9.243 26.280 48.838 1.00 72.69 81 LEU C CA 1
ATOM 2565 C C . LEU C 2 59 ? 9.880 24.894 48.866 1.00 74.68 81 LEU C C 1
ATOM 2566 O O . LEU C 2 59 ? 9.710 24.087 47.941 1.00 74.56 81 LEU C O 1
ATOM 2571 N N . HIS C 2 60 ? 10.618 24.641 49.937 1.00 77.78 82 HIS C N 1
ATOM 2572 C CA . HIS C 2 60 ? 11.049 23.301 50.322 1.00 81.55 82 HIS C CA 1
ATOM 2573 C C . HIS C 2 60 ? 9.825 22.377 50.321 1.00 82.63 82 HIS C C 1
ATOM 2574 O O . HIS C 2 60 ? 8.692 22.854 50.463 1.00 81.15 82 HIS C O 1
ATOM 2581 N N . PRO C 2 61 ? 10.042 21.060 50.141 1.00 86.37 83 PRO C N 1
ATOM 2582 C CA . PRO C 2 61 ? 8.950 20.098 50.330 1.00 88.89 83 PRO C CA 1
ATOM 2583 C C . PRO C 2 61 ? 8.273 20.245 51.694 1.00 90.40 83 PRO C C 1
ATOM 2584 O O . PRO C 2 61 ? 7.064 20.073 51.784 1.00 94.42 83 PRO C O 1
ATOM 2588 N N . SER C 2 62 ? 9.052 20.567 52.727 1.00 91.19 84 SER C N 1
ATOM 2589 C CA . SER C 2 62 ? 8.534 20.756 54.103 1.00 96.00 84 SER C CA 1
ATOM 2590 C C . SER C 2 62 ? 7.429 21.799 54.193 1.00 92.51 84 SER C C 1
ATOM 2591 O O . SER C 2 62 ? 6.557 21.674 55.037 1.00 91.72 84 SER C O 1
ATOM 2594 N N . VAL C 2 63 ? 7.492 22.821 53.339 1.00 88.97 85 VAL C N 1
ATOM 2595 C CA . VAL C 2 63 ? 6.504 23.900 53.314 1.00 86.90 85 VAL C CA 1
ATOM 2596 C C . VAL C 2 63 ? 5.441 23.672 52.241 1.00 83.62 85 VAL C C 1
ATOM 2597 O O . VAL C 2 63 ? 5.755 23.719 51.049 1.00 78.43 85 VAL C O 1
ATOM 2601 N N . ASP C 2 64 ? 4.196 23.455 52.672 1.00 82.90 86 ASP C N 1
ATOM 2602 C CA . ASP C 2 64 ? 3.058 23.348 51.758 1.00 81.38 86 ASP C CA 1
ATOM 2603 C C . ASP C 2 64 ? 2.706 24.695 51.130 1.00 76.77 86 ASP C C 1
ATOM 2604 O O . ASP C 2 64 ? 2.626 25.709 51.815 1.00 80.31 86 ASP C O 1
ATOM 2609 N N . LYS C 2 65 ? 2.472 24.696 49.831 1.00 73.16 87 LYS C N 1
ATOM 2610 C CA . LYS C 2 65 ? 2.223 25.928 49.106 1.00 72.19 87 LYS C CA 1
ATOM 2611 C C . LYS C 2 65 ? 0.939 26.563 49.564 1.00 73.79 87 LYS C C 1
ATOM 2612 O O . LYS C 2 65 ? 0.944 27.728 49.928 1.00 76.49 87 LYS C O 1
ATOM 2618 N N . SER C 2 66 ? -0.157 25.822 49.575 1.00 78.52 88 SER C N 1
ATOM 2619 C CA . SER C 2 66 ? -1.448 26.471 49.791 1.00 82.82 88 SER C CA 1
ATOM 2620 C C . SER C 2 66 ? -1.623 27.006 51.248 1.00 85.78 88 SER C C 1
ATOM 2621 O O . SER C 2 66 ? -2.334 27.998 51.472 1.00 86.54 88 SER C O 1
ATOM 2624 N N . GLU C 2 67 ? -0.956 26.371 52.219 1.00 86.90 89 GLU C N 1
ATOM 2625 C CA . GLU C 2 67 ? -0.988 26.849 53.611 1.00 86.33 89 GLU C CA 1
ATOM 2626 C C . GLU C 2 67 ? -0.135 28.087 53.715 1.00 81.11 89 GLU C C 1
ATOM 2627 O O . GLU C 2 67 ? -0.578 29.049 54.308 1.00 87.61 89 GLU C O 1
ATOM 2633 N N . PHE C 2 68 ? 1.031 28.099 53.079 1.00 74.71 90 PHE C N 1
ATOM 2634 C CA . PHE C 2 68 ? 1.891 29.293 52.991 1.00 71.99 90 PHE C CA 1
ATOM 2635 C C . PHE C 2 68 ? 1.163 30.514 52.425 1.00 72.57 90 PHE C C 1
ATOM 2636 O O . PHE C 2 68 ? 1.353 31.653 52.897 1.00 77.61 90 PHE C O 1
ATOM 2644 N N . LEU C 2 69 ? 0.331 30.302 51.422 1.00 71.37 91 LEU C N 1
ATOM 2645 C CA . LEU C 2 69 ? -0.349 31.415 50.796 1.00 71.94 91 LEU C CA 1
ATOM 2646 C C . LEU C 2 69 ? -1.438 32.029 51.690 1.00 73.65 91 LEU C C 1
ATOM 2647 O O . LEU C 2 69 ? -1.701 33.207 51.564 1.00 76.11 91 LEU C O 1
ATOM 2652 N N . SER C 2 70 ? -2.114 31.265 52.544 1.00 73.60 92 SER C N 1
ATOM 2653 C CA . SER C 2 70 ? -3.161 31.871 53.358 1.00 76.31 92 SER C CA 1
ATOM 2654 C C . SER C 2 70 ? -2.563 32.416 54.648 1.00 76.82 92 SER C C 1
ATOM 2655 O O . SER C 2 70 ? -3.094 33.363 55.244 1.00 77.70 92 SER C O 1
ATOM 2658 N N . ARG C 2 71 ? -1.458 31.809 55.064 1.00 75.22 93 ARG C N 1
ATOM 2659 C CA . ARG C 2 71 ? -0.737 32.241 56.238 1.00 76.56 93 ARG C CA 1
ATOM 2660 C C . ARG C 2 71 ? -0.093 33.612 56.052 1.00 76.28 93 ARG C C 1
ATOM 2661 O O . ARG C 2 71 ? 0.035 34.350 57.037 1.00 79.16 93 ARG C O 1
ATOM 2669 N N . PHE C 2 72 ? 0.251 33.985 54.819 1.00 71.76 94 PHE C N 1
ATOM 2670 C CA . PHE C 2 72 ? 0.764 35.346 54.556 1.00 69.81 94 PHE C CA 1
ATOM 2671 C C . PHE C 2 72 ? -0.139 36.217 53.670 1.00 67.79 94 PHE C C 1
ATOM 2672 O O . PHE C 2 72 ? 0.286 37.290 53.230 1.00 65.85 94 PHE C O 1
ATOM 2680 N N . ASN C 2 73 ? -1.382 35.798 53.444 1.00 67.19 95 ASN C N 1
ATOM 2681 C CA . ASN C 2 73 ? -2.282 36.473 52.501 1.00 68.69 95 ASN C CA 1
ATOM 2682 C C . ASN C 2 73 ? -1.618 36.858 51.188 1.00 68.28 95 ASN C C 1
ATOM 2683 O O . ASN C 2 73 ? -1.720 37.972 50.746 1.00 68.60 95 ASN C O 1
ATOM 2688 N N . VAL C 2 74 ? -0.924 35.926 50.564 1.00 71.28 96 VAL C N 1
ATOM 2689 C CA . VAL C 2 74 ? -0.289 36.178 49.255 1.00 73.07 96 VAL C CA 1
ATOM 2690 C C . VAL C 2 74 ? -0.899 35.347 48.105 1.00 72.75 96 VAL C C 1
ATOM 2691 O O . VAL C 2 74 ? -0.218 35.056 47.144 1.00 71.66 96 VAL C O 1
ATOM 2695 N N . GLN C 2 75 ? -2.190 35.019 48.207 1.00 75.18 97 GLN C N 1
ATOM 2696 C CA . GLN C 2 75 ? -2.919 34.326 47.168 1.00 76.60 97 GLN C CA 1
ATOM 2697 C C . GLN C 2 75 ? -2.778 35.022 45.812 1.00 79.58 97 GLN C C 1
ATOM 2698 O O . GLN C 2 75 ? -2.661 34.333 44.781 1.00 87.24 97 GLN C O 1
ATOM 2704 N N . ARG C 2 76 ? -2.762 36.352 45.803 1.00 79.99 98 ARG C N 1
ATOM 2705 C CA . ARG C 2 76 ? -2.660 37.130 44.559 1.00 83.08 98 ARG C CA 1
ATOM 2706 C C . ARG C 2 76 ? -1.414 36.788 43.745 1.00 80.84 98 ARG C C 1
ATOM 2707 O O . ARG C 2 76 ? -1.416 36.885 42.526 1.00 76.46 98 ARG C O 1
ATOM 2715 N N . ASN C 2 77 ? -0.353 36.391 44.447 1.00 82.83 99 ASN C N 1
ATOM 2716 C CA . ASN C 2 77 ? 0.937 36.025 43.851 1.00 81.28 99 ASN C CA 1
ATOM 2717 C C . ASN C 2 77 ? 1.176 34.512 43.895 1.00 78.11 99 ASN C C 1
ATOM 2718 O O . ASN C 2 77 ? 2.279 34.069 44.192 1.00 72.92 99 ASN C O 1
ATOM 2723 N N . SER C 2 78 ? 0.151 33.712 43.610 1.00 81.12 100 SER C N 1
ATOM 2724 C CA . SER C 2 78 ? 0.327 32.260 43.503 1.00 80.66 100 SER C CA 1
ATOM 2725 C C . SER C 2 78 ? 1.449 31.891 42.532 1.00 74.40 100 SER C C 1
ATOM 2726 O O . SER C 2 78 ? 2.317 31.108 42.883 1.00 69.62 100 SER C O 1
ATOM 2729 N N . HIS C 2 79 ? 1.429 32.490 41.347 1.00 73.77 101 HIS C N 1
ATOM 2730 C CA . HIS C 2 79 ? 2.350 32.129 40.266 1.00 78.36 101 HIS C CA 1
ATOM 2731 C C . HIS C 2 79 ? 3.804 32.376 40.598 1.00 77.09 101 HIS C C 1
ATOM 2732 O O . HIS C 2 79 ? 4.663 31.649 40.122 1.00 77.28 101 HIS C O 1
ATOM 2739 N N . GLN C 2 80 ? 4.068 33.396 41.421 1.00 76.54 102 GLN C N 1
ATOM 2740 C CA . GLN C 2 80 ? 5.422 33.744 41.843 1.00 73.87 102 GLN C CA 1
ATOM 2741 C C . GLN C 2 80 ? 6.000 32.753 42.834 1.00 74.92 102 GLN C C 1
ATOM 2742 O O . GLN C 2 80 ? 7.165 32.879 43.179 1.00 81.91 102 GLN C O 1
ATOM 2748 N N . VAL C 2 81 ? 5.200 31.807 43.318 1.00 74.68 103 VAL C N 1
ATOM 2749 C CA . VAL C 2 81 ? 5.605 30.834 44.332 1.00 73.92 103 VAL C CA 1
ATOM 2750 C C . VAL C 2 81 ? 5.655 29.445 43.706 1.00 71.19 103 VAL C C 1
ATOM 2751 O O . VAL C 2 81 ? 4.742 29.082 42.998 1.00 72.27 103 VAL C O 1
ATOM 2755 N N . ILE C 2 82 ? 6.690 28.658 43.996 1.00 69.23 104 ILE C N 1
ATOM 2756 C CA . ILE C 2 82 ? 6.910 27.368 43.306 1.00 64.64 104 ILE C CA 1
ATOM 2757 C C . ILE C 2 82 ? 7.099 26.220 44.301 1.00 63.75 104 ILE C C 1
ATOM 2758 O O . ILE C 2 82 ? 8.108 26.121 44.992 1.00 59.67 104 ILE C O 1
ATOM 2763 N N . GLN C 2 83 ? 6.087 25.368 44.378 1.00 70.28 105 GLN C N 1
ATOM 2764 C CA . GLN C 2 83 ? 6.106 24.189 45.246 1.00 74.90 105 GLN C CA 1
ATOM 2765 C C . GLN C 2 83 ? 6.984 23.135 44.618 1.00 73.29 105 GLN C C 1
ATOM 2766 O O . GLN C 2 83 ? 6.700 22.657 43.539 1.00 73.28 105 GLN C O 1
ATOM 2772 N N . VAL C 2 84 ? 8.035 22.776 45.330 1.00 71.65 106 VAL C N 1
ATOM 2773 C CA . VAL C 2 84 ? 8.951 21.743 44.946 1.00 70.19 106 VAL C CA 1
ATOM 2774 C C . VAL C 2 84 ? 8.690 20.561 45.884 1.00 75.55 106 VAL C C 1
ATOM 2775 O O . VAL C 2 84 ? 8.205 20.753 46.999 1.00 74.81 106 VAL C O 1
ATOM 2779 N N . ARG C 2 85 ? 9.008 19.351 45.416 1.00 82.70 107 ARG C N 1
ATOM 2780 C CA . ARG C 2 85 ? 8.756 18.091 46.132 1.00 87.56 107 ARG C CA 1
ATOM 2781 C C . ARG C 2 85 ? 9.994 17.300 46.563 1.00 85.55 107 ARG C C 1
ATOM 2782 O O . ARG C 2 85 ? 9.861 16.454 47.463 1.00 85.75 107 ARG C O 1
ATOM 2790 N N . THR C 2 86 ? 11.161 17.568 45.962 1.00 80.85 108 THR C N 1
ATOM 2791 C CA . THR C 2 86 ? 12.448 17.008 46.430 1.00 83.08 108 THR C CA 1
ATOM 2792 C C . THR C 2 86 ? 13.470 18.145 46.599 1.00 82.80 108 THR C C 1
ATOM 2793 O O . THR C 2 86 ? 13.446 19.121 45.844 1.00 82.12 108 THR C O 1
ATOM 2797 N N . GLU C 2 87 ? 14.389 18.015 47.552 1.00 83.93 109 GLU C N 1
ATOM 2798 C CA . GLU C 2 87 ? 15.451 19.011 47.665 1.00 85.76 109 GLU C CA 1
ATOM 2799 C C . GLU C 2 87 ? 16.247 19.229 46.363 1.00 85.06 109 GLU C C 1
ATOM 2800 O O . GLU C 2 87 ? 16.545 20.370 45.996 1.00 81.40 109 GLU C O 1
ATOM 2806 N N . GLU C 2 88 ? 16.560 18.143 45.660 1.00 86.60 110 GLU C N 1
ATOM 2807 C CA . GLU C 2 88 ? 17.291 18.237 44.404 1.00 83.81 110 GLU C CA 1
ATOM 2808 C C . GLU C 2 88 ? 16.581 19.201 43.463 1.00 78.46 110 GLU C C 1
ATOM 2809 O O . GLU C 2 88 ? 17.195 20.126 42.915 1.00 74.96 110 GLU C O 1
ATOM 2815 N N . SER C 2 89 ? 15.267 19.022 43.322 1.00 74.71 111 SER C N 1
ATOM 2816 C CA . SER C 2 89 ? 14.486 19.879 42.432 1.00 71.15 111 SER C CA 1
ATOM 2817 C C . SER C 2 89 ? 14.755 21.355 42.621 1.00 70.25 111 SER C C 1
ATOM 2818 O O . SER C 2 89 ? 14.642 22.117 41.653 1.00 69.31 111 SER C O 1
ATOM 2821 N N . ILE C 2 90 ? 15.094 21.763 43.861 1.00 70.50 112 ILE C N 1
ATOM 2822 C CA . ILE C 2 90 ? 15.361 23.179 44.173 1.00 66.89 112 ILE C CA 1
ATOM 2823 C C . ILE C 2 90 ? 16.350 23.718 43.161 1.00 68.01 112 ILE C C 1
ATOM 2824 O O . ILE C 2 90 ? 16.055 24.677 42.446 1.00 62.79 112 ILE C O 1
ATOM 2829 N N . PHE C 2 91 ? 17.486 23.026 43.055 1.00 75.16 113 PHE C N 1
ATOM 2830 C CA . PHE C 2 91 ? 18.620 23.487 42.242 1.00 78.19 113 PHE C CA 1
ATOM 2831 C C . PHE C 2 91 ? 18.242 23.540 40.771 1.00 74.63 113 PHE C C 1
ATOM 2832 O O . PHE C 2 91 ? 18.633 24.461 40.073 1.00 71.40 113 PHE C O 1
ATOM 2840 N N . HIS C 2 92 ? 17.436 22.592 40.310 1.00 71.77 114 HIS C N 1
ATOM 2841 C CA . HIS C 2 92 ? 16.968 22.653 38.927 1.00 73.22 114 HIS C CA 1
ATOM 2842 C C . HIS C 2 92 ? 16.059 23.842 38.717 1.00 72.86 114 HIS C C 1
ATOM 2843 O O . HIS C 2 92 ? 16.145 24.518 37.685 1.00 71.07 114 HIS C O 1
ATOM 2850 N N . VAL C 2 93 ? 15.205 24.109 39.700 1.00 73.30 115 VAL C N 1
ATOM 2851 C CA . VAL C 2 93 ? 14.318 25.255 39.616 1.00 73.50 115 VAL C CA 1
ATOM 2852 C C . VAL C 2 93 ? 15.113 26.575 39.619 1.00 72.51 115 VAL C C 1
ATOM 2853 O O . VAL C 2 93 ? 14.816 27.487 38.843 1.00 72.11 115 VAL C O 1
ATOM 2857 N N A LEU C 2 94 ? 16.135 26.657 40.464 0.50 72.29 116 LEU C N 1
ATOM 2858 N N B LEU C 2 94 ? 16.103 26.679 40.495 0.50 72.08 116 LEU C N 1
ATOM 2859 C CA A LEU C 2 94 ? 16.988 27.836 40.505 0.50 73.64 116 LEU C CA 1
ATOM 2860 C CA B LEU C 2 94 ? 16.955 27.859 40.512 0.50 73.39 116 LEU C CA 1
ATOM 2861 C C A LEU C 2 94 ? 17.678 28.047 39.162 0.50 74.22 116 LEU C C 1
ATOM 2862 C C B LEU C 2 94 ? 17.678 28.055 39.172 0.50 74.08 116 LEU C C 1
ATOM 2863 O O A LEU C 2 94 ? 17.658 29.156 38.610 0.50 74.62 116 LEU C O 1
ATOM 2864 O O B LEU C 2 94 ? 17.675 29.177 38.636 0.50 74.49 116 LEU C O 1
ATOM 2873 N N . LYS C 2 95 ? 18.271 26.965 38.649 1.00 74.25 117 LYS C N 1
ATOM 2874 C CA . LYS C 2 95 ? 18.989 26.965 37.359 1.00 73.09 117 LYS C CA 1
ATOM 2875 C C . LYS C 2 95 ? 18.082 27.233 36.198 1.00 69.05 117 LYS C C 1
ATOM 2876 O O . LYS C 2 95 ? 18.482 27.899 35.267 1.00 68.70 117 LYS C O 1
ATOM 2882 N N . GLN C 2 96 ? 16.849 26.742 36.258 1.00 65.72 118 GLN C N 1
ATOM 2883 C CA . GLN C 2 96 ? 15.886 27.070 35.217 1.00 65.26 118 GLN C CA 1
ATOM 2884 C C . GLN C 2 96 ? 15.541 28.537 35.296 1.00 67.30 118 GLN C C 1
ATOM 2885 O O . GLN C 2 96 ? 15.503 29.168 34.239 1.00 67.93 118 GLN C O 1
ATOM 2891 N N . LEU C 2 97 ? 15.303 29.077 36.515 1.00 67.34 119 LEU C N 1
ATOM 2892 C CA . LEU C 2 97 ? 14.884 30.485 36.671 1.00 67.12 119 LEU C CA 1
ATOM 2893 C C . LEU C 2 97 ? 15.996 31.431 36.285 1.00 70.04 119 LEU C C 1
ATOM 2894 O O . LEU C 2 97 ? 15.749 32.414 35.580 1.00 70.75 119 LEU C O 1
ATOM 2899 N N . SER C 2 98 ? 17.215 31.111 36.730 1.00 73.72 120 SER C N 1
ATOM 2900 C CA . SER C 2 98 ? 18.408 31.961 36.547 1.00 78.55 120 SER C CA 1
ATOM 2901 C C . SER C 2 98 ? 18.231 33.405 37.035 1.00 80.26 120 SER C C 1
ATOM 2902 O O . SER C 2 98 ? 18.493 34.351 36.285 1.00 83.15 120 SER C O 1
ATOM 2905 N N . SER C 2 99 ? 17.808 33.575 38.285 1.00 86.50 121 SER C N 1
ATOM 2906 C CA . SER C 2 99 ? 17.674 34.921 38.816 1.00 84.52 121 SER C CA 1
ATOM 2907 C C . SER C 2 99 ? 19.058 35.527 39.073 1.00 80.93 121 SER C C 1
ATOM 2908 O O . SER C 2 99 ? 20.031 34.817 39.321 1.00 78.37 121 SER C O 1
ATOM 2911 N N . ASN C 2 100 ? 19.136 36.850 38.953 1.00 80.18 122 ASN C N 1
ATOM 2912 C CA . ASN C 2 100 ? 20.348 37.627 39.268 1.00 80.17 122 ASN C CA 1
ATOM 2913 C C . ASN C 2 100 ? 20.850 37.393 40.695 1.00 79.29 122 ASN C C 1
ATOM 2914 O O . ASN C 2 100 ? 22.061 37.395 40.915 1.00 81.28 122 ASN C O 1
ATOM 2919 N N . ILE C 2 101 ? 19.924 37.252 41.659 1.00 77.01 123 ILE C N 1
ATOM 2920 C CA . ILE C 2 101 ? 20.245 37.044 43.079 1.00 76.29 123 ILE C CA 1
ATOM 2921 C C . ILE C 2 101 ? 19.612 35.750 43.571 1.00 72.51 123 ILE C C 1
ATOM 2922 O O . ILE C 2 101 ? 18.441 35.479 43.292 1.00 72.85 123 ILE C O 1
ATOM 2927 N N . ASN C 2 102 ? 20.360 34.958 44.314 1.00 70.91 124 ASN C N 1
ATOM 2928 C CA . ASN C 2 102 ? 19.852 33.654 44.675 1.00 73.99 124 ASN C CA 1
ATOM 2929 C C . ASN C 2 102 ? 20.054 33.494 46.152 1.00 77.31 124 ASN C C 1
ATOM 2930 O O . ASN C 2 102 ? 21.176 33.362 46.605 1.00 82.62 124 ASN C O 1
ATOM 2935 N N . LEU C 2 103 ? 18.962 33.559 46.898 1.00 80.30 125 LEU C N 1
ATOM 2936 C CA . LEU C 2 103 ? 18.989 33.447 48.346 1.00 81.81 125 LEU C CA 1
ATOM 2937 C C . LEU C 2 103 ? 18.511 32.091 48.773 1.00 80.61 125 LEU C C 1
ATOM 2938 O O . LEU C 2 103 ? 17.368 31.708 48.482 1.00 79.83 125 LEU C O 1
ATOM 2943 N N . ILE C 2 104 ? 19.371 31.407 49.519 1.00 81.67 126 ILE C N 1
ATOM 2944 C CA . ILE C 2 104 ? 19.130 30.034 49.927 1.00 86.09 126 ILE C CA 1
ATOM 2945 C C . ILE C 2 104 ? 20.094 29.683 51.056 1.00 86.96 126 ILE C C 1
ATOM 2946 O O . ILE C 2 104 ? 21.307 29.881 50.903 1.00 88.32 126 ILE C O 1
ATOM 2951 N N . THR C 2 105 ? 19.591 29.217 52.194 1.00 89.47 127 THR C N 1
ATOM 2952 C CA . THR C 2 105 ? 20.507 28.705 53.218 1.00 92.85 127 THR C CA 1
ATOM 2953 C C . THR C 2 105 ? 20.646 27.233 52.914 1.00 91.71 127 THR C C 1
ATOM 2954 O O . THR C 2 105 ? 19.698 26.463 53.122 1.00 91.68 127 THR C O 1
ATOM 2958 N N . LEU C 2 106 ? 21.816 26.850 52.410 1.00 90.72 128 LEU C N 1
ATOM 2959 C CA . LEU C 2 106 ? 22.102 25.449 52.115 1.00 91.54 128 LEU C CA 1
ATOM 2960 C C . LEU C 2 106 ? 22.179 24.649 53.404 1.00 93.55 128 LEU C C 1
ATOM 2961 O O . LEU C 2 106 ? 21.742 23.502 53.431 1.00 94.56 128 LEU C O 1
ATOM 2966 N N . GLY C 2 107 ? 22.704 25.262 54.473 1.00 95.19 129 GLY C N 1
ATOM 2967 C CA . GLY C 2 107 ? 22.732 24.664 55.814 1.00 96.15 129 GLY C CA 1
ATOM 2968 C C . GLY C 2 107 ? 21.402 24.187 56.379 1.00 95.03 129 GLY C C 1
ATOM 2969 O O . G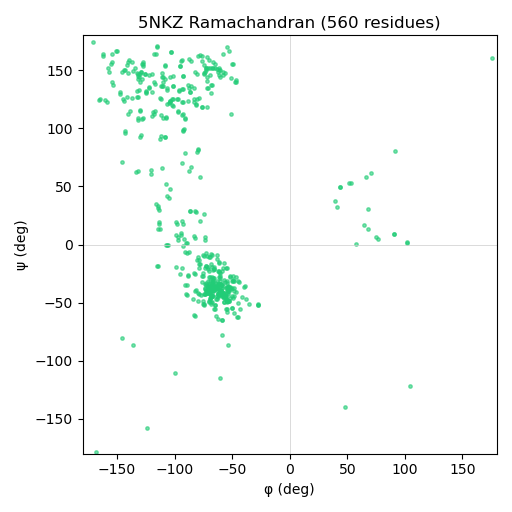LY C 2 107 ? 21.379 23.378 57.309 1.00 92.49 129 GLY C O 1
ATOM 2970 N N . ASN C 2 108 ? 20.290 24.698 55.842 1.00 96.24 130 ASN C N 1
ATOM 2971 C CA . ASN C 2 108 ? 18.946 24.264 56.261 1.00 99.15 130 ASN C CA 1
ATOM 2972 C C . ASN C 2 108 ? 18.357 23.126 55.445 1.00 99.85 130 ASN C C 1
ATOM 2973 O O . ASN C 2 108 ? 17.203 22.775 55.656 1.00 99.16 130 ASN C O 1
ATOM 2978 N N . LEU C 2 109 ? 19.129 22.568 54.517 1.00 99.40 131 LEU C N 1
ATOM 2979 C CA . LEU C 2 109 ? 18.708 21.366 53.802 1.00 99.56 131 LEU C CA 1
ATOM 2980 C C . LEU C 2 109 ? 19.089 20.113 54.604 1.00 100.75 131 LEU C C 1
ATOM 2981 O O . LEU C 2 109 ? 19.954 20.183 55.461 1.00 101.02 131 LEU C O 1
ATOM 2986 N N . GLU C 2 110 ? 18.402 19.005 54.332 1.00 104.62 132 GLU C N 1
ATOM 2987 C CA . GLU C 2 110 ? 18.718 17.686 54.887 1.00 108.24 132 GLU C CA 1
ATOM 2988 C C . GLU C 2 110 ? 19.847 17.022 54.094 1.00 112.34 132 GLU C C 1
ATOM 2989 O O . GLU C 2 110 ? 20.713 16.408 54.681 1.00 114.61 132 GLU C O 1
ATOM 2995 N N . MET C 2 111 ? 19.853 17.172 52.772 1.00 115.79 133 MET C N 1
ATOM 2996 C CA . MET C 2 111 ? 21.018 16.878 51.934 1.00 121.02 133 MET C CA 1
ATOM 2997 C C . MET C 2 111 ? 22.260 17.703 52.333 1.00 119.21 133 MET C C 1
ATOM 2998 O O . MET C 2 111 ? 22.161 18.846 52.729 1.00 112.23 133 MET C O 1
ATOM 3003 N N . SER C 2 112 ? 23.447 17.122 52.206 1.00 112.50 134 SER C N 1
ATOM 3004 C CA . SER C 2 112 ? 24.673 17.899 52.401 1.00 112.09 134 SER C CA 1
ATOM 3005 C C . SER C 2 112 ? 25.842 17.305 51.660 1.00 109.18 134 SER C C 1
ATOM 3006 O O . SER C 2 112 ? 25.766 16.185 51.143 1.00 104.19 134 SER C O 1
ATOM 3009 N N . ALA C 2 113 ? 26.892 18.116 51.517 1.00 109.77 135 ALA C N 1
ATOM 3010 C CA . ALA C 2 113 ? 28.099 17.783 50.724 1.00 110.13 135 ALA C CA 1
ATOM 3011 C C . ALA C 2 113 ? 27.797 17.458 49.244 1.00 110.79 135 ALA C C 1
ATOM 3012 O O . ALA C 2 113 ? 28.719 17.156 48.516 1.00 107.56 135 ALA C O 1
ATOM 3014 N N . ASN C 2 114 ? 26.512 17.516 48.822 1.00 111.05 136 ASN C N 1
ATOM 3015 C CA . ASN C 2 114 ? 26.113 17.450 47.421 1.00 108.53 136 ASN C CA 1
ATOM 3016 C C . ASN C 2 114 ? 26.091 18.924 47.016 1.00 109.61 136 ASN C C 1
ATOM 3017 O O . ASN C 2 114 ? 25.063 19.605 47.013 1.00 109.44 136 ASN C O 1
ATOM 3022 N N . GLU C 2 115 ? 27.300 19.411 46.769 1.00 111.96 137 GLU C N 1
ATOM 3023 C CA . GLU C 2 115 ? 27.510 20.603 45.984 1.00 112.25 137 GLU C CA 1
ATOM 3024 C C . GLU C 2 115 ? 27.992 20.037 44.655 1.00 111.95 137 GLU C C 1
ATOM 3025 O O . GLU C 2 115 ? 28.971 20.504 44.093 1.00 113.90 137 GLU C O 1
ATOM 3031 N N . VAL C 2 116 ? 27.272 19.040 44.155 1.00 108.05 138 VAL C N 1
ATOM 3032 C CA . VAL C 2 116 ? 27.656 18.284 42.985 1.00 103.15 138 VAL C CA 1
ATOM 3033 C C . VAL C 2 116 ? 27.263 19.185 41.819 1.00 102.27 138 VAL C C 1
ATOM 3034 O O . VAL C 2 116 ? 28.064 19.471 40.934 1.00 105.04 138 VAL C O 1
ATOM 3038 N N . GLU C 2 117 ? 26.036 19.688 41.882 1.00 97.96 139 GLU C N 1
ATOM 3039 C CA . GLU C 2 117 ? 25.600 20.884 41.147 1.00 94.47 139 GLU C CA 1
ATOM 3040 C C . GLU C 2 117 ? 26.508 22.122 41.538 1.00 92.05 139 GLU C C 1
ATOM 3041 O O . GLU C 2 117 ? 27.225 22.079 42.544 1.00 89.80 139 GLU C O 1
ATOM 3047 N N . THR C 2 118 ? 26.495 23.207 40.761 1.00 92.26 140 THR C N 1
ATOM 3048 C CA . THR C 2 118 ? 27.551 24.261 40.875 1.00 93.63 140 THR C CA 1
ATOM 3049 C C . THR C 2 118 ? 27.159 25.756 41.138 1.00 94.89 140 THR C C 1
ATOM 3050 O O . THR C 2 118 ? 26.074 26.107 41.709 1.00 86.95 140 THR C O 1
ATOM 3054 N N . PHE C 2 119 ? 28.129 26.616 40.740 1.00 101.56 141 PHE C N 1
ATOM 3055 C CA . PHE C 2 119 ? 27.945 28.029 40.297 1.00 106.80 141 PHE C CA 1
ATOM 3056 C C . PHE C 2 119 ? 27.641 28.282 38.754 1.00 107.41 141 PHE C C 1
ATOM 3057 O O . PHE C 2 119 ? 28.370 28.947 38.008 1.00 103.12 141 PHE C O 1
ATOM 3065 N N . HIS C 2 120 ? 26.492 27.750 38.307 1.00 107.55 142 HIS C N 1
ATOM 3066 C CA . HIS C 2 120 ? 25.683 28.355 37.201 1.00 104.53 142 HIS C CA 1
ATOM 3067 C C . HIS C 2 120 ? 25.000 29.670 37.612 1.00 102.16 142 HIS C C 1
ATOM 3068 O O . HIS C 2 120 ? 24.643 30.443 36.733 1.00 96.39 142 HIS C O 1
ATOM 3075 N N . LEU C 2 121 ? 24.799 29.884 38.921 1.00 103.39 143 LEU C N 1
ATOM 3076 C CA . LEU C 2 121 ? 23.918 30.950 39.450 1.00 102.79 143 LEU C CA 1
ATOM 3077 C C . LEU C 2 121 ? 24.686 32.228 39.822 1.00 101.44 143 LEU C C 1
ATOM 3078 O O . LEU C 2 121 ? 25.698 32.155 40.534 1.00 98.09 143 LEU C O 1
ATOM 3083 N N . ASP C 2 122 ? 24.184 33.380 39.372 1.00 103.31 144 ASP C N 1
ATOM 3084 C CA . ASP C 2 122 ? 24.798 34.681 39.641 1.00 104.64 144 ASP C CA 1
ATOM 3085 C C . ASP C 2 122 ? 24.398 35.049 41.065 1.00 104.40 144 ASP C C 1
ATOM 3086 O O . ASP C 2 122 ? 23.217 35.012 41.385 1.00 109.25 144 ASP C O 1
ATOM 3091 N N . LYS C 2 123 ? 25.382 35.351 41.923 1.00 105.38 145 LYS C N 1
ATOM 3092 C CA . LYS C 2 123 ? 25.195 36.058 43.220 1.00 99.77 145 LYS C CA 1
ATOM 3093 C C . LYS C 2 123 ? 24.396 35.238 44.225 1.00 93.16 145 LYS C C 1
ATOM 3094 O O . LYS C 2 123 ? 23.337 35.663 44.683 1.00 91.76 145 LYS C O 1
ATOM 3100 N N . PHE C 2 124 ? 24.888 34.042 44.549 1.00 90.11 146 PHE C N 1
ATOM 3101 C CA . PHE C 2 124 ? 24.244 33.248 45.577 1.00 92.17 146 PHE C CA 1
ATOM 3102 C C . PHE C 2 124 ? 24.615 34.021 46.837 1.00 95.68 146 PHE C C 1
ATOM 3103 O O . PHE C 2 124 ? 25.710 34.531 46.924 1.00 102.53 146 PHE C O 1
ATOM 3111 N N . LEU C 2 125 ? 23.695 34.137 47.790 1.00 98.09 147 LEU C N 1
ATOM 3112 C CA . LEU C 2 125 ? 24.052 34.474 49.161 1.00 96.55 147 LEU C CA 1
ATOM 3113 C C . LEU C 2 125 ? 23.101 33.695 50.078 1.00 96.36 147 LEU C C 1
ATOM 3114 O O . LEU C 2 125 ? 21.934 33.424 49.707 1.00 92.88 147 LEU C O 1
ATOM 3119 N N . THR C 2 126 ? 23.598 33.354 51.272 1.00 100.77 148 THR C N 1
ATOM 3120 C CA . THR C 2 126 ? 22.769 32.789 52.340 1.00 105.92 148 THR C CA 1
ATOM 3121 C C . THR C 2 126 ? 21.516 33.670 52.567 1.00 114.26 148 THR C C 1
ATOM 3122 O O . THR C 2 126 ? 21.534 34.902 52.405 1.00 121.94 148 THR C O 1
ATOM 3126 N N . ASN C 2 127 ? 20.415 32.998 52.851 1.00 115.91 149 ASN C N 1
ATOM 3127 C CA . ASN C 2 127 ? 19.106 33.624 52.889 1.00 116.15 149 ASN C CA 1
ATOM 3128 C C . ASN C 2 127 ? 18.967 34.749 53.944 1.00 115.57 149 ASN C C 1
ATOM 3129 O O . ASN C 2 127 ? 18.130 35.654 53.798 1.00 109.67 149 ASN C O 1
ATOM 3134 N N . VAL C 2 128 ? 19.813 34.697 54.972 1.00 117.94 150 VAL C N 1
ATOM 3135 C CA . VAL C 2 128 ? 19.848 35.705 56.043 1.00 117.72 150 VAL C CA 1
ATOM 3136 C C . VAL C 2 128 ? 20.029 37.150 55.484 1.00 114.84 150 VAL C C 1
ATOM 3137 O O . VAL C 2 128 ? 19.501 38.111 56.035 1.00 111.80 150 VAL C O 1
ATOM 3141 N N . HIS C 2 129 ? 20.736 37.293 54.354 1.00 113.26 151 HIS C N 1
ATOM 3142 C CA . HIS C 2 129 ? 20.964 38.599 53.716 1.00 111.37 151 HIS C CA 1
ATOM 3143 C C . HIS C 2 129 ? 19.868 39.020 52.779 1.00 103.58 151 HIS C C 1
ATOM 3144 O O . HIS C 2 129 ? 20.092 39.814 51.860 1.00 99.41 151 HIS C O 1
ATOM 3151 N N . GLU C 2 130 ? 18.654 38.567 53.049 1.00 100.42 152 GLU C N 1
ATOM 3152 C CA . GLU C 2 130 ? 17.476 39.116 52.403 1.00 100.23 152 GLU C CA 1
ATOM 3153 C C . GLU C 2 130 ? 17.487 40.672 52.317 1.00 98.01 152 GLU C C 1
ATOM 3154 O O . GLU C 2 130 ? 17.364 41.260 51.254 1.00 90.29 152 GLU C O 1
ATOM 3160 N N . VAL C 2 131 ? 17.645 41.286 53.481 1.00 100.61 153 VAL C N 1
ATOM 3161 C CA . VAL C 2 131 ? 17.408 42.716 53.734 1.00 98.53 153 VAL C CA 1
ATOM 3162 C C . VAL C 2 131 ? 18.268 43.708 52.910 1.00 98.68 153 VAL C C 1
ATOM 3163 O O . VAL C 2 131 ? 17.862 44.843 52.650 1.00 94.36 153 VAL C O 1
ATOM 3167 N N . ASP C 2 132 ? 19.427 43.221 52.468 1.00 101.40 154 ASP C N 1
ATOM 3168 C CA . ASP C 2 132 ? 20.287 43.888 51.478 1.00 100.13 154 ASP C CA 1
ATOM 3169 C C . ASP C 2 132 ? 19.579 44.119 50.113 1.00 98.64 154 ASP C C 1
ATOM 3170 O O . ASP C 2 132 ? 19.825 45.144 49.460 1.00 96.61 154 ASP C O 1
ATOM 3175 N N . ARG C 2 133 ? 18.701 43.183 49.703 1.00 96.74 155 ARG C N 1
ATOM 3176 C CA . ARG C 2 133 ? 17.727 43.403 48.596 1.00 93.94 155 ARG C CA 1
ATOM 3177 C C . ARG C 2 133 ? 16.335 42.925 49.060 1.00 93.46 155 ARG C C 1
ATOM 3178 O O . ARG C 2 133 ? 15.301 43.169 48.433 1.00 93.49 155 ARG C O 1
ATOM 3186 N N . ALA D 1 4 ? -21.630 11.493 12.439 1.00 106.35 2 ALA B N 1
ATOM 3187 C CA . ALA D 1 4 ? -22.411 12.576 11.744 1.00 108.03 2 ALA B CA 1
ATOM 3188 C C . ALA D 1 4 ? -21.482 13.427 10.862 1.00 104.19 2 ALA B C 1
ATOM 3189 O O . ALA D 1 4 ? -21.725 13.644 9.663 1.00 100.66 2 ALA B O 1
ATOM 3191 N N . SER D 1 5 ? -20.405 13.877 11.490 1.00 102.89 3 SER B N 1
ATOM 3192 C CA . SER D 1 5 ? -19.459 14.801 10.881 1.00 102.05 3 SER B CA 1
ATOM 3193 C C . SER D 1 5 ? -18.528 14.152 9.835 1.00 98.04 3 SER B C 1
ATOM 3194 O O . SER D 1 5 ? -18.371 14.643 8.719 1.00 98.12 3 SER B O 1
ATOM 3197 N N . THR D 1 6 ? -17.894 13.059 10.236 1.00 93.96 4 THR B N 1
ATOM 3198 C CA . THR D 1 6 ? -16.852 12.366 9.445 1.00 89.25 4 THR B CA 1
ATOM 3199 C C . THR D 1 6 ? -17.085 12.318 7.938 1.00 87.57 4 THR B C 1
ATOM 3200 O O . THR D 1 6 ? -16.211 12.573 7.149 1.00 83.61 4 THR B O 1
ATOM 3204 N N . GLU D 1 7 ? -18.294 11.954 7.577 1.00 91.32 5 GLU B N 1
ATOM 3205 C CA . GLU D 1 7 ? -18.749 11.862 6.181 1.00 93.51 5 GLU B CA 1
ATOM 3206 C C . GLU D 1 7 ? -18.548 13.135 5.377 1.00 95.64 5 GLU B C 1
ATOM 3207 O O . GLU D 1 7 ? -18.183 13.032 4.216 1.00 93.33 5 GLU B O 1
ATOM 3213 N N . LYS D 1 8 ? -18.727 14.322 5.967 1.00 100.55 6 LYS B N 1
ATOM 3214 C CA . LYS D 1 8 ? -18.406 15.588 5.289 1.00 101.97 6 LYS B CA 1
ATOM 3215 C C . LYS D 1 8 ? -16.934 15.675 4.929 1.00 96.39 6 LYS B C 1
ATOM 3216 O O . LYS D 1 8 ? -16.576 16.194 3.887 1.00 96.93 6 LYS B O 1
ATOM 3222 N N . ARG D 1 9 ? -16.082 15.271 5.873 1.00 91.09 7 ARG B N 1
ATOM 3223 C CA . ARG D 1 9 ? -14.644 15.322 5.636 1.00 87.56 7 ARG B CA 1
ATOM 3224 C C . ARG D 1 9 ? -14.251 14.370 4.533 1.00 85.43 7 ARG B C 1
ATOM 3225 O O . ARG D 1 9 ? -13.584 14.759 3.579 1.00 84.03 7 ARG B O 1
ATOM 3233 N N . LEU D 1 10 ? -14.629 13.115 4.722 1.00 84.88 8 LEU B N 1
ATOM 3234 C CA . LEU D 1 10 ? -14.375 12.049 3.779 1.00 83.63 8 LEU B CA 1
ATOM 3235 C C . LEU D 1 10 ? -14.797 12.466 2.392 1.00 85.02 8 LEU B C 1
ATOM 3236 O O . LEU D 1 10 ? -14.031 12.301 1.458 1.00 85.48 8 LEU B O 1
ATOM 3241 N N . LEU D 1 11 ? -15.978 13.050 2.248 1.00 86.73 9 LEU B N 1
ATOM 3242 C CA . LEU D 1 11 ? -16.351 13.543 0.940 1.00 89.00 9 LEU B CA 1
ATOM 3243 C C . LEU D 1 11 ? -15.374 14.613 0.451 1.00 89.03 9 LEU B C 1
ATOM 3244 O O . LEU D 1 11 ? -15.000 14.602 -0.712 1.00 90.70 9 LEU B O 1
ATOM 3249 N N . LYS D 1 12 ? -14.939 15.513 1.339 1.00 88.70 10 LYS B N 1
ATOM 3250 C CA . LYS D 1 12 ? -13.976 16.585 0.977 1.00 88.24 10 LYS B CA 1
ATOM 3251 C C . LYS D 1 12 ? -12.637 15.998 0.545 1.00 84.28 10 LYS B C 1
ATOM 3252 O O . LYS D 1 12 ? -12.099 16.374 -0.486 1.00 85.71 10 LYS B O 1
ATOM 3258 N N . GLU D 1 13 ? -12.116 15.047 1.312 1.00 80.04 11 GLU B N 1
ATOM 3259 C CA . GLU D 1 13 ? -10.919 14.294 0.901 1.00 76.31 11 GLU B CA 1
ATOM 3260 C C . GLU D 1 13 ? -11.014 13.653 -0.467 1.00 78.67 11 GLU B C 1
ATOM 3261 O O . GLU D 1 13 ? -10.023 13.591 -1.166 1.00 79.73 11 GLU B O 1
ATOM 3267 N N . TYR D 1 14 ? -12.195 13.170 -0.833 1.00 81.75 12 TYR B N 1
ATOM 3268 C CA . TYR D 1 14 ? -12.407 12.565 -2.137 1.00 86.24 12 TYR B CA 1
ATOM 3269 C C . TYR D 1 14 ? -12.361 13.596 -3.239 1.00 90.88 12 TYR B C 1
ATOM 3270 O O . TYR D 1 14 ? -11.672 13.390 -4.217 1.00 91.14 12 TYR B O 1
ATOM 3279 N N . ARG D 1 15 ? -13.089 14.694 -3.078 1.00 97.11 13 ARG B N 1
ATOM 3280 C CA . ARG D 1 15 ? -13.121 15.779 -4.077 1.00 104.90 13 ARG B CA 1
ATOM 3281 C C . ARG D 1 15 ? -11.712 16.309 -4.368 1.00 105.54 13 ARG B C 1
ATOM 3282 O O . ARG D 1 15 ? -11.327 16.560 -5.522 1.00 107.13 13 ARG B O 1
ATOM 3290 N N . ALA D 1 16 ? -10.965 16.470 -3.284 1.00 103.01 14 ALA B N 1
ATOM 3291 C CA . ALA D 1 16 ? -9.600 16.927 -3.323 1.00 102.30 14 ALA B CA 1
ATOM 3292 C C . ALA D 1 16 ? -8.753 16.071 -4.234 1.00 102.98 14 ALA B C 1
ATOM 3293 O O . ALA D 1 16 ? -8.123 16.566 -5.168 1.00 104.04 14 ALA B O 1
ATOM 3295 N N . VAL D 1 17 ? -8.762 14.773 -3.949 1.00 103.93 15 VAL B N 1
ATOM 3296 C CA . VAL D 1 17 ? -7.924 13.830 -4.679 1.00 103.64 15 VAL B CA 1
ATOM 3297 C C . VAL D 1 17 ? -8.488 13.613 -6.074 1.00 104.17 15 VAL B C 1
ATOM 3298 O O . VAL D 1 17 ? -7.721 13.485 -7.002 1.00 105.72 15 VAL B O 1
ATOM 3302 N N . LYS D 1 18 ? -9.808 13.553 -6.230 1.00 102.33 16 LYS B N 1
ATOM 3303 C CA . LYS D 1 18 ? -10.393 13.583 -7.563 1.00 105.63 16 LYS B CA 1
ATOM 3304 C C . LYS D 1 18 ? -9.725 14.648 -8.384 1.00 106.89 16 LYS B C 1
ATOM 3305 O O . LYS D 1 18 ? -9.066 14.329 -9.381 1.00 109.89 16 LYS B O 1
ATOM 3311 N N . LYS D 1 19 ? -9.853 15.903 -7.955 1.00 106.40 17 LYS B N 1
ATOM 3312 C CA . LYS D 1 19 ? -9.328 17.040 -8.702 1.00 107.74 17 LYS B CA 1
ATOM 3313 C C . LYS D 1 19 ? -7.812 16.984 -8.947 1.00 106.03 17 LYS B C 1
ATOM 3314 O O . LYS D 1 19 ? -7.342 17.396 -10.016 1.00 108.32 17 LYS B O 1
ATOM 3320 N N . GLU D 1 20 ? -7.060 16.486 -7.962 1.00 102.24 18 GLU B N 1
ATOM 3321 C CA . GLU D 1 20 ? -5.590 16.546 -7.999 1.00 102.51 18 GLU B CA 1
ATOM 3322 C C . GLU D 1 20 ? -5.047 15.608 -9.106 1.00 101.58 18 GLU B C 1
ATOM 3323 O O . GLU D 1 20 ? -4.070 15.957 -9.788 1.00 102.06 18 GLU B O 1
ATOM 3329 N N . LEU D 1 21 ? -5.695 14.445 -9.279 1.00 98.95 19 LEU B N 1
ATOM 3330 C CA . LEU D 1 21 ? -5.276 13.413 -10.256 1.00 98.18 19 LEU B CA 1
ATOM 3331 C C . LEU D 1 21 ? -5.641 13.768 -11.689 1.00 104.63 19 LEU B C 1
ATOM 3332 O O . LEU D 1 21 ? -4.968 13.298 -12.618 1.00 105.06 19 LEU B O 1
ATOM 3337 N N . THR D 1 22 ? -6.701 14.573 -11.861 1.00 109.96 20 THR B N 1
ATOM 3338 C CA . THR D 1 22 ? -7.084 15.065 -13.179 1.00 117.64 20 THR B CA 1
ATOM 3339 C C . THR D 1 22 ? -6.049 16.029 -13.772 1.00 122.62 20 THR B C 1
ATOM 3340 O O . THR D 1 22 ? -6.033 16.227 -14.976 1.00 126.83 20 THR B O 1
ATOM 3344 N N . GLU D 1 23 ? -5.210 16.651 -12.936 1.00 124.46 21 GLU B N 1
ATOM 3345 C CA . GLU D 1 23 ? -4.139 17.537 -13.425 1.00 129.33 21 GLU B CA 1
ATOM 3346 C C . GLU D 1 23 ? -2.805 16.812 -13.633 1.00 129.55 21 GLU B C 1
ATOM 3347 O O . GLU D 1 23 ? -2.337 16.083 -12.752 1.00 125.38 21 GLU B O 1
ATOM 3353 N N . LYS D 1 24 ? -2.185 17.073 -14.784 1.00 134.51 22 LYS B N 1
ATOM 3354 C CA . LYS D 1 24 ? -1.020 16.309 -15.266 1.00 134.50 22 LYS B CA 1
ATOM 3355 C C . LYS D 1 24 ? 0.239 16.665 -14.511 1.00 132.81 22 LYS B C 1
ATOM 3356 O O . LYS D 1 24 ? 1.020 15.780 -14.163 1.00 126.25 22 LYS B O 1
ATOM 3362 N N . ARG D 1 25 ? 0.443 17.956 -14.270 1.00 136.85 23 ARG B N 1
ATOM 3363 C CA . ARG D 1 25 ? 1.698 18.427 -13.664 1.00 137.38 23 ARG B CA 1
ATOM 3364 C C . ARG D 1 25 ? 1.627 18.538 -12.131 1.00 132.59 23 ARG B C 1
ATOM 3365 O O . ARG D 1 25 ? 2.635 18.868 -11.503 1.00 134.30 23 ARG B O 1
ATOM 3373 N N . SER D 1 26 ? 0.479 18.232 -11.526 1.00 126.82 24 SER B N 1
ATOM 3374 C CA . SER D 1 26 ? 0.327 18.269 -10.059 1.00 123.44 24 SER B CA 1
ATOM 3375 C C . SER D 1 26 ? 1.343 17.375 -9.309 1.00 120.58 24 SER B C 1
ATOM 3376 O O . SER D 1 26 ? 1.711 16.327 -9.830 1.00 118.38 24 SER B O 1
ATOM 3379 N N . PRO D 1 27 ? 1.775 17.773 -8.081 1.00 120.54 25 PRO B N 1
ATOM 3380 C CA . PRO D 1 27 ? 2.801 16.976 -7.414 1.00 117.40 25 PRO B CA 1
ATOM 3381 C C . PRO D 1 27 ? 2.332 15.612 -6.946 1.00 111.05 25 PRO B C 1
ATOM 3382 O O . PRO D 1 27 ? 3.176 14.817 -6.560 1.00 114.35 25 PRO B O 1
ATOM 3386 N N . ILE D 1 28 ? 1.015 15.361 -6.982 1.00 105.96 26 ILE B N 1
ATOM 3387 C CA . ILE D 1 28 ? 0.394 14.067 -6.586 1.00 100.82 26 ILE B CA 1
ATOM 3388 C C . ILE D 1 28 ? 1.081 12.870 -7.216 1.00 97.63 26 ILE B C 1
ATOM 3389 O O . ILE D 1 28 ? 1.316 11.862 -6.558 1.00 94.27 26 ILE B O 1
ATOM 3394 N N . HIS D 1 29 ? 1.462 13.014 -8.469 1.00 98.22 27 HIS B N 1
ATOM 3395 C CA . HIS D 1 29 ? 1.957 11.894 -9.230 1.00 98.28 27 HIS B CA 1
ATOM 3396 C C . HIS D 1 29 ? 3.322 11.429 -8.734 1.00 97.97 27 HIS B C 1
ATOM 3397 O O . HIS D 1 29 ? 3.508 10.227 -8.501 1.00 94.44 27 HIS B O 1
ATOM 3404 N N . ASP D 1 30 ? 4.241 12.365 -8.499 1.00 100.08 28 ASP B N 1
ATOM 3405 C CA . ASP D 1 30 ? 5.568 12.018 -7.971 1.00 99.88 28 ASP B CA 1
ATOM 3406 C C . ASP D 1 30 ? 5.531 11.511 -6.522 1.00 92.57 28 ASP B C 1
ATOM 3407 O O . ASP D 1 30 ? 6.547 11.048 -6.014 1.00 91.82 28 ASP B O 1
ATOM 3412 N N . THR D 1 31 ? 4.372 11.607 -5.864 1.00 86.67 29 THR B N 1
ATOM 3413 C CA . THR D 1 31 ? 4.144 10.979 -4.544 1.00 82.68 29 THR B CA 1
ATOM 3414 C C . THR D 1 31 ? 3.876 9.484 -4.601 1.00 79.81 29 THR B C 1
ATOM 3415 O O . THR D 1 31 ? 3.926 8.824 -3.569 1.00 74.58 29 THR B O 1
ATOM 3419 N N . GLY D 1 32 ? 3.533 8.978 -5.788 1.00 81.46 30 GLY B N 1
ATOM 3420 C CA . GLY D 1 32 ? 3.265 7.548 -6.012 1.00 79.59 30 GLY B CA 1
ATOM 3421 C C . GLY D 1 32 ? 1.786 7.168 -6.095 1.00 77.68 30 GLY B C 1
ATOM 3422 O O . GLY D 1 32 ? 1.460 5.995 -6.279 1.00 77.91 30 GLY B O 1
ATOM 3423 N N . ILE D 1 33 ? 0.885 8.138 -6.000 1.00 76.87 31 ILE B N 1
ATOM 3424 C CA . ILE D 1 33 ? -0.510 7.811 -5.899 1.00 75.19 31 ILE B CA 1
ATOM 3425 C C . ILE D 1 33 ? -1.118 7.796 -7.272 1.00 76.16 31 ILE B C 1
ATOM 3426 O O . ILE D 1 33 ? -1.272 8.836 -7.899 1.00 77.60 31 ILE B O 1
ATOM 3431 N N . VAL D 1 34 ? -1.509 6.603 -7.698 1.00 76.18 32 VAL B N 1
ATOM 3432 C CA . VAL D 1 34 ? -2.077 6.377 -9.018 1.00 79.25 32 VAL B CA 1
ATOM 3433 C C . VAL D 1 34 ? -3.580 6.539 -9.011 1.00 78.54 32 VAL B C 1
ATOM 3434 O O . VAL D 1 34 ? -4.141 7.133 -9.931 1.00 78.67 32 VAL B O 1
ATOM 3438 N N . ASP D 1 35 ? -4.236 5.992 -7.993 1.00 77.55 33 ASP B N 1
ATOM 3439 C CA . ASP D 1 35 ? -5.691 6.143 -7.870 1.00 78.81 33 ASP B CA 1
ATOM 3440 C C . ASP D 1 35 ? -6.152 5.951 -6.414 1.00 76.83 33 ASP B C 1
ATOM 3441 O O . ASP D 1 35 ? -5.524 5.223 -5.654 1.00 74.77 33 ASP B O 1
ATOM 3446 N N . LEU D 1 36 ? -7.224 6.665 -6.040 1.00 78.30 34 LEU B N 1
ATOM 3447 C CA . LEU D 1 36 ? -7.817 6.620 -4.667 1.00 76.83 34 LEU B CA 1
ATOM 3448 C C . LEU D 1 36 ? -9.266 7.082 -4.642 1.00 76.94 34 LEU B C 1
ATOM 3449 O O . LEU D 1 36 ? -9.558 8.212 -5.017 1.00 76.64 34 LEU B O 1
ATOM 3454 N N . HIS D 1 37 ? -10.160 6.220 -4.163 1.00 77.11 35 HIS B N 1
ATOM 3455 C CA . HIS D 1 37 ? -11.579 6.556 -4.123 1.00 81.38 35 HIS B CA 1
ATOM 3456 C C . HIS D 1 37 ? -12.349 5.638 -3.159 1.00 81.91 35 HIS B C 1
ATOM 3457 O O . HIS D 1 37 ? -11.848 4.568 -2.760 1.00 81.07 35 HIS B O 1
ATOM 3464 N N . PRO D 1 38 ? -13.583 6.061 -2.795 1.00 83.31 36 PRO B N 1
ATOM 3465 C CA . PRO D 1 38 ? -14.451 5.159 -2.080 1.00 82.54 36 PRO B CA 1
ATOM 3466 C C . PRO D 1 38 ? -15.030 4.099 -2.990 1.00 83.85 36 PRO B C 1
ATOM 3467 O O . PRO D 1 38 ? -15.186 4.306 -4.192 1.00 83.76 36 PRO B O 1
ATOM 3471 N N . LEU D 1 39 ? -15.362 2.981 -2.372 1.00 85.21 37 LEU B N 1
ATOM 3472 C CA . LEU D 1 39 ? -16.146 1.935 -2.991 1.00 90.03 37 LEU B CA 1
ATOM 3473 C C . LEU D 1 39 ? -17.621 2.327 -3.052 1.00 96.27 37 LEU B C 1
ATOM 3474 O O . LEU D 1 39 ? -18.069 3.171 -2.274 1.00 99.25 37 LEU B O 1
ATOM 3479 N N . GLU D 1 40 ? -18.358 1.698 -3.964 1.00 101.74 38 GLU 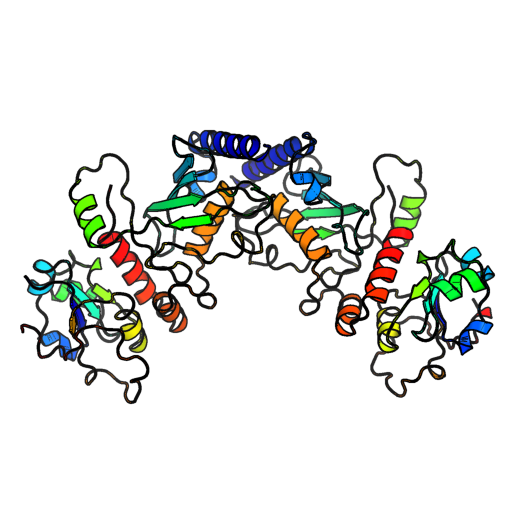B N 1
ATOM 3480 C CA . GLU D 1 40 ? -19.661 2.231 -4.397 1.00 107.61 38 GLU B CA 1
ATOM 3481 C C . GLU D 1 40 ? -20.584 2.465 -3.190 1.00 107.47 38 GLU B C 1
ATOM 3482 O O . GLU D 1 40 ? -20.932 3.614 -2.891 1.00 106.74 38 GLU B O 1
ATOM 3488 N N . ASP D 1 41 ? -20.853 1.411 -2.423 1.00 108.36 39 ASP B N 1
ATOM 3489 C CA . ASP D 1 41 ? -21.862 1.417 -1.368 1.00 110.53 39 ASP B CA 1
ATOM 3490 C C . ASP D 1 41 ? -21.592 2.343 -0.150 1.00 106.61 39 ASP B C 1
ATOM 3491 O O . ASP D 1 41 ? -22.546 2.719 0.510 1.00 110.45 39 ASP B O 1
ATOM 3496 N N . GLY D 1 42 ? -20.349 2.750 0.126 1.00 99.46 40 GLY B N 1
ATOM 3497 C CA . GLY D 1 42 ? -20.058 3.533 1.337 1.00 95.73 40 GLY B CA 1
ATOM 3498 C C . GLY D 1 42 ? -18.832 4.399 1.276 1.00 91.04 40 GLY B C 1
ATOM 3499 O O . GLY D 1 42 ? -17.925 4.123 0.551 1.00 90.61 40 GLY B O 1
ATOM 3500 N N . LEU D 1 43 ? -18.784 5.456 2.071 1.00 90.51 41 LEU B N 1
ATOM 3501 C CA . LEU D 1 43 ? -17.551 6.290 2.209 1.00 85.98 41 LEU B CA 1
ATOM 3502 C C . LEU D 1 43 ? -16.527 5.673 3.135 1.00 81.80 41 LEU B C 1
ATOM 3503 O O . LEU D 1 43 ? -15.395 6.109 3.168 1.00 79.03 41 LEU B O 1
ATOM 3508 N N . PHE D 1 44 ? -16.905 4.629 3.863 1.00 81.03 42 PHE B N 1
ATOM 3509 C CA . PHE D 1 44 ? -16.073 4.052 4.906 1.00 77.98 42 PHE B CA 1
ATOM 3510 C C . PHE D 1 44 ? -15.224 2.873 4.470 1.00 74.98 42 PHE B C 1
ATOM 3511 O O . PHE D 1 44 ? -14.601 2.207 5.306 1.00 70.60 42 PHE B O 1
ATOM 3519 N N . ARG D 1 45 ? -15.180 2.630 3.165 1.00 77.07 43 ARG B N 1
ATOM 3520 C CA . ARG D 1 45 ? -14.265 1.679 2.589 1.00 78.14 43 ARG B CA 1
ATOM 3521 C C . ARG D 1 45 ? -13.769 2.231 1.302 1.00 75.12 43 ARG B C 1
ATOM 3522 O O . ARG D 1 45 ? -14.564 2.614 0.448 1.00 75.86 43 ARG B O 1
ATOM 3530 N N . TRP D 1 46 ? -12.451 2.278 1.170 1.00 71.01 44 TRP B N 1
ATOM 3531 C CA . TRP D 1 46 ? -11.827 2.899 0.022 1.00 70.67 44 TRP B CA 1
ATOM 3532 C C . TRP D 1 46 ? -10.843 1.938 -0.627 1.00 69.64 44 TRP B C 1
ATOM 3533 O O . TRP D 1 46 ? -10.277 1.029 0.036 1.00 67.78 44 TRP B O 1
ATOM 3544 N N . SER D 1 47 ? -10.642 2.166 -1.925 1.00 70.28 45 SER B N 1
ATOM 3545 C CA . SER D 1 47 ? -9.552 1.555 -2.653 1.00 70.41 45 SER B CA 1
ATOM 3546 C C . SER D 1 47 ? -8.495 2.578 -3.046 1.00 67.63 45 SER B C 1
ATOM 3547 O O . SER D 1 47 ? -8.818 3.723 -3.417 1.00 69.03 45 SER B O 1
ATOM 3550 N N . ALA D 1 48 ? -7.250 2.112 -3.011 1.00 63.27 46 ALA B N 1
ATOM 3551 C CA . ALA D 1 48 ? -6.174 2.849 -3.557 1.00 62.56 46 ALA B CA 1
ATOM 3552 C C . ALA D 1 48 ? -5.183 1.956 -4.271 1.00 62.49 46 ALA B C 1
ATOM 3553 O O . ALA D 1 48 ? -4.934 0.836 -3.862 1.00 62.09 46 ALA B O 1
ATOM 3555 N N . VAL D 1 49 ? -4.590 2.533 -5.313 1.00 62.88 47 VAL B N 1
ATOM 3556 C CA . VAL D 1 49 ? -3.508 1.970 -6.086 1.00 63.84 47 VAL B CA 1
ATOM 3557 C C . VAL D 1 49 ? -2.318 2.941 -5.966 1.00 64.06 47 VAL B C 1
ATOM 3558 O O . VAL D 1 49 ? -2.453 4.161 -6.193 1.00 63.14 47 VAL B O 1
ATOM 3562 N N . ILE D 1 50 ? -1.154 2.384 -5.656 1.00 64.57 48 ILE B N 1
ATOM 3563 C CA . ILE D 1 50 ? 0.083 3.162 -5.516 1.00 63.77 48 ILE B CA 1
ATOM 3564 C C . ILE D 1 50 ? 1.204 2.566 -6.363 1.00 65.29 48 ILE B C 1
ATOM 3565 O O . ILE D 1 50 ? 1.193 1.382 -6.651 1.00 65.33 48 ILE B O 1
ATOM 3570 N N . ARG D 1 51 ? 2.177 3.396 -6.728 1.00 66.24 49 ARG B N 1
ATOM 3571 C CA . ARG D 1 51 ? 3.351 2.959 -7.464 1.00 67.56 49 ARG B CA 1
ATOM 3572 C C . ARG D 1 51 ? 4.516 3.082 -6.541 1.00 67.54 49 ARG B C 1
ATOM 3573 O O . ARG D 1 51 ? 4.761 4.144 -6.012 1.00 69.52 49 ARG B O 1
ATOM 3581 N N . GLY D 1 52 ? 5.251 2.002 -6.348 1.00 68.44 50 GLY B N 1
ATOM 3582 C CA . GLY D 1 52 ? 6.380 1.984 -5.426 1.00 68.76 50 GLY B CA 1
ATOM 3583 C C . GLY D 1 52 ? 7.412 2.953 -5.927 1.00 73.43 50 GLY B C 1
ATOM 3584 O O . GLY D 1 52 ? 7.511 3.193 -7.138 1.00 78.03 50 GLY B O 1
ATOM 3585 N N . PRO D 1 53 ? 8.195 3.524 -5.019 1.00 75.34 51 PRO B N 1
ATOM 3586 C CA . PRO D 1 53 ? 8.964 4.700 -5.322 1.00 78.00 51 PRO B CA 1
ATOM 3587 C C . PRO D 1 53 ? 10.230 4.385 -6.058 1.00 81.00 51 PRO B C 1
ATOM 3588 O O . PRO D 1 53 ? 10.837 3.337 -5.786 1.00 78.92 51 PRO B O 1
ATOM 3592 N N . ASP D 1 54 ? 10.607 5.324 -6.942 1.00 62.73 52 ASP B N 1
ATOM 3593 C CA . ASP D 1 54 ? 11.779 5.235 -7.804 1.00 67.18 52 ASP B CA 1
ATOM 3594 C C . ASP D 1 54 ? 13.049 4.933 -7.037 1.00 71.27 52 ASP B C 1
ATOM 3595 O O . ASP D 1 54 ? 13.068 4.984 -5.791 1.00 70.90 52 ASP B O 1
ATOM 3600 N N . GLN D 1 55 ? 14.095 4.565 -7.776 1.00 76.31 53 GLN B N 1
ATOM 3601 C CA . GLN D 1 55 ? 15.380 4.165 -7.209 1.00 79.35 53 GLN B CA 1
ATOM 3602 C C . GLN D 1 55 ? 15.242 3.301 -5.929 1.00 76.47 53 GLN B C 1
ATOM 3603 O O . GLN D 1 55 ? 16.004 3.405 -4.977 1.00 79.91 53 GLN B O 1
ATOM 3609 N N . SER D 1 56 ? 14.236 2.436 -5.941 1.00 71.25 54 SER B N 1
ATOM 3610 C CA . SER D 1 56 ? 13.997 1.446 -4.881 1.00 69.54 54 SER B CA 1
ATOM 3611 C C . SER D 1 56 ? 13.550 0.148 -5.545 1.00 70.37 54 SER B C 1
ATOM 3612 O O . SER D 1 56 ? 12.997 0.197 -6.665 1.00 72.84 54 SER B O 1
ATOM 3615 N N . PRO D 1 57 ? 13.710 -1.012 -4.874 1.00 69.50 55 PRO B N 1
ATOM 3616 C CA . PRO D 1 57 ? 13.378 -2.301 -5.538 1.00 69.85 55 PRO B CA 1
ATOM 3617 C C . PRO D 1 57 ? 11.898 -2.470 -5.968 1.00 67.45 55 PRO B C 1
ATOM 3618 O O . PRO D 1 57 ? 11.577 -3.343 -6.808 1.00 71.24 55 PRO B O 1
ATOM 3622 N N . PHE D 1 58 ? 11.028 -1.609 -5.422 1.00 61.58 56 PHE B N 1
ATOM 3623 C CA . PHE D 1 58 ? 9.616 -1.586 -5.718 1.00 57.61 56 PHE B CA 1
ATOM 3624 C C . PHE D 1 58 ? 9.308 -0.645 -6.905 1.00 58.26 56 PHE B C 1
ATOM 3625 O O . PHE D 1 58 ? 8.137 -0.496 -7.288 1.00 58.71 56 PHE B O 1
ATOM 3633 N N . GLU D 1 59 ? 10.319 -0.021 -7.508 1.00 61.03 57 GLU B N 1
ATOM 3634 C CA . GLU D 1 59 ? 10.071 0.928 -8.607 1.00 64.05 57 GLU B CA 1
ATOM 3635 C C . GLU D 1 59 ? 9.400 0.287 -9.823 1.00 66.48 57 GLU B C 1
ATOM 3636 O O . GLU D 1 59 ? 9.623 -0.884 -10.144 1.00 67.58 57 GLU B O 1
ATOM 3642 N N . ASP D 1 60 ? 8.563 1.085 -10.461 1.00 67.39 58 ASP B N 1
ATOM 3643 C CA . ASP D 1 60 ? 7.935 0.765 -11.726 1.00 70.83 58 ASP B CA 1
ATOM 3644 C C . ASP D 1 60 ? 6.779 -0.217 -11.639 1.00 70.91 58 ASP B C 1
ATOM 3645 O O . ASP D 1 60 ? 6.203 -0.558 -12.669 1.00 73.38 58 ASP B O 1
ATOM 3650 N N . ALA D 1 61 ? 6.380 -0.609 -10.427 1.00 67.85 59 ALA B N 1
ATOM 3651 C CA . ALA D 1 61 ? 5.307 -1.601 -10.240 1.00 66.73 59 ALA B CA 1
ATOM 3652 C C . ALA D 1 61 ? 4.193 -1.011 -9.401 1.00 63.17 59 ALA B C 1
ATOM 3653 O O . ALA D 1 61 ? 4.460 -0.246 -8.486 1.00 60.82 59 ALA B O 1
ATOM 3655 N N . LEU D 1 62 ? 2.953 -1.394 -9.678 1.00 62.01 60 LEU B N 1
ATOM 3656 C CA . LEU D 1 62 ? 1.809 -0.950 -8.883 1.00 59.27 60 LEU B CA 1
ATOM 3657 C C . LEU D 1 62 ? 1.400 -1.930 -7.761 1.00 59.07 60 LEU B C 1
ATOM 3658 O O . LEU D 1 62 ? 1.754 -3.060 -7.782 1.00 57.28 60 LEU B O 1
ATOM 3663 N N . TRP D 1 63 ? 0.698 -1.436 -6.744 1.00 60.54 61 TRP B N 1
ATOM 3664 C CA . TRP D 1 63 ? 0.070 -2.260 -5.700 1.00 61.55 61 TRP B CA 1
ATOM 3665 C C . TRP D 1 63 ? -1.299 -1.722 -5.353 1.00 62.71 61 TRP B C 1
ATOM 3666 O O . TRP D 1 63 ? -1.609 -0.558 -5.645 1.00 59.95 61 TRP B O 1
ATOM 3677 N N . LYS D 1 64 ? -2.127 -2.590 -4.773 1.00 66.37 62 LYS B N 1
ATOM 3678 C CA . LYS D 1 64 ? -3.481 -2.201 -4.362 1.00 67.27 62 LYS B CA 1
ATOM 3679 C C . LYS D 1 64 ? -3.550 -2.197 -2.866 1.00 63.71 62 LYS B C 1
ATOM 3680 O O . LYS D 1 64 ? -2.921 -3.022 -2.205 1.00 60.70 62 LYS B O 1
ATOM 3686 N N . LEU D 1 65 ? -4.312 -1.240 -2.355 1.00 64.05 63 LEU B N 1
ATOM 3687 C CA . LEU D 1 65 ? -4.575 -1.102 -0.932 1.00 64.05 63 LEU B CA 1
ATOM 3688 C C . LEU D 1 65 ? -6.056 -0.955 -0.703 1.00 66.91 63 LEU B C 1
ATOM 3689 O O . LEU D 1 65 ? -6.759 -0.289 -1.487 1.00 66.35 63 LEU B O 1
ATOM 3694 N N . GLU D 1 66 ? -6.518 -1.616 0.359 1.00 71.75 64 GLU B N 1
ATOM 3695 C CA . GLU D 1 66 ? -7.907 -1.525 0.815 1.00 78.87 64 GLU B CA 1
ATOM 3696 C C . GLU D 1 66 ? -7.856 -0.770 2.110 1.00 76.81 64 GLU B C 1
ATOM 3697 O O . GLU D 1 66 ? -6.955 -1.046 2.945 1.00 77.53 64 GLU B O 1
ATOM 3703 N N . ILE D 1 67 ? -8.799 0.174 2.260 1.00 75.28 65 ILE B N 1
ATOM 3704 C CA . ILE D 1 67 ? -8.740 1.154 3.345 1.00 72.16 65 ILE B CA 1
ATOM 3705 C C . ILE D 1 67 ? -10.082 1.176 4.055 1.00 73.79 65 ILE B C 1
ATOM 3706 O O . ILE D 1 67 ? -11.105 1.563 3.448 1.00 74.68 65 ILE B O 1
ATOM 3711 N N . ASP D 1 68 ? -10.062 0.755 5.331 1.00 72.36 66 ASP B N 1
ATOM 3712 C CA . ASP D 1 68 ? -11.255 0.787 6.223 1.00 74.04 66 ASP B CA 1
ATOM 3713 C C . ASP D 1 68 ? -11.237 2.018 7.131 1.00 71.00 66 ASP B C 1
ATOM 3714 O O . ASP D 1 68 ? -10.286 2.231 7.881 1.00 69.69 66 ASP B O 1
ATOM 3719 N N . ILE D 1 69 ? -12.306 2.799 7.088 1.00 71.16 67 ILE B N 1
ATOM 3720 C CA . ILE D 1 69 ? -12.408 4.051 7.813 1.00 69.28 67 ILE B CA 1
ATOM 3721 C C . ILE D 1 69 ? -13.239 3.840 9.059 1.00 72.94 67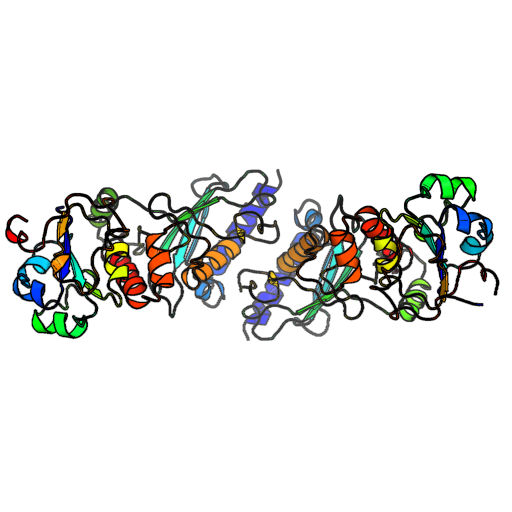 ILE B C 1
ATOM 3722 O O . ILE D 1 69 ? -14.407 3.499 8.896 1.00 77.94 67 ILE B O 1
ATOM 3727 N N . PRO D 1 70 ? -12.698 4.066 10.284 1.00 73.62 68 PRO B N 1
ATOM 3728 C CA . PRO D 1 70 ? -13.547 3.952 11.501 1.00 77.67 68 PRO B CA 1
ATOM 3729 C C . PRO D 1 70 ? -14.522 5.115 11.606 1.00 78.96 68 PRO B C 1
ATOM 3730 O O . PRO D 1 70 ? -14.303 6.128 10.942 1.00 76.45 68 PRO B O 1
ATOM 3734 N N . THR D 1 71 ? -15.584 4.970 12.401 1.00 82.75 69 THR B N 1
ATOM 3735 C CA . THR D 1 71 ? -16.686 5.944 12.379 1.00 84.92 69 THR B CA 1
ATOM 3736 C C . THR D 1 71 ? -16.252 7.298 12.938 1.00 83.36 69 THR B C 1
ATOM 3737 O O . THR D 1 71 ? -16.642 8.347 12.427 1.00 84.86 69 THR B O 1
ATOM 3741 N N . ASN D 1 72 ? -15.450 7.270 13.994 1.00 80.75 70 ASN B N 1
ATOM 3742 C CA . ASN D 1 72 ? -14.980 8.495 14.619 1.00 77.93 70 ASN B CA 1
ATOM 3743 C C . ASN D 1 72 ? -13.748 9.097 13.909 1.00 71.06 70 ASN B C 1
ATOM 3744 O O . ASN D 1 72 ? -13.170 10.027 14.412 1.00 73.30 70 ASN B O 1
ATOM 3749 N N . TYR D 1 73 ? -13.328 8.569 12.770 1.00 66.60 71 TYR B N 1
ATOM 3750 C CA . TYR D 1 73 ? -12.309 9.221 11.907 1.00 61.11 71 TYR B CA 1
ATOM 3751 C C . TYR D 1 73 ? -12.669 10.693 11.722 1.00 59.27 71 TYR B C 1
ATOM 3752 O O . TYR D 1 73 ? -13.842 11.008 11.570 1.00 59.79 71 TYR B O 1
ATOM 3761 N N . PRO D 1 74 ? -11.687 11.590 11.740 1.00 56.00 72 PRO B N 1
ATOM 3762 C CA . PRO D 1 74 ? -10.257 11.288 11.777 1.00 53.28 72 PRO B CA 1
ATOM 3763 C C . PRO D 1 74 ? -9.637 11.244 13.159 1.00 52.65 72 PRO B C 1
ATOM 3764 O O . PRO D 1 74 ? -8.416 11.317 13.275 1.00 50.69 72 PRO B O 1
ATOM 3768 N N . LEU D 1 75 ? -10.432 11.064 14.187 1.00 55.37 73 LEU B N 1
ATOM 3769 C CA . LEU D 1 75 ? -9.863 10.987 15.533 1.00 58.41 73 LEU B CA 1
ATOM 3770 C C . LEU D 1 75 ? -9.101 9.727 15.581 1.00 58.52 73 LEU B C 1
ATOM 3771 O O . LEU D 1 75 ? -7.940 9.746 15.933 1.00 60.06 73 LEU B O 1
ATOM 3776 N N . ASP D 1 76 ? -9.726 8.637 15.164 1.00 60.85 74 ASP B N 1
ATOM 3777 C CA . ASP D 1 76 ? -8.983 7.401 14.911 1.00 60.28 74 ASP B CA 1
ATOM 3778 C C . ASP D 1 76 ? -8.520 7.221 13.470 1.00 55.78 74 ASP B C 1
ATOM 3779 O O . ASP D 1 76 ? -9.215 7.617 12.525 1.00 52.94 74 ASP B O 1
ATOM 3784 N N . PRO D 1 77 ? -7.329 6.604 13.319 1.00 54.37 75 PRO B N 1
ATOM 3785 C CA . PRO D 1 77 ? -6.742 6.335 11.995 1.00 53.03 75 PRO B CA 1
ATOM 3786 C C . PRO D 1 77 ? -7.554 5.319 11.173 1.00 55.07 75 PRO B C 1
ATOM 3787 O O . PRO D 1 77 ? -8.263 4.458 11.762 1.00 55.26 75 PRO B O 1
ATOM 3791 N N . PRO D 1 78 ? -7.391 5.372 9.830 1.00 54.67 76 PRO B N 1
ATOM 3792 C CA . PRO D 1 78 ? -7.885 4.310 8.964 1.00 53.78 76 PRO B CA 1
ATOM 3793 C C . PRO D 1 78 ? -7.084 3.082 9.173 1.00 52.21 76 PRO B C 1
ATOM 3794 O O . PRO D 1 78 ? -5.959 3.188 9.610 1.00 48.66 76 PRO B O 1
ATOM 3798 N N . LYS D 1 79 ? -7.698 1.920 8.952 1.00 56.64 77 LYS B N 1
ATOM 3799 C CA . LYS D 1 79 ? -6.972 0.629 8.892 1.00 59.50 77 LYS B CA 1
ATOM 3800 C C . LYS D 1 79 ? -6.651 0.453 7.411 1.00 57.75 77 LYS B C 1
ATOM 3801 O O . LYS D 1 79 ? -7.576 0.528 6.564 1.00 57.36 77 LYS B O 1
ATOM 3807 N N . ILE D 1 80 ? -5.361 0.301 7.099 1.00 56.08 78 ILE B N 1
ATOM 3808 C CA . ILE D 1 80 ? -4.958 0.134 5.702 1.00 56.63 78 ILE B CA 1
ATOM 3809 C C . ILE D 1 80 ? -4.138 -1.133 5.481 1.00 57.82 78 ILE B C 1
ATOM 3810 O O . ILE D 1 80 ? -3.200 -1.396 6.223 1.00 56.69 78 ILE B O 1
ATOM 3815 N N . LYS D 1 81 ? -4.500 -1.920 4.457 1.00 57.51 79 LYS B N 1
ATOM 3816 C CA . LYS D 1 81 ? -3.675 -3.092 4.060 1.00 56.75 79 LYS B CA 1
ATOM 3817 C C . LYS D 1 81 ? -3.482 -3.178 2.574 1.00 53.17 79 LYS B C 1
ATOM 3818 O O . LYS D 1 81 ? -4.299 -2.664 1.816 1.00 51.34 79 LYS B O 1
ATOM 3824 N N . PHE D 1 82 ? -2.351 -3.774 2.190 1.00 53.53 80 PHE B N 1
ATOM 3825 C CA . PHE D 1 82 ? -2.083 -4.188 0.794 1.00 55.18 80 PHE B CA 1
ATOM 3826 C C . PHE D 1 82 ? -2.975 -5.315 0.407 1.00 56.94 80 PHE B C 1
ATOM 3827 O O . PHE D 1 82 ? -3.131 -6.235 1.203 1.00 59.74 80 PHE B O 1
ATOM 3835 N N . VAL D 1 83 ? -3.535 -5.294 -0.803 1.00 58.44 81 VAL B N 1
ATOM 3836 C CA . VAL D 1 83 ? -4.293 -6.486 -1.256 1.00 62.11 81 VAL B CA 1
ATOM 3837 C C . VAL D 1 83 ? -3.304 -7.571 -1.806 1.00 62.00 81 VAL B C 1
ATOM 3838 O O . VAL D 1 83 ? -2.493 -7.327 -2.719 1.00 64.25 81 VAL B O 1
ATOM 3842 N N . VAL D 1 84 ? -3.351 -8.726 -1.156 1.00 63.14 82 VAL B N 1
ATOM 3843 C CA . VAL D 1 84 ? -2.428 -9.819 -1.314 1.00 64.57 82 VAL B CA 1
ATOM 3844 C C . VAL D 1 84 ? -3.251 -11.102 -1.486 1.00 68.68 82 VAL B C 1
ATOM 3845 O O . VAL D 1 84 ? -4.130 -11.394 -0.682 1.00 79.24 82 VAL B O 1
ATOM 3849 N N . PHE D 1 85 ? -3.000 -11.862 -2.536 1.00 65.94 83 PHE B N 1
ATOM 3850 C CA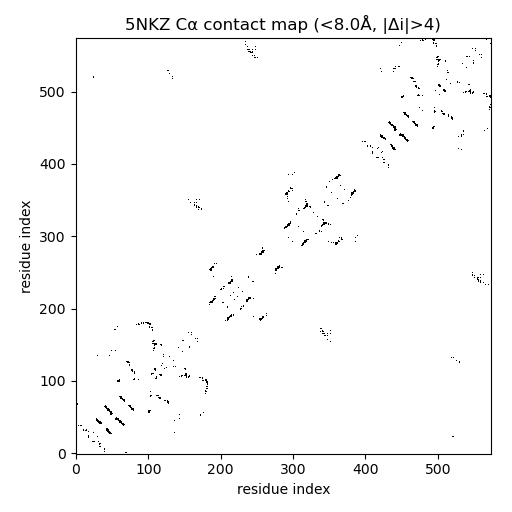 . PHE D 1 85 ? -3.777 -13.049 -2.764 1.00 65.31 83 PHE B CA 1
ATOM 3851 C C . PHE D 1 85 ? -2.902 -14.274 -2.668 1.00 68.14 83 PHE B C 1
ATOM 3852 O O . PHE D 1 85 ? -1.682 -14.170 -2.667 1.00 69.69 83 PHE B O 1
ATOM 3860 N N . GLY D 1 86 ? -3.539 -15.427 -2.533 1.00 71.74 84 GLY B N 1
ATOM 3861 C CA . GLY D 1 86 ? -2.847 -16.691 -2.659 1.00 76.07 84 GLY B CA 1
ATOM 3862 C C . GLY D 1 86 ? -2.346 -16.922 -4.088 1.00 78.59 84 GLY B C 1
ATOM 3863 O O . GLY D 1 86 ? -2.936 -16.425 -5.078 1.00 73.72 84 GLY B O 1
ATOM 3864 N N . GLU D 1 87 ? -1.260 -17.687 -4.172 1.00 83.97 85 GLU B N 1
ATOM 3865 C CA . GLU D 1 87 ? -0.622 -18.041 -5.454 1.00 85.60 85 GLU B CA 1
ATOM 3866 C C . GLU D 1 87 ? -1.617 -18.709 -6.471 1.00 83.28 85 GLU B C 1
ATOM 3867 O O . GLU D 1 87 ? -1.577 -18.438 -7.686 1.00 74.80 85 GLU B O 1
ATOM 3873 N N . GLU D 1 88 ? -2.535 -19.531 -5.943 1.00 84.66 86 GLU B N 1
ATOM 3874 C CA . GLU D 1 88 ? -3.617 -20.118 -6.736 1.00 85.46 86 GLU B CA 1
ATOM 3875 C C . GLU D 1 88 ? -4.639 -19.071 -7.261 1.00 80.72 86 GLU B C 1
ATOM 3876 O O . GLU D 1 88 ? -5.027 -19.090 -8.422 1.00 78.28 86 GLU B O 1
ATOM 3882 N N . LYS D 1 89 ? -5.056 -18.138 -6.418 1.00 79.89 87 LYS B N 1
ATOM 3883 C CA . LYS D 1 89 ? -5.920 -17.058 -6.889 1.00 78.24 87 LYS B CA 1
ATOM 3884 C C . LYS D 1 89 ? -5.244 -16.131 -7.910 1.00 71.67 87 LYS B C 1
ATOM 3885 O O . LYS D 1 89 ? -5.894 -15.631 -8.836 1.00 66.08 87 LYS B O 1
ATOM 3891 N N . ILE D 1 90 ? -3.952 -15.875 -7.724 1.00 69.25 88 ILE B N 1
ATOM 3892 C CA . ILE D 1 90 ? -3.249 -14.992 -8.651 1.00 69.32 88 ILE B CA 1
ATOM 3893 C C . ILE D 1 90 ? -3.103 -15.626 -10.034 1.00 69.65 88 ILE B C 1
ATOM 3894 O O . ILE D 1 90 ? -3.372 -14.939 -11.038 1.00 66.32 88 ILE B O 1
ATOM 3899 N N . ARG D 1 91 ? -2.718 -16.913 -10.091 1.00 71.03 89 ARG B N 1
ATOM 3900 C CA . ARG D 1 91 ? -2.578 -17.589 -11.398 1.00 73.42 89 ARG B CA 1
ATOM 3901 C C . ARG D 1 91 ? -3.892 -17.635 -12.219 1.00 74.01 89 ARG B C 1
ATOM 3902 O O . ARG D 1 91 ? -3.814 -17.555 -13.445 1.00 75.32 89 ARG B O 1
ATOM 3910 N N . GLN D 1 92 ? -5.065 -17.652 -11.569 1.00 72.74 90 GLN B N 1
ATOM 3911 C CA . GLN D 1 92 ? -6.333 -17.426 -12.307 1.00 75.16 90 GLN B CA 1
ATOM 3912 C C . GLN D 1 92 ? -6.610 -15.986 -12.751 1.00 75.07 90 GLN B C 1
ATOM 3913 O O . GLN D 1 92 ? -7.172 -15.759 -13.824 1.00 76.29 90 GLN B O 1
ATOM 3919 N N . LEU D 1 93 ? -6.253 -15.018 -11.915 1.00 75.98 91 LEU B N 1
ATOM 3920 C CA . LEU D 1 93 ? -6.318 -13.603 -12.317 1.00 76.14 91 LEU B CA 1
ATOM 3921 C C . LEU D 1 93 ? -5.440 -13.289 -13.536 1.00 76.07 91 LEU B C 1
ATOM 3922 O O . LEU D 1 93 ? -5.798 -12.430 -14.359 1.00 73.68 91 LEU B O 1
ATOM 3927 N N . GLN D 1 94 ? -4.287 -13.976 -13.610 1.00 76.72 92 GLN B N 1
ATOM 3928 C CA . GLN D 1 94 ? -3.348 -13.877 -14.744 1.00 76.60 92 GLN B CA 1
ATOM 3929 C C . GLN D 1 94 ? -3.893 -14.423 -16.094 1.00 77.88 92 GLN B C 1
ATOM 3930 O O . GLN D 1 94 ? -3.533 -13.916 -17.184 1.00 75.75 92 GLN B O 1
ATOM 3936 N N . ARG D 1 95 ? -4.792 -15.398 -16.020 1.00 78.98 93 ARG B N 1
ATOM 3937 C CA . ARG D 1 95 ? -5.422 -15.931 -17.218 1.00 84.27 93 ARG B CA 1
ATOM 3938 C C . ARG D 1 95 ? -6.221 -14.928 -18.003 1.00 87.65 93 ARG B C 1
ATOM 3939 O O . ARG D 1 95 ? -6.423 -15.164 -19.184 1.00 93.65 93 ARG B O 1
ATOM 3947 N N . LYS D 1 96 ? -6.682 -13.844 -17.367 1.00 90.73 94 LYS B N 1
ATOM 3948 C CA . LYS D 1 96 ? -7.147 -12.662 -18.128 1.00 95.17 94 LYS B CA 1
ATOM 3949 C C . LYS D 1 96 ? -5.986 -11.729 -18.612 1.00 96.47 94 LYS B C 1
ATOM 3950 O O . LYS D 1 96 ? -5.707 -10.703 -18.056 1.00 96.27 94 LYS B O 1
ATOM 3956 N N . THR D 1 97 ? -5.387 -12.196 -19.702 1.00 103.66 95 THR B N 1
ATOM 3957 C CA . THR D 1 97 ? -4.160 -11.747 -20.384 1.00 103.61 95 THR B CA 1
ATOM 3958 C C . THR D 1 97 ? -4.069 -10.333 -21.010 1.00 107.31 95 THR B C 1
ATOM 3959 O O . THR D 1 97 ? -2.963 -9.777 -21.075 1.00 105.65 95 THR B O 1
ATOM 3963 N N . SER D 1 98 ? -5.174 -9.818 -21.561 1.00 112.17 96 SER B N 1
ATOM 3964 C CA . SER D 1 98 ? -5.068 -8.571 -22.409 1.00 117.65 96 SER B CA 1
ATOM 3965 C C . SER D 1 98 ? -4.785 -7.326 -21.533 1.00 121.32 96 SER B C 1
ATOM 3966 O O . SER D 1 98 ? -5.317 -7.194 -20.404 1.00 118.46 96 SER B O 1
ATOM 3969 N N . SER D 1 99 ? -3.980 -6.404 -22.071 1.00 127.50 97 SER B N 1
ATOM 3970 C CA . SER D 1 99 ? -3.420 -5.306 -21.272 1.00 131.00 97 SER B CA 1
ATOM 3971 C C . SER D 1 99 ? -4.362 -4.142 -20.881 1.00 132.58 97 SER B C 1
ATOM 3972 O O . SER D 1 99 ? -3.871 -3.040 -20.628 1.00 124.83 97 SER B O 1
ATOM 3975 N N . GLY D 1 100 ? -5.678 -4.403 -20.804 1.00 137.52 98 GLY B N 1
ATOM 3976 C CA . GLY D 1 100 ? -6.737 -3.385 -20.863 1.00 142.32 98 GLY B CA 1
ATOM 3977 C C . GLY D 1 100 ? -6.677 -2.137 -19.985 1.00 144.74 98 GLY B C 1
ATOM 3978 O O . GLY D 1 100 ? -7.229 -1.091 -20.369 1.00 148.86 98 GLY B O 1
ATOM 3979 N N . ALA D 1 101 ? -6.089 -2.240 -18.785 1.00 138.15 99 ALA B N 1
ATOM 3980 C CA . ALA D 1 101 ? -5.758 -1.050 -17.969 1.00 129.84 99 ALA B CA 1
ATOM 3981 C C . ALA D 1 101 ? -4.345 -1.159 -17.341 1.00 120.41 99 ALA B C 1
ATOM 3982 O O . ALA D 1 101 ? -3.363 -0.714 -17.962 1.00 117.57 99 ALA B O 1
ATOM 3984 N N . ARG D 1 102 ? -4.235 -1.785 -16.164 1.00 110.09 100 ARG B N 1
ATOM 3985 C CA . ARG D 1 102 ? -3.025 -1.695 -15.358 1.00 103.58 100 ARG B CA 1
ATOM 3986 C C . ARG D 1 102 ? -2.608 -3.083 -14.922 1.00 95.32 100 ARG B C 1
ATOM 3987 O O . ARG D 1 102 ? -3.481 -3.877 -14.575 1.00 91.86 100 ARG B O 1
ATOM 3995 N N . LYS D 1 103 ? -1.299 -3.333 -14.888 1.00 89.38 101 LYS B N 1
ATOM 3996 C CA . LYS D 1 103 ? -0.783 -4.487 -14.152 1.00 84.48 101 LYS B CA 1
ATOM 3997 C C . LYS D 1 103 ? -0.552 -4.050 -12.712 1.00 75.71 101 LYS B C 1
ATOM 3998 O O . LYS D 1 103 ? 0.022 -3.019 -12.468 1.00 74.14 101 LYS B O 1
ATOM 4004 N N . VAL D 1 104 ? -0.988 -4.894 -11.796 1.00 69.07 102 VAL B N 1
ATOM 4005 C CA . VAL D 1 104 ? -0.870 -4.716 -10.382 1.00 66.33 102 VAL B CA 1
ATOM 4006 C C . VAL D 1 104 ? -0.316 -5.999 -9.823 1.00 63.56 102 VAL B C 1
ATOM 4007 O O . VAL D 1 104 ? -0.661 -7.071 -10.278 1.00 65.84 102 VAL B O 1
ATOM 4011 N N . CYS D 1 105 ? 0.511 -5.870 -8.803 1.00 61.36 103 CYS B N 1
ATOM 4012 C CA . CYS D 1 105 ? 1.172 -6.981 -8.162 1.00 60.90 103 CYS B CA 1
ATOM 4013 C C . CYS D 1 105 ? 0.445 -7.315 -6.872 1.00 59.58 103 CYS B C 1
ATOM 4014 O O . CYS D 1 105 ? 0.051 -6.426 -6.113 1.00 67.25 103 CYS B O 1
ATOM 4017 N N . TYR D 1 106 ? 0.240 -8.602 -6.636 1.00 58.48 104 TYR B N 1
ATOM 4018 C CA . TYR D 1 106 ? -0.600 -9.072 -5.566 1.00 57.18 104 TYR B CA 1
ATOM 4019 C C . TYR D 1 106 ? 0.198 -9.793 -4.530 1.00 56.89 104 TYR B C 1
ATOM 4020 O O . TYR D 1 106 ? -0.360 -10.492 -3.738 1.00 56.80 104 TYR B O 1
ATOM 4029 N N . LYS D 1 107 ? 1.510 -9.613 -4.502 1.00 59.41 105 LYS B N 1
ATOM 4030 C CA . LYS D 1 107 ? 2.290 -10.018 -3.322 1.00 63.05 105 LYS B CA 1
ATOM 4031 C C . LYS D 1 107 ? 3.079 -8.812 -2.854 1.00 63.82 105 LYS B C 1
ATOM 4032 O O . LYS D 1 107 ? 3.507 -7.982 -3.692 1.00 61.27 105 LYS B O 1
ATOM 4038 N N . MET D 1 108 ? 3.277 -8.730 -1.526 1.00 64.13 106 MET B N 1
ATOM 4039 C CA . MET D 1 108 ? 4.021 -7.629 -0.926 1.00 59.87 106 MET B CA 1
ATOM 4040 C C . MET D 1 108 ? 5.122 -8.089 0.048 1.00 61.15 106 MET B C 1
ATOM 4041 O O . MET D 1 108 ? 4.888 -8.267 1.267 1.00 60.09 106 MET B O 1
ATOM 4046 N N . PRO D 1 109 ? 6.349 -8.258 -0.490 1.00 62.14 107 PRO B N 1
ATOM 4047 C CA . PRO D 1 109 ? 7.509 -8.667 0.297 1.00 65.38 107 PRO B CA 1
ATOM 4048 C C . PRO D 1 109 ? 8.344 -7.482 0.845 1.00 65.91 107 PRO B C 1
ATOM 4049 O O . PRO D 1 109 ? 9.164 -6.919 0.136 1.00 65.86 107 PRO B O 1
ATOM 4053 N N . HIS D 1 110 ? 8.097 -7.141 2.112 1.00 66.02 108 HIS B N 1
ATOM 4054 C CA . HIS D 1 110 ? 8.691 -5.994 2.787 1.00 60.30 108 HIS B CA 1
ATOM 4055 C C . HIS D 1 110 ? 8.701 -6.313 4.282 1.00 58.41 108 HIS B C 1
ATOM 4056 O O . HIS D 1 110 ? 7.713 -6.852 4.768 1.00 56.75 108 HIS B O 1
ATOM 4063 N N . PRO D 1 111 ? 9.805 -6.008 5.008 1.00 61.87 109 PRO B N 1
ATOM 4064 C CA . PRO D 1 111 ? 9.926 -6.210 6.483 1.00 62.07 109 PRO B CA 1
ATOM 4065 C C . PRO D 1 111 ? 8.769 -5.687 7.321 1.00 57.58 109 PRO B C 1
ATOM 4066 O O . PRO D 1 111 ? 8.389 -6.316 8.276 1.00 57.33 109 PRO B O 1
ATOM 4070 N N . ASN D 1 112 ? 8.202 -4.563 6.951 1.00 53.05 110 ASN B N 1
ATOM 4071 C CA . ASN D 1 112 ? 7.117 -3.990 7.713 1.00 53.75 110 ASN B CA 1
ATOM 4072 C C . ASN D 1 112 ? 5.729 -4.273 7.160 1.00 54.02 110 ASN B C 1
ATOM 4073 O O . ASN D 1 112 ? 4.765 -3.586 7.489 1.00 54.08 110 ASN B O 1
ATOM 4078 N N . VAL D 1 113 ? 5.581 -5.283 6.314 1.00 57.72 111 VAL B N 1
ATOM 4079 C CA . VAL D 1 113 ? 4.215 -5.749 5.974 1.00 56.12 111 VAL B CA 1
ATOM 4080 C C . VAL D 1 113 ? 4.178 -7.228 6.088 1.00 56.48 111 VAL B C 1
ATOM 4081 O O . VAL D 1 113 ? 5.183 -7.878 5.936 1.00 58.13 111 VAL B O 1
ATOM 4085 N N . ASN D 1 114 ? 3.005 -7.702 6.487 1.00 60.61 112 ASN B N 1
ATOM 4086 C CA . ASN D 1 114 ? 2.711 -9.084 6.848 1.00 63.69 112 ASN B CA 1
ATOM 4087 C C . ASN D 1 114 ? 2.454 -9.754 5.528 1.00 62.94 112 ASN B C 1
ATOM 4088 O O . ASN D 1 114 ? 1.599 -9.292 4.753 1.00 57.84 112 ASN B O 1
ATOM 4093 N N . PHE D 1 115 ? 3.221 -10.806 5.249 1.00 66.38 113 PHE B N 1
ATOM 4094 C CA . PHE D 1 115 ? 3.239 -11.384 3.904 1.00 69.09 113 PHE B CA 1
ATOM 4095 C C . PHE D 1 115 ? 1.900 -11.923 3.433 1.00 68.20 113 PHE B C 1
ATOM 4096 O O . PHE D 1 115 ? 1.569 -11.725 2.235 1.00 67.07 113 PHE B O 1
ATOM 4104 N N . LYS D 1 116 ? 1.152 -12.542 4.378 1.00 67.67 114 LYS B N 1
ATOM 4105 C CA . LYS D 1 116 ? -0.169 -13.165 4.150 1.00 69.10 114 LYS B CA 1
ATOM 4106 C C . LYS D 1 116 ? -1.324 -12.145 4.167 1.00 66.95 114 LYS B C 1
ATOM 4107 O O . LYS D 1 116 ? -2.009 -11.956 3.175 1.00 64.68 114 LYS B O 1
ATOM 4113 N N . THR D 1 117 ? -1.514 -11.466 5.295 1.00 67.63 115 THR B N 1
ATOM 4114 C CA . THR D 1 117 ? -2.639 -10.529 5.484 1.00 64.80 115 THR B CA 1
ATOM 4115 C C . THR D 1 117 ? -2.575 -9.227 4.654 1.00 59.44 115 THR B C 1
ATOM 4116 O O . THR D 1 117 ? -3.613 -8.742 4.189 1.00 58.85 115 THR B O 1
ATOM 4120 N N . GLY D 1 118 ? -1.374 -8.687 4.451 1.00 56.01 116 GLY B N 1
ATOM 4121 C CA . GLY D 1 118 ? -1.188 -7.362 3.803 1.00 55.49 116 GLY B CA 1
ATOM 4122 C C . GLY D 1 118 ? -1.160 -6.210 4.819 1.00 56.44 116 GLY B C 1
ATOM 4123 O O . GLY D 1 118 ? -1.154 -5.039 4.460 1.00 54.79 116 GLY B O 1
ATOM 412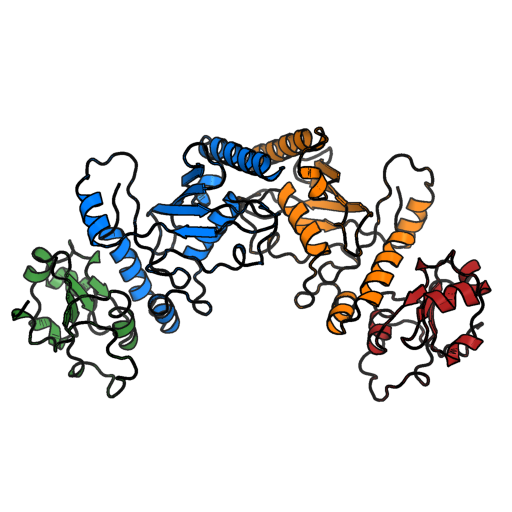4 N N . GLU D 1 119 ? -1.106 -6.575 6.093 1.00 57.51 117 GLU B N 1
ATOM 4125 C CA . GLU D 1 119 ? -1.137 -5.641 7.171 1.00 58.96 117 GLU B CA 1
ATOM 4126 C C . GLU D 1 119 ? 0.193 -4.934 7.271 1.00 57.29 117 GLU B C 1
ATOM 4127 O O . GLU D 1 119 ? 1.208 -5.521 7.027 1.00 55.68 117 GLU B O 1
ATOM 4133 N N . ILE D 1 120 ? 0.152 -3.668 7.681 1.00 58.52 118 ILE B N 1
ATOM 4134 C CA . ILE D 1 120 ? 1.299 -2.737 7.642 1.00 55.62 118 ILE B CA 1
ATOM 4135 C C . ILE D 1 120 ? 1.675 -2.282 9.041 1.00 54.73 118 ILE B C 1
ATOM 4136 O O . ILE D 1 120 ? 0.814 -2.018 9.836 1.00 56.33 118 ILE B O 1
ATOM 4141 N N . CYS D 1 121 ? 2.961 -2.188 9.319 1.00 54.06 119 CYS B N 1
ATOM 4142 C CA . CYS D 1 121 ? 3.470 -1.666 10.584 1.00 54.63 119 CYS B CA 1
ATOM 4143 C C . CYS D 1 121 ? 4.108 -0.277 10.367 1.00 55.01 119 CYS B C 1
ATOM 4144 O O . CYS D 1 121 ? 5.303 -0.136 10.055 1.00 54.69 119 CYS B O 1
ATOM 4147 N N . LEU D 1 122 ? 3.283 0.747 10.558 1.00 60.51 120 LEU B N 1
ATOM 4148 C CA . LEU D 1 122 ? 3.662 2.122 10.287 1.00 58.49 120 LEU B CA 1
ATOM 4149 C C . LEU D 1 122 ? 3.094 3.082 11.393 1.00 60.35 120 LEU B C 1
ATOM 4150 O O . LEU D 1 122 ? 1.867 3.264 11.478 1.00 61.21 120 LEU B O 1
ATOM 4155 N N . ASP D 1 123 ? 3.985 3.684 12.211 1.00 62.04 121 ASP B N 1
ATOM 4156 C CA . ASP D 1 123 ? 3.612 4.614 13.346 1.00 61.02 121 ASP B CA 1
ATOM 4157 C C . ASP D 1 123 ? 2.485 5.602 13.026 1.00 59.82 121 ASP B C 1
ATOM 4158 O O . ASP D 1 123 ? 1.584 5.740 13.807 1.00 61.46 121 ASP B O 1
ATOM 4163 N N . ILE D 1 124 ? 2.518 6.248 11.863 1.00 59.23 122 ILE B N 1
ATOM 4164 C CA . ILE D 1 124 ? 1.402 7.068 11.319 1.00 59.67 122 ILE B CA 1
ATOM 4165 C C . ILE D 1 124 ? -0.010 6.520 11.411 1.00 60.49 122 ILE B C 1
ATOM 4166 O O . ILE D 1 124 ? -0.984 7.279 11.436 1.00 63.93 122 ILE B O 1
ATOM 4171 N N . LEU D 1 125 ? -0.118 5.204 11.329 1.00 60.09 123 LEU B N 1
ATOM 4172 C CA . LEU D 1 125 ? -1.378 4.537 11.335 1.00 59.48 123 LEU B CA 1
ATOM 4173 C C . LEU D 1 125 ? -1.713 3.991 12.701 1.00 62.71 123 LEU B C 1
ATOM 4174 O O . LEU D 1 125 ? -2.876 3.701 12.909 1.00 67.00 123 LEU B O 1
ATOM 4179 N N . GLN D 1 126 ? -0.741 3.817 13.599 1.00 65.26 124 GLN B N 1
ATOM 4180 C CA . GLN D 1 126 ? -1.008 3.516 15.020 1.00 71.97 124 GLN B CA 1
ATOM 4181 C C . GLN D 1 126 ? -0.858 4.867 15.818 1.00 73.11 124 GLN B C 1
ATOM 4182 O O . GLN D 1 126 ? -1.650 5.819 15.613 1.00 67.78 124 GLN B O 1
ATOM 4188 N N . GLN D 1 127 ? 0.181 4.999 16.634 1.00 77.67 125 GLN B N 1
ATOM 4189 C CA . GLN D 1 127 ? 0.180 6.047 17.673 1.00 79.78 125 GLN B CA 1
ATOM 4190 C C . GLN D 1 127 ? 0.375 7.491 17.226 1.00 73.54 125 GLN B C 1
ATOM 4191 O O . GLN D 1 127 ? 0.071 8.368 17.987 1.00 79.90 125 GLN B O 1
ATOM 4197 N N . LYS D 1 128 ? 0.930 7.720 16.044 1.00 66.66 126 LYS B N 1
ATOM 4198 C CA . LYS D 1 128 ? 1.250 9.042 15.510 1.00 62.30 126 LYS B CA 1
ATOM 4199 C C . LYS D 1 128 ? 0.193 9.608 14.570 1.00 58.04 126 LYS B C 1
ATOM 4200 O O . LYS D 1 128 ? 0.399 10.646 13.996 1.00 53.92 126 LYS B O 1
ATOM 4206 N N . TRP D 1 129 ? -0.932 8.930 14.380 1.00 58.57 127 TRP B N 1
ATOM 4207 C CA . TRP D 1 129 ? -2.015 9.511 13.577 1.00 55.81 127 TRP B CA 1
ATOM 4208 C C . TRP D 1 129 ? -2.515 10.750 14.330 1.00 57.03 127 TRP B C 1
ATOM 4209 O O . TRP D 1 129 ? -2.428 10.810 15.562 1.00 57.98 127 TRP B O 1
ATOM 4220 N N . SER D 1 130 ? -3.033 11.723 13.605 1.00 55.54 128 SER B N 1
ATOM 4221 C CA . SER D 1 130 ? -3.793 12.813 14.215 1.00 55.94 128 SER B CA 1
ATOM 4222 C C . SER D 1 130 ? -4.782 13.252 13.163 1.00 56.86 128 SER B C 1
ATOM 4223 O O . SER D 1 130 ? -4.653 12.863 11.998 1.00 56.91 128 SER B O 1
ATOM 4226 N N . PRO D 1 131 ? -5.787 14.059 13.567 1.00 59.91 129 PRO B N 1
ATOM 4227 C CA . PRO D 1 131 ? -6.727 14.599 12.594 1.00 58.19 129 PRO B CA 1
ATOM 4228 C C . PRO D 1 131 ? -6.118 15.504 11.565 1.00 57.03 129 PRO B C 1
ATOM 4229 O O . PRO D 1 131 ? -6.816 15.897 10.665 1.00 58.71 129 PRO B O 1
ATOM 4233 N N . ALA D 1 132 ? -4.861 15.888 11.722 1.00 57.80 130 ALA B N 1
ATOM 4234 C CA . ALA D 1 132 ? -4.132 16.635 10.683 1.00 59.06 130 ALA B CA 1
ATOM 4235 C C . ALA D 1 132 ? -4.068 15.848 9.386 1.00 61.51 130 ALA B C 1
ATOM 4236 O O . ALA D 1 132 ? -4.228 16.437 8.320 1.00 60.37 130 ALA B O 1
ATOM 4238 N N . TRP D 1 133 ? -3.829 14.524 9.527 1.00 64.17 131 TRP B N 1
ATOM 4239 C CA . TRP D 1 133 ? -3.553 13.601 8.413 1.00 63.11 131 TRP B CA 1
ATOM 4240 C C . TRP D 1 133 ? -4.761 13.251 7.557 1.00 60.33 131 TRP B C 1
ATOM 4241 O O . TRP D 1 133 ? -5.875 13.168 8.039 1.00 61.49 131 TRP B O 1
ATOM 4252 N N . THR D 1 134 ? -4.509 13.006 6.291 1.00 58.50 132 THR B N 1
ATOM 4253 C CA . THR D 1 134 ? -5.521 12.584 5.356 1.00 60.57 132 THR B CA 1
ATOM 4254 C C . THR D 1 134 ? -5.246 11.169 4.847 1.00 60.04 132 THR B C 1
ATOM 4255 O O . THR D 1 134 ? -4.183 10.599 5.070 1.00 57.23 132 THR B O 1
ATOM 4259 N N . LEU D 1 135 ? -6.213 10.627 4.135 1.00 62.28 133 LEU B N 1
ATOM 4260 C CA . LEU D 1 135 ? -5.993 9.328 3.468 1.00 65.78 133 LEU B CA 1
ATOM 4261 C C . LEU D 1 135 ? -4.800 9.460 2.512 1.00 65.59 133 LEU B C 1
ATOM 4262 O O . LEU D 1 135 ? -3.873 8.615 2.487 1.00 63.10 133 LEU B O 1
ATOM 4267 N N . GLN D 1 136 ? -4.817 10.564 1.778 1.00 64.84 134 GLN B N 1
ATOM 4268 C CA . GLN D 1 136 ? -3.848 10.798 0.755 1.00 65.04 134 GLN B CA 1
ATOM 4269 C C . GLN D 1 136 ? -2.442 10.841 1.319 1.00 65.40 134 GLN B C 1
ATOM 4270 O O . GLN D 1 136 ? -1.540 10.301 0.709 1.00 68.53 134 GLN B O 1
ATOM 4276 N N . SER D 1 137 ? -2.226 11.448 2.483 1.00 63.83 135 SER B N 1
ATOM 4277 C CA . SER D 1 137 ? -0.860 11.552 2.999 1.00 62.79 135 SER B CA 1
ATOM 4278 C C . SER D 1 137 ? -0.451 10.292 3.724 1.00 61.27 135 SER B C 1
ATOM 4279 O O . SER D 1 137 ? 0.717 10.008 3.844 1.00 62.17 135 SER B O 1
ATOM 4282 N N . ALA D 1 138 ? -1.413 9.536 4.223 1.00 62.16 136 ALA B N 1
ATOM 4283 C CA . ALA D 1 138 ? -1.127 8.180 4.730 1.00 62.05 136 ALA B CA 1
ATOM 4284 C C . ALA D 1 138 ? -0.567 7.260 3.605 1.00 61.94 136 ALA B C 1
ATOM 4285 O O . ALA D 1 138 ? 0.431 6.548 3.794 1.00 60.37 136 ALA B O 1
ATOM 4287 N N . LEU D 1 139 ? -1.176 7.336 2.423 1.00 61.78 137 LEU B N 1
ATOM 4288 C CA . LEU D 1 139 ? -0.631 6.649 1.275 1.00 63.48 137 LEU B CA 1
ATOM 4289 C C . LEU D 1 139 ? 0.802 7.035 0.935 1.00 64.38 137 LEU B C 1
ATOM 4290 O O . LEU D 1 139 ? 1.657 6.140 0.762 1.00 65.20 137 LEU B O 1
ATOM 4295 N N . VAL D 1 140 ? 1.071 8.345 0.867 1.00 63.03 138 VAL B N 1
ATOM 4296 C CA . VAL D 1 140 ? 2.422 8.843 0.601 1.00 58.73 138 VAL B CA 1
ATOM 4297 C C . VAL D 1 140 ? 3.362 8.313 1.667 1.00 56.51 138 VAL B C 1
ATOM 4298 O O . VAL D 1 140 ? 4.523 7.996 1.377 1.00 57.31 138 VAL B O 1
ATOM 4302 N N . ALA D 1 141 ? 2.850 8.198 2.892 1.00 54.48 139 ALA B N 1
ATOM 4303 C CA . ALA D 1 141 ? 3.636 7.636 3.993 1.00 54.47 139 ALA B CA 1
ATOM 4304 C C . ALA D 1 141 ? 4.045 6.176 3.753 1.00 52.73 139 ALA B C 1
ATOM 4305 O O . ALA D 1 141 ? 5.116 5.761 4.129 1.00 51.62 139 ALA B O 1
ATOM 4307 N N . ILE D 1 142 ? 3.144 5.417 3.156 1.00 53.68 140 ILE B N 1
ATOM 4308 C CA . ILE D 1 142 ? 3.373 4.003 2.840 1.00 54.35 140 ILE B CA 1
ATOM 4309 C C . ILE D 1 142 ? 4.384 3.827 1.708 1.00 51.55 140 ILE B C 1
ATOM 4310 O O . ILE D 1 142 ? 5.254 2.931 1.776 1.00 50.65 140 ILE B O 1
ATOM 4315 N N . VAL D 1 143 ? 4.293 4.680 0.685 1.00 49.60 141 VAL B N 1
ATOM 4316 C CA . VAL D 1 143 ? 5.317 4.640 -0.358 1.00 50.45 141 VAL B CA 1
ATOM 4317 C C . VAL D 1 143 ? 6.691 5.004 0.224 1.00 52.55 141 VAL B C 1
ATOM 4318 O O . VAL D 1 143 ? 7.687 4.351 -0.116 1.00 55.97 141 VAL B O 1
ATOM 4322 N N . VAL D 1 144 ? 6.752 5.982 1.137 1.00 51.95 142 VAL B N 1
ATOM 4323 C CA . VAL D 1 144 ? 8.020 6.279 1.806 1.00 50.61 142 VAL B CA 1
ATOM 4324 C C . VAL D 1 144 ? 8.554 5.036 2.585 1.00 49.09 142 VAL B C 1
ATOM 4325 O O . VAL D 1 144 ? 9.751 4.804 2.674 1.00 49.56 142 VAL B O 1
ATOM 4329 N N . LEU D 1 145 ? 7.652 4.250 3.151 1.00 49.14 143 LEU B N 1
ATOM 4330 C CA . LEU D 1 145 ? 8.007 3.087 3.946 1.00 49.99 143 LEU B CA 1
ATOM 4331 C C . LEU D 1 145 ? 8.622 2.005 3.025 1.00 52.08 143 LEU B C 1
ATOM 4332 O O . LEU D 1 145 ? 9.617 1.333 3.402 1.00 55.68 143 LEU B O 1
ATOM 4337 N N . LEU D 1 146 ? 8.054 1.870 1.818 1.00 47.83 144 LEU B N 1
ATOM 4338 C CA . LEU D 1 146 ? 8.619 0.973 0.839 1.00 48.57 144 LEU B CA 1
ATOM 4339 C C . LEU D 1 146 ? 10.097 1.245 0.504 1.00 48.91 144 LEU B C 1
ATOM 4340 O O . LEU D 1 146 ? 10.904 0.304 0.434 1.00 49.90 144 LEU B O 1
ATOM 4345 N N . ALA D 1 147 ? 10.450 2.519 0.323 1.00 47.25 145 ALA B N 1
ATOM 4346 C CA . ALA D 1 147 ? 11.858 2.917 0.212 1.00 45.53 145 ALA B CA 1
ATOM 4347 C C . ALA D 1 147 ? 12.640 2.880 1.511 1.00 43.74 145 ALA B C 1
ATOM 4348 O O . ALA D 1 147 ? 13.830 2.866 1.486 1.00 44.34 145 ALA B O 1
ATOM 4350 N N . ASN D 1 148 ? 11.991 2.868 2.644 1.00 44.22 146 ASN B N 1
ATOM 4351 C CA . ASN D 1 148 ? 12.674 3.039 3.938 1.00 47.42 146 ASN B CA 1
ATOM 4352 C C . ASN D 1 148 ? 12.168 1.967 4.905 1.00 50.20 146 ASN B C 1
ATOM 4353 O O . ASN D 1 148 ? 11.528 2.247 5.937 1.00 53.60 146 ASN B O 1
ATOM 4358 N N . PRO D 1 149 ? 12.410 0.722 4.575 1.00 50.07 147 PRO B N 1
ATOM 4359 C CA . PRO D 1 149 ? 11.948 -0.263 5.508 1.00 51.25 147 PRO B CA 1
ATOM 4360 C C . PRO D 1 149 ? 12.623 -0.066 6.871 1.00 52.89 147 PRO B C 1
ATOM 4361 O O . PRO D 1 149 ? 13.735 0.405 6.916 1.00 50.60 147 PRO B O 1
ATOM 4365 N N . GLU D 1 150 ? 11.934 -0.438 7.939 1.00 55.20 148 GLU B N 1
ATOM 4366 C CA . GLU D 1 150 ? 12.496 -0.479 9.267 1.00 60.18 148 GLU B CA 1
ATOM 4367 C C . GLU D 1 150 ? 12.624 -1.901 9.837 1.00 60.98 148 GLU B C 1
ATOM 4368 O O . GLU D 1 150 ? 11.696 -2.391 10.479 1.00 59.32 148 GLU B O 1
ATOM 4374 N N . PRO D 1 151 ? 13.783 -2.564 9.613 1.00 64.35 149 PRO B N 1
ATOM 4375 C CA . PRO D 1 151 ? 14.055 -3.969 10.043 1.00 67.78 149 PRO B CA 1
ATOM 4376 C C . PRO D 1 151 ? 13.891 -4.318 11.523 1.00 73.34 149 PRO B C 1
ATOM 4377 O O . PRO D 1 151 ? 13.789 -5.526 11.863 1.00 75.83 149 PRO B O 1
ATOM 4381 N N . LEU D 1 152 ? 13.923 -3.303 12.394 1.00 71.75 150 LEU B N 1
ATOM 4382 C CA . LEU D 1 152 ? 13.856 -3.561 13.841 1.00 74.47 150 LEU B CA 1
ATOM 4383 C C . LEU D 1 152 ? 12.400 -3.591 14.350 1.00 74.30 150 LEU B C 1
ATOM 4384 O O . LEU D 1 152 ? 12.169 -3.964 15.484 1.00 73.07 150 LEU B O 1
ATOM 4389 N N . SER D 1 153 ? 11.446 -3.244 13.474 1.00 72.97 151 SER B N 1
ATOM 4390 C CA . SER D 1 153 ? 10.005 -3.387 13.731 1.00 73.65 151 SER B CA 1
ATOM 4391 C C . SER D 1 153 ? 9.288 -4.344 12.653 1.00 69.86 151 SER B C 1
ATOM 4392 O O . SER D 1 153 ? 8.356 -3.941 11.905 1.00 66.27 151 SER B O 1
ATOM 4395 N N . PRO D 1 154 ? 9.681 -5.641 12.628 1.00 68.03 152 PRO B N 1
ATOM 4396 C CA . PRO D 1 154 ? 9.332 -6.466 11.485 1.00 66.00 152 PRO B CA 1
ATOM 4397 C C . PRO D 1 154 ? 7.973 -7.163 11.629 1.00 68.28 152 PRO B C 1
ATOM 4398 O O . PRO D 1 154 ? 7.612 -7.695 12.679 1.00 73.97 152 PRO B O 1
ATOM 4402 N N . LEU D 1 155 ? 7.227 -7.145 10.545 1.00 65.35 153 LEU B N 1
ATOM 4403 C CA . LEU D 1 155 ? 6.068 -7.970 10.367 1.00 62.92 153 LEU B CA 1
ATOM 4404 C C . LEU D 1 155 ? 6.359 -9.072 9.360 1.00 61.36 153 LEU B C 1
ATOM 4405 O O . LEU D 1 155 ? 5.474 -9.834 9.076 1.00 65.04 153 LEU B O 1
ATOM 4410 N N . ASN D 1 156 ? 7.562 -9.127 8.799 1.00 60.30 154 ASN B N 1
ATOM 4411 C CA . ASN D 1 156 ? 7.995 -10.153 7.836 1.00 59.99 154 ASN B CA 1
ATOM 4412 C C . ASN D 1 156 ? 9.454 -10.390 8.198 1.00 61.37 154 ASN B C 1
ATOM 4413 O O . ASN D 1 156 ? 10.324 -9.627 7.762 1.00 62.12 154 ASN B O 1
ATOM 4418 N N . ILE D 1 157 ? 9.734 -11.407 9.007 1.00 63.32 155 ILE B N 1
ATOM 4419 C CA . ILE D 1 157 ? 11.073 -11.512 9.648 1.00 63.66 155 ILE B CA 1
ATOM 4420 C C . ILE D 1 157 ? 12.200 -11.758 8.641 1.00 63.07 155 ILE B C 1
ATOM 4421 O O . ILE D 1 157 ? 13.337 -11.330 8.824 1.00 63.25 155 ILE B O 1
ATOM 4426 N N . ASP D 1 158 ? 11.874 -12.468 7.566 1.00 63.49 156 ASP B N 1
ATOM 4427 C CA . ASP D 1 158 ? 12.874 -13.027 6.676 1.00 61.21 156 ASP B CA 1
ATOM 4428 C C . ASP D 1 158 ? 13.331 -11.966 5.710 1.00 57.80 156 ASP B C 1
ATOM 4429 O O . ASP D 1 158 ? 14.518 -11.867 5.450 1.00 59.04 156 ASP B O 1
ATOM 4434 N N . MET D 1 159 ? 12.424 -11.141 5.218 1.00 55.74 157 MET B N 1
ATOM 4435 C CA . MET D 1 159 ? 12.829 -10.006 4.406 1.00 55.77 157 MET B CA 1
ATOM 4436 C C . MET D 1 159 ? 13.636 -9.038 5.245 1.00 58.43 157 MET B C 1
ATOM 4437 O O . MET D 1 159 ? 14.622 -8.482 4.756 1.00 61.59 157 MET B O 1
ATOM 4442 N N . ALA D 1 160 ? 13.232 -8.861 6.501 1.00 58.81 158 ALA B N 1
ATOM 4443 C CA . ALA D 1 160 ? 13.946 -8.009 7.438 1.00 60.38 158 ALA B CA 1
ATOM 4444 C C . ALA D 1 160 ? 15.346 -8.537 7.690 1.00 61.11 158 ALA B C 1
ATOM 4445 O O . ALA D 1 160 ? 16.304 -7.741 7.708 1.00 67.00 158 ALA B O 1
ATOM 4447 N N . ASN D 1 161 ? 15.481 -9.857 7.854 1.00 58.27 159 ASN B N 1
ATOM 4448 C CA . ASN D 1 161 ? 16.798 -10.456 8.112 1.00 58.04 159 ASN B CA 1
ATOM 4449 C C . ASN D 1 161 ? 17.798 -10.333 6.961 1.00 55.01 159 ASN B C 1
ATOM 4450 O O . ASN D 1 161 ? 18.999 -10.476 7.170 1.00 55.97 159 ASN B O 1
ATOM 4455 N N . LEU D 1 162 ? 17.317 -10.082 5.757 1.00 51.57 160 LEU B N 1
ATOM 4456 C CA . LEU D 1 162 ? 18.214 -9.894 4.654 1.00 52.59 160 LEU B CA 1
ATOM 4457 C C . LEU D 1 162 ? 18.913 -8.601 4.808 1.00 53.95 160 LEU B C 1
ATOM 4458 O O . LEU D 1 162 ? 20.089 -8.506 4.490 1.00 56.06 160 LEU B O 1
ATOM 4463 N N . LEU D 1 163 ? 18.185 -7.602 5.316 1.00 56.39 161 LEU B N 1
ATOM 4464 C CA . LEU D 1 163 ? 18.770 -6.288 5.702 1.00 55.03 161 LEU B CA 1
ATOM 4465 C C . LEU D 1 163 ? 19.671 -6.397 6.929 1.00 55.61 161 LEU B C 1
ATOM 4466 O O . LEU D 1 163 ? 20.731 -5.822 6.943 1.00 54.35 161 LEU B O 1
ATOM 4471 N N . LYS D 1 164 ? 19.310 -7.196 7.911 1.00 57.91 162 LYS B N 1
ATOM 4472 C CA . LYS D 1 164 ? 20.226 -7.410 9.029 1.00 63.72 162 LYS B CA 1
ATOM 4473 C C . LYS D 1 164 ? 21.543 -8.038 8.604 1.00 66.03 162 LYS B C 1
ATOM 4474 O O . LYS D 1 164 ? 22.579 -7.710 9.144 1.00 68.42 162 LYS B O 1
ATOM 4480 N N . CYS D 1 165 ? 21.499 -8.910 7.604 1.00 68.88 163 CYS B N 1
ATOM 4481 C CA . CYS D 1 165 ? 22.720 -9.488 6.978 1.00 70.72 163 CYS B CA 1
ATOM 4482 C C . CYS D 1 165 ? 23.449 -8.494 6.078 1.00 67.19 163 CYS B C 1
ATOM 4483 O O . CYS D 1 165 ? 24.531 -8.758 5.600 1.00 67.16 163 CYS B O 1
ATOM 4486 N N . ASP D 1 166 ? 22.821 -7.371 5.825 1.00 65.18 164 ASP B N 1
ATOM 4487 C CA . ASP D 1 166 ? 23.260 -6.441 4.817 1.00 65.34 164 ASP B CA 1
ATOM 4488 C C . ASP D 1 166 ? 23.111 -6.968 3.394 1.00 63.04 164 ASP B C 1
ATOM 4489 O O . ASP D 1 166 ? 23.612 -6.353 2.469 1.00 63.15 164 ASP B O 1
ATOM 4494 N N . ASP D 1 167 ? 22.373 -8.063 3.206 1.00 62.91 165 ASP B N 1
ATOM 4495 C CA . ASP D 1 167 ? 22.232 -8.676 1.878 1.00 61.36 165 ASP B CA 1
ATOM 4496 C C . ASP D 1 167 ? 21.208 -7.900 1.102 1.00 59.24 165 ASP B C 1
ATOM 4497 O O . ASP D 1 167 ? 20.038 -8.280 1.007 1.00 54.69 165 ASP B O 1
ATOM 4502 N N . THR D 1 168 ? 21.685 -6.794 0.544 1.00 60.54 166 THR B N 1
ATOM 4503 C CA . THR D 1 168 ? 20.819 -5.886 -0.147 1.00 61.42 166 THR B CA 1
ATOM 4504 C C . THR D 1 168 ? 20.364 -6.427 -1.519 1.00 61.56 166 THR B C 1
ATOM 4505 O O . THR D 1 168 ? 19.238 -6.183 -1.954 1.00 59.97 166 THR B O 1
ATOM 4509 N N . THR D 1 169 ? 21.244 -7.175 -2.179 1.00 63.19 167 THR B N 1
ATOM 4510 C CA . THR D 1 169 ? 20.938 -7.771 -3.488 1.00 61.55 167 THR B CA 1
ATOM 4511 C C . THR D 1 169 ? 19.935 -8.934 -3.446 1.00 58.28 167 THR B C 1
ATOM 4512 O O . THR D 1 169 ? 19.054 -9.032 -4.322 1.00 57.62 167 THR B O 1
ATOM 4516 N N . ALA D 1 170 ? 20.080 -9.803 -2.446 1.00 54.11 168 ALA B N 1
ATOM 4517 C CA . ALA D 1 170 ? 19.074 -10.817 -2.173 1.00 52.17 168 ALA B CA 1
ATOM 4518 C C . ALA D 1 170 ? 17.705 -10.213 -1.937 1.00 52.39 168 ALA B C 1
ATOM 4519 O O . ALA D 1 170 ? 16.725 -10.688 -2.440 1.00 52.71 168 ALA B O 1
ATOM 4521 N N . TYR D 1 171 ? 17.652 -9.155 -1.136 1.00 56.02 169 TYR B N 1
ATOM 4522 C CA . TYR D 1 171 ? 16.423 -8.410 -0.871 1.00 54.36 169 TYR B CA 1
ATOM 4523 C C . TYR D 1 171 ? 15.824 -7.953 -2.207 1.00 54.20 169 TYR B C 1
ATOM 4524 O O . TYR D 1 171 ? 14.625 -8.108 -2.423 1.00 57.00 169 TYR B O 1
ATOM 4533 N N . LYS D 1 172 ? 16.647 -7.403 -3.097 1.00 53.15 170 LYS B N 1
ATOM 4534 C CA . LYS D 1 172 ? 16.144 -6.744 -4.305 1.00 54.98 170 LYS B CA 1
ATOM 4535 C C . LYS D 1 172 ? 15.744 -7.763 -5.393 1.00 55.79 170 LYS B C 1
ATOM 4536 O O . LYS D 1 172 ? 14.742 -7.574 -6.077 1.00 54.11 170 LYS B O 1
ATOM 4542 N N . ASP D 1 173 ? 16.570 -8.799 -5.588 1.00 56.26 171 ASP B N 1
ATOM 4543 C CA . ASP D 1 173 ? 16.235 -9.888 -6.472 1.00 56.80 171 ASP B CA 1
ATOM 4544 C C . ASP D 1 173 ? 14.869 -10.475 -6.071 1.00 57.19 171 ASP B C 1
ATOM 4545 O O . ASP D 1 173 ? 13.960 -10.639 -6.910 1.00 61.36 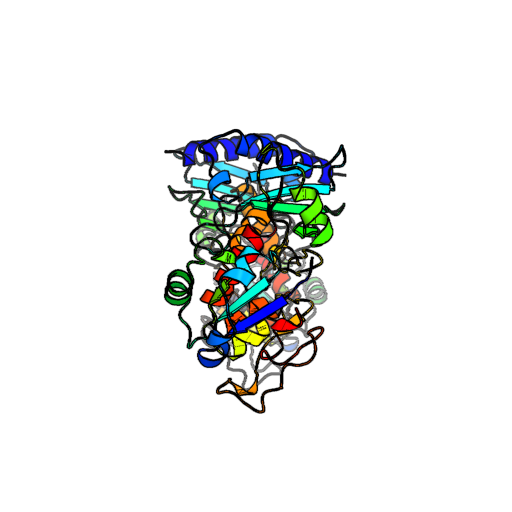171 ASP B O 1
ATOM 4550 N N . LEU D 1 174 ? 14.701 -10.748 -4.784 1.00 54.05 172 LEU B N 1
ATOM 4551 C CA . LEU D 1 174 ? 13.469 -11.368 -4.274 1.00 52.29 172 LEU B CA 1
ATOM 4552 C C . LEU D 1 174 ? 12.252 -10.446 -4.518 1.00 53.10 172 LEU B C 1
ATOM 4553 O O . LEU D 1 174 ? 11.223 -10.876 -5.001 1.00 56.35 172 LEU B O 1
ATOM 4558 N N . VAL D 1 175 ? 12.395 -9.161 -4.237 1.00 52.84 173 VAL B N 1
ATOM 4559 C CA . VAL D 1 175 ? 11.358 -8.187 -4.576 1.00 51.83 173 VAL B CA 1
ATOM 4560 C C . VAL D 1 175 ? 11.018 -8.197 -6.092 1.00 53.16 173 VAL B C 1
ATOM 4561 O O . VAL D 1 175 ? 9.846 -8.132 -6.454 1.00 51.49 173 VAL B O 1
ATOM 4565 N N . HIS D 1 176 ? 12.045 -8.290 -6.951 1.00 57.50 174 HIS B N 1
ATOM 4566 C CA . HIS D 1 176 ? 11.883 -8.320 -8.430 1.00 60.55 174 HIS B CA 1
ATOM 4567 C C . HIS D 1 176 ? 11.229 -9.620 -8.889 1.00 60.26 174 HIS B C 1
ATOM 4568 O O . HIS D 1 176 ? 10.492 -9.637 -9.901 1.00 59.21 174 HIS B O 1
ATOM 4575 N N . TYR D 1 177 ? 11.509 -10.693 -8.134 1.00 57.73 175 TYR B N 1
ATOM 4576 C CA . TYR D 1 177 ? 10.879 -11.996 -8.334 1.00 56.59 175 TYR B CA 1
ATOM 4577 C C . TYR D 1 177 ? 9.410 -11.899 -8.201 1.00 53.98 175 TYR B C 1
ATOM 4578 O O . TYR D 1 177 ? 8.715 -12.049 -9.186 1.00 56.51 175 TYR B O 1
ATOM 4587 N N . TYR D 1 178 ? 8.940 -11.573 -7.005 1.00 50.43 176 TYR B N 1
ATOM 4588 C CA . TYR D 1 178 ? 7.494 -11.480 -6.727 1.00 48.82 176 TYR B CA 1
ATOM 4589 C C . TYR D 1 178 ? 6.741 -10.594 -7.725 1.00 49.70 176 TYR B C 1
ATOM 4590 O O . TYR D 1 178 ? 5.657 -10.902 -8.105 1.00 52.26 176 TYR B O 1
ATOM 4599 N N . ILE D 1 179 ? 7.341 -9.526 -8.185 1.00 51.03 177 ILE B N 1
ATOM 4600 C CA . ILE D 1 179 ? 6.682 -8.616 -9.110 1.00 54.53 177 ILE B CA 1
ATOM 4601 C C . ILE D 1 179 ? 6.493 -9.239 -10.472 1.00 55.83 177 ILE B C 1
ATOM 4602 O O . ILE D 1 179 ? 5.468 -9.045 -11.095 1.00 56.53 177 ILE B O 1
ATOM 4607 N N . ALA D 1 180 ? 7.517 -9.944 -10.936 1.00 57.35 178 ALA B N 1
ATOM 4608 C CA . ALA D 1 180 ? 7.471 -10.625 -12.210 1.00 59.98 178 ALA B CA 1
ATOM 4609 C C . ALA D 1 180 ? 6.408 -11.710 -12.157 1.00 60.22 178 ALA B C 1
ATOM 4610 O O . ALA D 1 180 ? 5.402 -11.624 -12.849 1.00 60.66 178 ALA B O 1
ATOM 4612 N N . LYS D 1 181 ? 6.591 -12.669 -11.259 1.00 59.41 179 LYS B N 1
ATOM 4613 C CA . LYS D 1 181 ? 5.734 -13.852 -11.184 1.00 62.16 179 LYS B CA 1
ATOM 4614 C C . LYS D 1 181 ? 4.280 -13.562 -10.763 1.00 62.03 179 LYS B C 1
ATOM 4615 O O . LYS D 1 181 ? 3.373 -14.204 -11.272 1.00 64.86 179 LYS B O 1
ATOM 4621 N N . TYR D 1 182 ? 4.051 -12.587 -9.872 1.00 61.51 180 TYR B N 1
ATOM 4622 C CA . TYR D 1 182 ? 2.687 -12.320 -9.247 1.00 59.83 180 TYR B CA 1
ATOM 4623 C C . TYR D 1 182 ? 1.947 -10.998 -9.540 1.00 59.42 180 TYR B C 1
ATOM 4624 O O . TYR D 1 182 ? 1.186 -10.556 -8.716 1.00 56.78 180 TYR B O 1
ATOM 4633 N N . SER D 1 183 ? 2.098 -10.431 -10.732 1.00 64.59 181 SER B N 1
ATOM 4634 C CA . SER D 1 183 ? 1.252 -9.306 -11.179 1.00 67.53 181 SER B CA 1
ATOM 4635 C C . SER D 1 183 ? 0.175 -9.765 -12.184 1.00 72.80 181 SER B C 1
ATOM 4636 O O . SER D 1 183 ? 0.259 -10.860 -12.717 1.00 77.06 181 SER B O 1
ATOM 4639 N N . ALA D 1 184 ? -0.826 -8.924 -12.430 1.00 72.79 182 ALA B N 1
ATOM 4640 C CA . ALA D 1 184 ? -2.046 -9.309 -13.134 1.00 74.52 182 ALA B CA 1
ATOM 4641 C C . ALA D 1 184 ? -2.877 -8.080 -13.436 1.00 77.49 182 ALA B C 1
ATOM 4642 O O . ALA D 1 184 ? -2.553 -7.021 -12.982 1.00 80.70 182 ALA B O 1
ATOM 4644 N N . TYR D 1 185 ? -3.966 -8.217 -14.173 1.00 83.98 183 TYR B N 1
ATOM 4645 C CA . TYR D 1 185 ? -4.840 -7.090 -14.491 1.00 86.35 183 TYR B CA 1
ATOM 4646 C C . TYR D 1 185 ? -6.137 -7.212 -13.725 1.00 86.48 183 TYR B C 1
ATOM 4647 O O . TYR D 1 185 ? -6.824 -6.223 -13.536 1.00 91.06 183 TYR B O 1
#

B-factor: mean 76.27, std 18.94, range [42.12, 148.86]

Solvent-accessible surface area: 28711 Å² total; per-residue (Å²): 130,51,12,74,141,42,0,60,99,16,37,129,56,1,104,138,33,42,74,58,165,206,5,29,4,71,147,11,8,2,45,40,4,60,25,57,177,152,42,37,68,112,0,15,0,8,0,107,2,27,100,188,10,28,0,70,100,11,27,0,64,0,41,0,42,10,22,108,68,2,20,118,56,22,3,126,12,87,2,23,24,60,43,79,155,98,1,129,97,50,56,126,150,98,100,77,58,97,97,124,7,1,11,24,0,0,0,0,0,1,31,31,147,70,0,90,9,39,17,67,3,6,111,134,98,13,15,41,2,10,36,0,26,3,0,0,6,17,0,7,77,16,3,44,87,34,82,30,144,45,52,62,7,112,25,0,0,29,1,46,114,29,114,1,88,33,0,10,97,18,0,0,72,6,6,34,53,37,19,23,4,78,162,49,55,21,16,0,0,1,0,1,78,109,4,22,137,76,15,41,30,42,40,3,103,123,72,87,34,3,2,0,0,0,9,40,66,6,64,31,81,75,0,17,70,157,36,123,2,98,212,16,46,60,7,1,0,7,0,124,50,20,71,0,1,17,12,0,2,36,11,24,63,9,81,56,0,10,6,10,85,77,36,19,147,59,112,90,78,141,120,33,93,168,100,26,66,131,117,86,60,0,88,93,30,128,131,120,69,17,5,0,2,2,0,3,111,129,3,20,124,90,13,42,30,43,45,3,108,128,70,97,30,4,1,0,0,0,12,52,53,5,66,31,80,106,2,16,69,170,41,125,4,99,223,26,48,60,9,1,0,13,0,145,47,21,71,0,0,16,16,0,3,37,10,24,66,10,84,21,1,0,8,16,80,78,42,20,152,48,90,102,69,144,123,45,81,193,121,30,75,123,123,56,55,0,76,87,9,126,99,54,144,55,12,103,85,30,0,69,91,15,41,149,50,1,108,124,32,43,107,101,184,165,13,48,4,69,124,36,9,2,36,55,4,64,17,60,173,149,28,39,72,110,0,23,0,16,0,106,2,26,95,177,11,28,0,67,100,11,25,0,69,1,44,0,53,10,44,109,67,2,5,112,64,34,3,150,9,85,3,31,24,58,44,76,86,102,0,111,108,52,61,159,162,109,96,84,81,90,138,115,5,1,11,24,0,0,1,0,1,1,30,35,146,64,0,68,24,31,19,32,7,20,94,134,61,22,14,29,13,5,44,0,48,18,0,0,13,5,1,10,35,17,4,46,87,36,88,30,148,44,53,63,8,111,24,0,0,28,0,45,111,25,120,1,91,40,0,10,97,21,0,0,76,7,7,33,55,39,20,13,1,90

Organism: Pichia angusta (NCBI:txid870730)

Radius of gyration: 31.88 Å; Cα contacts (8 Å, |Δi|>4): 1098; chains: 4; bounding box: 54×86×82 Å

InterPro domains:
  IPR000608 Ubiquitin-conjugating (UBC), catalytic core domain [PF00179] (13-175)
  IPR000608 Ubiquitin-conjugating (UBC), catalytic core domain [PS50127] (3-182)
  IPR016135 Ubiquitin-conjugating enzyme/RWD-like [G3DSA:3.10.110.10] (1-185)
  IPR016135 Ubiquitin-conjugating enzyme/RWD-like [SSF54495] (3-182)
  IPR023313 Ubiquitin-conjugating enzyme, active site [PS00183] (107-123)
  IPR050113 Ubiquitin-conjugating enzyme E2-like [PTHR24067] (101-171)

Sequence (574 aa):
ASTEKRLLKEYRAVKKELTEKRSPIHDTGIVDLHPLEDGLFRWSAVIRGPDQSPFEDALWKLEIDIPTNYPLDPPKIKFVVFGEEKIRQLQRKTSSGARKVCYKMPHPNVNFKTGEICLDILQQKWSPAWTLQSALVAIVVLLANPEPLSPLNIDMANLLKCDDTTAYKDLVHYYIAKYSAYNGQSVSLVLTQKDLDFFSAAYLNEYPNLTVILHPSVDKSEFLSRFNVQRNSHQVIQVRTEESIFHVLLKQLSSNINLITLGNLEMSANEVETFHLDKFLTNVHEVDGQSVSLVLTQKDLDFFSAAYLNEYPNLTVILHPSVDKSEFLSRFNVQRNSHQVIQVRTEESIFHVLLKQLSSNINLITLGNLEMSANEVETFHLDKFLTNVHEVDRASTEKRLLKEYRAVKKELTEKRSPIHDTGIVDLHPLEDGLFRWSAVIRGPDQSPFEDALWKLEIDIPTNYPLDPPKIKFVVFGEEKIRQLQRKTSSGARKVCYKMPHPNVNFKTGEICLDILQQKWSPAWTLQSALVAIVVLLANPEPLSPLNIDMANLLKCDDTTAYKDLVHYYIAKYSAY

Nearest PDB structures (foldseek):
  5nkz-assembly2_B  TM=1.002E+00  e=2.591E-36  Ogataea angusta
  6xod-assembly1_A  TM=9.611E-01  e=1.246E-15  Arabidopsis thaliana
  4wz3-assembly1_A  TM=9.264E-01  e=1.257E-12  Homo sapiens
  2e2c-assembly1_A-2  TM=9.076E-01  e=1.337E-12  Spisula solidissima
  2c4p-assembly1_A  TM=8.980E-01  e=7.248E-13  Homo sapiens

CATH classification: 3.10.110.10

Secondary structure (DSSP, 8-state):
--HHHHHHHHHHHHHHHHH-SSSTTGGGTEEEEEE-SS-TTEEEEEEEPPSSSTTTT-EEEEEEEPPTTTTSSPPEEEE----HHHHHHHHT--S--S--EE-----TTB-TTT-BB--GGGTTS--TT--HHHHHHHHHHHHHS--TTS-SSHHHHHHHHTT-HHHHHHHHHHHHHHTEE-/--HHHHHHHHHHHHHHHHH-SSSTTGGGTEEEEEE-TT-TTEEEEEEEPPSSSTTTT-EEEEEEEPPTTTTSSPPEEEE----HHHHHHHHT--S-SS--EE-----TTB-TTT-BB--GGGTTT--TT--HHHHHHHHHHHHHS--TTS-SSHHHHHHHHTT-HHHHHHHHHHHHHHTEE-/---EEEEE-TTGGGG--HHHHHH-TTEEEEE-TTS-HHHHHHHTT-GGGSTTEEE-SSHHHHHHHHHHH--SEEE--GGGSS--S---S-S-SSSEE-GGGGGG-/----EEEEE-TTGGGG--HHHHHH-TTEEEEE-TTS-HHHHHHHTT-GGGSTTEEE-SSHHHHHHHHHHH--SEEE--GGGSS--S---S-SSSSSEE-GGGTT-